Protein AF-0000000085153014 (afdb_homodimer)

Foldseek 3Di:
DPPPDDDPDLLPDDLQVVQLVLVVPAQADDDDLVNLLVCQVVVVVLLVPFCVLVVQVVPDPFAAAWEEEEEQCFLNSNPQVSLVHYPAYEYEEQHPSRVVNNVVVCVVVVRDRYHYDNDHLPDDVVVVVQAATQEYEAEPNQPDNGNLVSVVVRLRRHQWKYKYKWFDPPPPAQVVLCVQLVHDGRRGDTCVSVQSSCVSQVFHKDKDKDWDWSKDKDQDLVRVLVVNCSVVVDDDPSSSVSSSVVQVVQFDDDDPGMTIGTGPDITMMIIIMGTSVRGPD/DPPPDDDPDLLPDDLQVVQLVLVVPAPADDDDLVNLLVCQVVVVVLLVPFCVLVVQVVPDPFAAAWEEEEEQCFLNSNPQVSLVGYPAYEYEEQHPSRVVNNVVVCVVVVRDRYHYDNDHLPDDVVVVVQAATQEYEAEPNQPDNGNLVSVVVRLRRHQWKYKYKWFDPPPPAQVVLCVQLVHDGRRGDTCVSVQSSCVSQVFHKDKDKDWDWSKDKDQDLVRVLVVNCSVNPDDDPSSSVSSSVVQVVQFPDDDPGMTIGTGPDITMMIIIMGTSVRGPD

Radius of gyration: 26.45 Å; Cα contacts (8 Å, |Δi|>4): 1012; chains: 2; bounding box: 52×78×60 Å

pLDDT: mean 89.66, std 10.6, range [36.41, 98.88]

Structure (mmCIF, N/CA/C/O backbone):
data_AF-0000000085153014-model_v1
#
loop_
_entity.id
_entity.type
_entity.pdbx_description
1 polymer 'Methyltransferase domain-containing protein'
#
loop_
_atom_site.group_PDB
_atom_site.id
_atom_site.type_symbol
_atom_site.label_atom_id
_atom_site.label_alt_id
_atom_site.label_comp_id
_atom_site.label_asym_id
_atom_site.label_entity_id
_atom_site.label_seq_id
_atom_site.pdbx_PDB_ins_code
_atom_site.Cartn_x
_atom_site.Cartn_y
_atom_site.Cartn_z
_atom_site.occupancy
_atom_site.B_iso_or_equiv
_atom_site.auth_seq_id
_atom_site.auth_comp_id
_atom_site.auth_asym_id
_atom_site.auth_atom_id
_atom_site.pdbx_PDB_model_num
ATOM 1 N N . MET A 1 1 ? 15.078 14.562 -19.5 1 36.88 1 MET A N 1
ATOM 2 C CA . MET A 1 1 ? 14.328 14.695 -20.75 1 36.88 1 MET A CA 1
ATOM 3 C C . MET A 1 1 ? 12.875 14.289 -20.547 1 36.88 1 MET A C 1
ATOM 5 O O . MET A 1 1 ? 12.586 13.227 -20 1 36.88 1 MET A O 1
ATOM 9 N N . THR A 1 2 ? 12.078 15.281 -20.547 1 49.41 2 THR A N 1
ATOM 10 C CA . THR A 1 2 ? 10.648 15 -20.469 1 49.41 2 THR A CA 1
ATOM 11 C C . THR A 1 2 ? 10.266 13.883 -21.438 1 49.41 2 THR A C 1
ATOM 13 O O . THR A 1 2 ? 10.617 13.93 -22.609 1 49.41 2 THR A O 1
ATOM 16 N N . LYS A 1 3 ? 9.992 12.859 -20.906 1 58.41 3 LYS A N 1
ATOM 17 C CA . LYS A 1 3 ? 9.625 11.773 -21.812 1 58.41 3 LYS A CA 1
ATOM 18 C C . LYS A 1 3 ? 8.508 12.211 -22.75 1 58.41 3 LYS A C 1
ATOM 20 O O . LYS A 1 3 ? 7.516 12.797 -22.328 1 58.41 3 LYS A O 1
ATOM 25 N N . LYS A 1 4 ? 8.711 12.43 -24.125 1 59.62 4 LYS A N 1
ATOM 26 C CA . LYS A 1 4 ? 7.906 12.984 -25.203 1 59.62 4 LYS A CA 1
ATOM 27 C C . LYS A 1 4 ? 6.43 12.648 -25.016 1 59.62 4 LYS A C 1
ATOM 29 O O . LYS A 1 4 ? 5.559 13.453 -25.344 1 59.62 4 LYS A O 1
ATOM 34 N N . ASN A 1 5 ? 6.008 11.516 -24.281 1 71.88 5 ASN A N 1
ATOM 35 C CA . ASN A 1 5 ? 4.598 11.133 -24.266 1 71.88 5 ASN A CA 1
ATOM 36 C C . ASN A 1 5 ? 4.094 10.93 -22.844 1 71.88 5 ASN A C 1
ATOM 38 O O . ASN A 1 5 ? 3.223 10.094 -22.594 1 71.88 5 ASN A O 1
ATOM 42 N N . SER A 1 6 ? 4.652 11.875 -22.031 1 78.81 6 SER A N 1
ATOM 43 C CA . SER A 1 6 ? 4.172 11.75 -20.656 1 78.81 6 SER A CA 1
ATOM 44 C C . SER A 1 6 ? 2.902 12.57 -20.453 1 78.81 6 SER A C 1
ATOM 46 O O . SER A 1 6 ? 2.775 13.68 -20.969 1 78.81 6 SER A O 1
ATOM 48 N N . PRO A 1 7 ? 1.955 11.945 -19.75 1 87.81 7 PRO A N 1
ATOM 49 C CA . PRO A 1 7 ? 0.75 12.711 -19.422 1 87.81 7 PRO A CA 1
ATOM 50 C C . PRO A 1 7 ? 1.043 13.93 -18.547 1 87.81 7 PRO A C 1
ATOM 52 O O . PRO A 1 7 ? 2.074 13.969 -17.859 1 87.81 7 PRO A O 1
ATOM 55 N N . SER A 1 8 ? 0.134 14.922 -18.578 1 85.38 8 SER A N 1
ATOM 56 C CA . SER A 1 8 ? 0.323 16.141 -17.797 1 85.38 8 SER A CA 1
ATOM 57 C C . SER A 1 8 ? -0.264 15.992 -16.406 1 85.38 8 SER A C 1
ATOM 59 O O . SER A 1 8 ? 0.169 16.672 -15.469 1 85.38 8 SER A O 1
ATOM 61 N N . CYS A 1 9 ? -1.306 15.18 -16.391 1 89.25 9 CYS A N 1
ATOM 62 C CA . CYS A 1 9 ? -1.916 14.953 -15.086 1 89.25 9 CYS A CA 1
ATOM 63 C C . CYS A 1 9 ? -2.264 13.484 -14.891 1 89.25 9 CYS A C 1
ATOM 65 O O . CYS A 1 9 ? -2.367 12.734 -15.867 1 89.25 9 CYS A O 1
ATOM 67 N N . TYR A 1 10 ? -2.461 13.086 -13.625 1 92.31 10 TYR A N 1
ATOM 68 C CA . TYR A 1 10 ? -2.721 11.703 -13.266 1 92.31 10 TYR A CA 1
ATOM 69 C C . TYR A 1 10 ? -3.988 11.188 -13.945 1 92.31 10 TYR A C 1
ATOM 71 O O . TYR A 1 10 ? -4.043 10.039 -14.391 1 92.31 10 TYR A O 1
ATOM 79 N N . GLN A 1 11 ? -4.938 12.07 -14.109 1 89.81 11 GLN A N 1
ATOM 80 C CA . GLN A 1 11 ? -6.246 11.68 -14.625 1 89.81 11 GLN A CA 1
ATOM 81 C C . GLN A 1 11 ? -6.168 11.312 -16.109 1 89.81 11 GLN A C 1
ATOM 83 O O . GLN A 1 11 ? -7.086 10.695 -16.641 1 89.81 11 GLN A O 1
ATOM 88 N N . ASP A 1 12 ? -5.074 11.711 -16.703 1 90.44 12 ASP A N 1
ATOM 89 C CA . ASP A 1 12 ? -4.91 11.461 -18.141 1 90.44 12 ASP A CA 1
ATOM 90 C C . ASP A 1 12 ? -4.348 10.062 -18.391 1 90.44 12 ASP A C 1
ATOM 92 O O . ASP A 1 12 ? -4.262 9.625 -19.531 1 90.44 12 ASP A O 1
ATOM 96 N N . ILE A 1 13 ? -4.07 9.391 -17.359 1 93.81 13 ILE A N 1
ATOM 97 C CA . ILE A 1 13 ? -3.488 8.062 -17.516 1 93.81 13 ILE A CA 1
ATOM 98 C C . ILE A 1 13 ? -4.598 7.023 -17.641 1 93.81 13 ILE A C 1
ATOM 100 O O . ILE A 1 13 ? -5.465 6.922 -16.766 1 93.81 13 ILE A O 1
ATOM 104 N N . ASP A 1 14 ? -4.594 6.301 -18.719 1 93.81 14 ASP A N 1
ATOM 105 C CA . ASP A 1 14 ? -5.508 5.18 -18.922 1 93.81 14 ASP A CA 1
ATOM 106 C C . ASP A 1 14 ? -4.895 3.873 -18.422 1 93.81 14 ASP A C 1
ATOM 108 O O . ASP A 1 14 ? -4.223 3.166 -19.172 1 93.81 14 ASP A O 1
ATOM 112 N N . TRP A 1 15 ? -5.172 3.518 -17.219 1 94.94 15 TRP A N 1
ATOM 113 C CA . TRP A 1 15 ? -4.543 2.371 -16.562 1 94.94 15 TRP A CA 1
ATOM 114 C C . TRP A 1 15 ? -5.008 1.064 -17.203 1 94.94 15 TRP A C 1
ATOM 116 O O . TRP A 1 15 ? -4.266 0.077 -17.219 1 94.94 15 TRP A O 1
ATOM 126 N N . LYS A 1 16 ? -6.27 1.043 -17.672 1 93.44 16 LYS A N 1
ATOM 127 C CA . LYS A 1 16 ? -6.738 -0.135 -18.406 1 93.44 16 LYS A CA 1
ATOM 128 C C . LYS A 1 16 ? -5.887 -0.394 -19.641 1 93.44 16 LYS A C 1
ATOM 130 O O . LYS A 1 16 ? -5.434 -1.518 -19.859 1 93.44 16 LYS A O 1
ATOM 135 N N . LEU A 1 17 ? -5.676 0.643 -20.359 1 92.44 17 LEU A N 1
ATOM 136 C CA . LEU A 1 17 ? -4.859 0.539 -21.562 1 92.44 17 LEU A CA 1
ATOM 137 C C . LEU A 1 17 ? -3.42 0.17 -21.219 1 92.44 17 LEU A C 1
ATOM 139 O O . LEU A 1 17 ? -2.812 -0.673 -21.875 1 92.44 17 LEU A O 1
ATOM 143 N N . LEU A 1 18 ? -2.836 0.827 -20.234 1 93.5 18 LEU A N 1
ATOM 144 C CA . LEU A 1 18 ? -1.464 0.555 -19.828 1 93.5 18 LEU A CA 1
ATOM 145 C C . LEU A 1 18 ? -1.299 -0.905 -19.406 1 93.5 18 LEU A C 1
ATOM 147 O O . LEU A 1 18 ? -0.303 -1.543 -19.766 1 93.5 18 LEU A O 1
ATOM 151 N N . HIS A 1 19 ? -2.25 -1.387 -18.656 1 94.31 19 HIS A N 1
ATOM 152 C CA . HIS A 1 19 ? -2.209 -2.777 -18.219 1 94.31 19 HIS A CA 1
ATOM 153 C C . HIS A 1 19 ? -2.287 -3.73 -19.406 1 94.31 19 HIS A C 1
ATOM 155 O O . HIS A 1 19 ? -1.529 -4.699 -19.484 1 94.31 19 HIS A O 1
ATOM 161 N N . ALA A 1 20 ? -3.223 -3.523 -20.328 1 92.44 20 ALA A N 1
ATOM 162 C CA . ALA A 1 20 ? -3.377 -4.352 -21.516 1 92.44 20 ALA A CA 1
ATOM 163 C C . ALA A 1 20 ? -2.092 -4.371 -22.344 1 92.44 20 ALA A C 1
ATOM 165 O O . ALA A 1 20 ? -1.679 -5.426 -22.828 1 92.44 20 ALA A O 1
ATOM 166 N N . ASN A 1 21 ? -1.445 -3.197 -22.484 1 91.81 21 ASN A N 1
ATOM 167 C CA . ASN A 1 21 ? -0.183 -3.107 -23.203 1 91.81 21 ASN A CA 1
ATOM 168 C C . ASN A 1 21 ? 0.915 -3.92 -22.531 1 91.81 21 ASN A C 1
ATOM 170 O O . ASN A 1 21 ? 1.703 -4.59 -23.203 1 91.81 21 ASN A O 1
ATOM 174 N N . ALA A 1 22 ? 0.956 -3.84 -21.219 1 91.12 22 ALA A N 1
ATOM 175 C CA . ALA A 1 22 ? 1.949 -4.594 -20.469 1 91.12 22 ALA A CA 1
ATOM 176 C C . ALA A 1 22 ? 1.733 -6.098 -20.625 1 91.12 22 ALA A C 1
ATOM 178 O O . ALA A 1 22 ? 2.695 -6.863 -20.688 1 91.12 22 ALA A O 1
ATOM 179 N N . CYS A 1 23 ? 0.481 -6.492 -20.672 1 89.25 23 CYS A N 1
ATOM 180 C CA . CYS A 1 23 ? 0.15 -7.902 -20.844 1 89.25 23 CYS A CA 1
ATOM 181 C C . CYS A 1 23 ? 0.621 -8.406 -22.203 1 89.25 23 CYS A C 1
ATOM 183 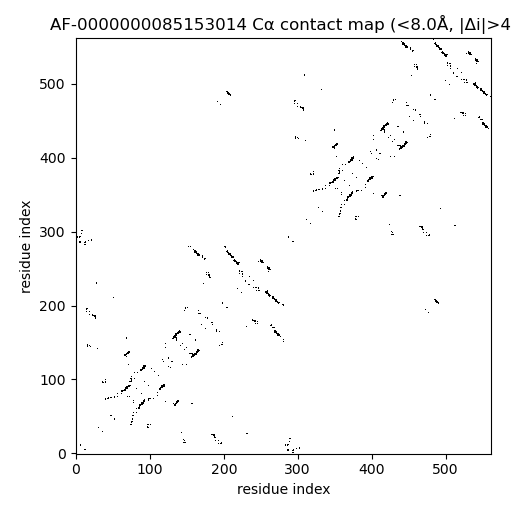O O . CYS A 1 23 ? 1.057 -9.555 -22.328 1 89.25 23 CYS A O 1
ATOM 185 N N . LYS A 1 24 ? 0.526 -7.625 -23.156 1 86.19 24 LYS A N 1
ATOM 186 C CA . LYS A 1 24 ? 0.935 -8.016 -24.5 1 86.19 24 LYS A CA 1
ATOM 187 C C . LYS A 1 24 ? 2.447 -8.203 -24.578 1 86.19 24 LYS A C 1
ATOM 189 O O . LYS A 1 24 ? 2.939 -8.977 -25.406 1 86.19 24 LYS A O 1
ATOM 194 N N . GLU A 1 25 ? 3.16 -7.516 -23.734 1 79.94 25 GLU A N 1
ATOM 195 C CA . GLU A 1 25 ? 4.617 -7.512 -23.812 1 79.94 25 GLU A CA 1
ATOM 196 C C . GLU A 1 25 ? 5.219 -8.625 -22.969 1 79.94 25 GLU A C 1
ATOM 198 O O . GLU A 1 25 ? 6.426 -8.875 -23.016 1 79.94 25 GLU A O 1
ATOM 203 N N . LYS A 1 26 ? 4.379 -9.242 -22.297 1 74.81 26 LYS A N 1
ATOM 204 C CA . LYS A 1 26 ? 4.949 -10.219 -21.375 1 74.81 26 LYS A CA 1
ATOM 205 C C . LYS A 1 26 ? 5.57 -11.391 -22.141 1 74.81 26 LYS A C 1
ATOM 207 O O . LYS A 1 26 ? 5.062 -11.797 -23.188 1 74.81 26 LYS A O 1
ATOM 212 N N . ALA A 1 27 ? 6.625 -11.828 -21.641 1 65.25 27 ALA A N 1
ATOM 213 C CA . ALA A 1 27 ? 7.445 -12.844 -22.297 1 65.25 27 ALA A CA 1
ATOM 214 C C . ALA A 1 27 ? 6.902 -14.242 -22.047 1 65.25 27 ALA A C 1
ATOM 216 O O . ALA A 1 27 ? 7.457 -15.234 -22.531 1 65.25 27 ALA A O 1
ATOM 217 N N . TRP A 1 28 ? 5.867 -14.383 -21.281 1 63.75 28 TRP A N 1
ATOM 218 C CA . TRP A 1 28 ? 5.332 -15.688 -20.891 1 63.75 28 TRP A CA 1
ATOM 219 C C . TRP A 1 28 ? 3.855 -15.797 -21.25 1 63.75 28 TRP A C 1
ATOM 221 O O . TRP A 1 28 ? 3.213 -14.797 -21.578 1 63.75 28 TRP A O 1
ATOM 231 N N . LYS A 1 29 ? 3.377 -17.016 -21.375 1 65.56 29 LYS A N 1
ATOM 232 C CA . LYS A 1 29 ? 1.979 -17.266 -21.703 1 65.56 29 LYS A CA 1
ATOM 233 C C . LYS A 1 29 ? 1.22 -17.797 -20.484 1 65.56 29 LYS A C 1
ATOM 235 O O . LYS A 1 29 ? 1.754 -18.578 -19.703 1 65.56 29 LYS A O 1
ATOM 240 N N . SER A 1 30 ? 0.004 -17.297 -20.328 1 65.38 30 SER A N 1
ATOM 241 C CA . SER A 1 30 ? -0.855 -17.75 -19.25 1 65.38 30 SER A CA 1
ATOM 242 C C . SER A 1 30 ? -1.228 -19.219 -19.406 1 65.38 30 SER A C 1
ATOM 244 O O . SER A 1 30 ? -1.437 -19.688 -20.531 1 65.38 30 SER A O 1
ATOM 246 N N . LYS A 1 31 ? -1.239 -19.969 -18.281 1 66.56 31 LYS A N 1
ATOM 247 C CA . LYS A 1 31 ? -1.631 -21.375 -18.297 1 66.56 31 LYS A CA 1
ATOM 248 C C . LYS A 1 31 ? -3.133 -21.531 -18.516 1 66.56 31 LYS A C 1
ATOM 250 O O . LYS A 1 31 ? -3.92 -20.688 -18.078 1 66.56 31 LYS A O 1
ATOM 255 N N . LYS A 1 32 ? -3.51 -22.672 -19.219 1 73.56 32 LYS A N 1
ATOM 256 C CA . LYS A 1 32 ? -4.906 -23.031 -19.438 1 73.56 32 LYS A CA 1
ATOM 257 C C . LYS A 1 32 ? -5.387 -24.016 -18.359 1 73.56 32 LYS A C 1
ATOM 259 O O . LYS A 1 32 ? -4.582 -24.547 -17.594 1 73.56 32 LYS A O 1
ATOM 264 N N . ALA A 1 33 ? -6.66 -24.156 -18.312 1 74.81 33 ALA A N 1
ATOM 265 C CA . ALA A 1 33 ? -7.262 -25.047 -17.312 1 74.81 33 ALA A CA 1
ATOM 266 C C . ALA A 1 33 ? -6.602 -26.422 -17.344 1 74.81 33 ALA A C 1
ATOM 268 O O . ALA A 1 33 ? -6.301 -27 -16.297 1 74.81 33 ALA A O 1
ATOM 269 N N . ARG A 1 34 ? -6.305 -26.906 -18.438 1 72.62 34 ARG A N 1
ATOM 270 C CA . ARG A 1 34 ? -5.73 -28.25 -18.609 1 72.62 34 ARG A CA 1
ATOM 271 C C . ARG A 1 34 ? -4.324 -28.312 -18.016 1 72.62 34 ARG A C 1
ATOM 273 O O . ARG A 1 34 ? -3.91 -29.359 -17.5 1 72.62 34 ARG A O 1
ATOM 280 N N . ASP A 1 35 ? -3.598 -27.156 -18.172 1 75.69 35 ASP A N 1
ATOM 281 C CA . ASP A 1 35 ? -2.258 -27.094 -17.609 1 75.69 35 ASP A CA 1
ATOM 282 C C . ASP A 1 35 ? -2.309 -27.172 -16.078 1 75.69 35 ASP A C 1
ATOM 284 O O . ASP A 1 35 ? -1.484 -27.844 -15.461 1 75.69 35 ASP A O 1
ATOM 288 N N . TRP A 1 36 ? -3.275 -26.656 -15.633 1 75.25 36 TRP A N 1
ATOM 289 C CA . TRP A 1 36 ? -3.449 -26.672 -14.188 1 75.25 36 TRP A CA 1
ATOM 290 C C . TRP A 1 36 ? -3.93 -28.031 -13.719 1 75.25 36 TRP A C 1
ATOM 292 O O . TRP A 1 36 ? -3.553 -28.5 -12.633 1 75.25 36 TRP A O 1
ATOM 302 N N . ASP A 1 37 ? -4.75 -28.641 -14.484 1 76.56 37 ASP A N 1
ATOM 303 C CA . ASP A 1 37 ? -5.188 -29.984 -14.156 1 76.56 37 ASP A CA 1
ATOM 304 C C . ASP A 1 37 ? -3.992 -30.922 -13.984 1 76.56 37 ASP A C 1
ATOM 306 O O . ASP A 1 37 ? -3.955 -31.734 -13.047 1 76.56 37 ASP A O 1
ATOM 310 N N . LYS A 1 38 ? -3.07 -30.672 -14.828 1 70.69 38 LYS A N 1
ATOM 311 C CA . LYS A 1 38 ? -1.889 -31.531 -14.805 1 70.69 38 LYS A CA 1
ATOM 312 C C . LYS A 1 38 ? -1.017 -31.25 -13.594 1 70.69 38 LYS A C 1
ATOM 314 O O . LYS A 1 38 ? -0.37 -32.156 -13.055 1 70.69 38 LYS A O 1
ATOM 319 N N . LYS A 1 39 ? -1.092 -30.062 -13.109 1 71.44 39 LYS A N 1
ATOM 320 C CA . LYS A 1 39 ? -0.219 -29.625 -12.031 1 71.44 39 LYS A CA 1
ATOM 321 C C . LYS A 1 39 ? -0.863 -29.875 -10.672 1 71.44 39 LYS A C 1
ATOM 323 O O . LYS A 1 39 ? -0.186 -29.828 -9.641 1 71.44 39 LYS A O 1
ATOM 328 N N . ALA A 1 40 ? -2.039 -30.281 -10.633 1 72.06 40 ALA A N 1
ATOM 329 C CA . ALA A 1 40 ? -2.844 -30.328 -9.414 1 72.06 40 ALA A CA 1
ATOM 330 C C . ALA A 1 40 ? -2.201 -31.234 -8.367 1 72.06 40 ALA A C 1
ATOM 332 O O . ALA A 1 40 ? -2.043 -30.844 -7.207 1 72.06 40 ALA A O 1
ATOM 333 N N . PRO A 1 41 ? -1.688 -32.375 -8.781 1 65.38 41 PRO A N 1
ATOM 334 C CA . PRO A 1 41 ? -1.111 -33.25 -7.762 1 65.38 41 PRO A CA 1
ATOM 335 C C . PRO A 1 41 ? 0.155 -32.656 -7.133 1 65.38 41 PRO A C 1
ATOM 337 O O . PRO A 1 41 ? 0.347 -32.781 -5.918 1 65.38 41 PRO A O 1
ATOM 340 N N . SER A 1 42 ? 0.942 -32 -7.93 1 66.94 42 SER A N 1
ATOM 341 C CA . SER A 1 42 ? 2.205 -31.484 -7.434 1 66.94 42 SER A CA 1
ATOM 342 C C . SER A 1 42 ? 1.995 -30.156 -6.707 1 66.94 42 SER A C 1
ATOM 344 O O . SER A 1 42 ? 2.758 -29.812 -5.805 1 66.94 42 SER A O 1
ATOM 346 N N . PHE A 1 43 ? 0.991 -29.531 -7.051 1 66.69 43 PHE A N 1
ATOM 347 C CA . PHE A 1 43 ? 0.733 -28.203 -6.496 1 66.69 43 PHE A CA 1
ATOM 348 C C . PHE A 1 43 ? 0.354 -28.297 -5.023 1 66.69 43 PHE A C 1
ATOM 350 O O . PHE A 1 43 ? 0.809 -27.5 -4.207 1 66.69 43 PHE A O 1
ATOM 357 N N . SER A 1 44 ? -0.374 -29.328 -4.707 1 64.38 44 SER A N 1
ATOM 358 C CA . SER A 1 44 ? -0.839 -29.5 -3.336 1 64.38 44 SER A CA 1
ATOM 359 C C . SER A 1 44 ? 0.327 -29.734 -2.383 1 64.38 44 SER A C 1
ATOM 361 O O . SER A 1 44 ? 0.363 -29.188 -1.282 1 64.38 44 SER A O 1
ATOM 363 N N . LYS A 1 45 ? 1.243 -30.469 -2.854 1 62.72 45 LYS A N 1
ATOM 364 C CA . LYS A 1 45 ? 2.395 -30.797 -2.016 1 62.72 45 LYS A CA 1
ATOM 365 C C . LYS A 1 45 ? 3.25 -29.562 -1.757 1 62.72 45 LYS A C 1
ATOM 367 O O . LYS A 1 45 ? 3.631 -29.281 -0.616 1 62.72 45 LYS A O 1
ATOM 372 N N . SER A 1 46 ? 3.443 -28.781 -2.744 1 60.44 46 SER A N 1
ATOM 373 C CA . SER A 1 46 ? 4.309 -27.609 -2.652 1 60.44 46 SER A CA 1
ATOM 374 C C . SER A 1 46 ? 3.656 -26.5 -1.832 1 60.44 46 SER A C 1
ATOM 376 O O . SER A 1 46 ? 4.328 -25.812 -1.065 1 60.44 46 SER A O 1
ATOM 378 N N . ALA A 1 47 ? 2.41 -26.453 -1.962 1 60.72 47 ALA A N 1
ATOM 379 C CA . ALA A 1 47 ? 1.674 -25.406 -1.271 1 60.72 47 ALA A CA 1
ATOM 380 C C . ALA A 1 47 ? 1.682 -25.625 0.238 1 60.72 47 ALA A C 1
ATOM 382 O O . ALA A 1 47 ? 1.743 -24.672 1.013 1 60.72 47 ALA A O 1
ATOM 383 N N . LYS A 1 48 ? 1.755 -26.812 0.583 1 59.28 48 LYS A N 1
ATOM 384 C CA . LYS A 1 48 ? 1.755 -27.172 1.999 1 59.28 48 LYS A CA 1
ATOM 385 C C . LYS A 1 48 ? 3.09 -26.828 2.652 1 59.28 48 LYS A C 1
ATOM 387 O O . LYS A 1 48 ? 3.15 -26.578 3.857 1 59.28 48 LYS A O 1
ATOM 392 N N . GLU A 1 49 ? 4.02 -26.672 1.816 1 59.12 49 GLU A N 1
ATOM 393 C CA . GLU A 1 49 ? 5.355 -26.469 2.365 1 59.12 49 GLU A CA 1
ATOM 394 C C . GLU A 1 49 ? 5.703 -24.984 2.449 1 59.12 49 GLU A C 1
ATOM 396 O O . GLU A 1 49 ? 6.691 -24.609 3.084 1 59.12 49 GLU A O 1
ATOM 401 N N . SER A 1 50 ? 4.855 -24.25 1.881 1 65.75 50 SER A N 1
ATOM 402 C CA . SER A 1 50 ? 5.223 -22.844 1.841 1 65.75 50 SER A CA 1
ATOM 403 C C . SER A 1 50 ? 4.645 -22.094 3.031 1 65.75 50 SER A C 1
ATOM 405 O O . SER A 1 50 ? 3.623 -22.484 3.594 1 65.75 50 SER A O 1
ATOM 407 N N . ASN A 1 51 ? 5.457 -21.141 3.492 1 83.56 51 ASN A N 1
ATOM 408 C CA . ASN A 1 51 ? 5.012 -20.219 4.539 1 83.56 51 ASN A CA 1
ATOM 409 C C . ASN A 1 51 ? 4.039 -19.172 4 1 83.56 51 ASN A C 1
ATOM 411 O O . ASN A 1 51 ? 3.547 -18.328 4.75 1 83.56 51 ASN A O 1
ATOM 415 N N . TYR A 1 52 ? 3.66 -19.359 2.738 1 88.12 52 TYR A N 1
ATOM 416 C CA . TYR A 1 52 ? 2.805 -18.375 2.086 1 88.12 52 TYR A CA 1
ATOM 417 C C . TYR A 1 52 ? 1.424 -18.344 2.727 1 88.12 52 TYR A C 1
ATOM 419 O O . TYR A 1 52 ? 0.914 -17.266 3.059 1 88.12 52 TYR A O 1
ATOM 427 N N . SER A 1 53 ? 0.858 -19.531 2.895 1 91 53 SER A N 1
ATOM 428 C CA . SER A 1 53 ? -0.492 -19.641 3.438 1 91 53 SER A CA 1
ATOM 429 C C . SER A 1 53 ? -0.576 -19.016 4.828 1 91 53 SER A C 1
ATOM 431 O O . SER A 1 53 ? -1.5 -18.25 5.113 1 91 53 SER A O 1
ATOM 433 N N . SER A 1 54 ? 0.451 -19.344 5.617 1 92.06 54 SER A N 1
ATOM 434 C CA . SER A 1 54 ? 0.461 -18.797 6.973 1 92.06 54 SER A CA 1
ATOM 435 C C . SER A 1 54 ? 0.594 -17.281 6.961 1 92.06 54 SER A C 1
ATOM 437 O O . SER A 1 54 ? -0.075 -16.578 7.73 1 92.06 54 SER A O 1
ATOM 439 N N . LEU A 1 55 ? 1.451 -16.781 6.086 1 91.94 55 LEU A N 1
ATOM 440 C CA . LEU A 1 55 ? 1.657 -15.344 5.973 1 91.94 55 LEU A CA 1
ATOM 441 C C . LEU A 1 55 ? 0.382 -14.648 5.512 1 91.94 55 LEU A C 1
ATOM 443 O O . LEU A 1 55 ? -0.008 -13.617 6.07 1 91.94 55 LEU A O 1
ATOM 447 N N . PHE A 1 56 ? -0.273 -15.211 4.539 1 94.94 56 PHE A N 1
ATOM 448 C CA . PHE A 1 56 ? -1.51 -14.641 4.012 1 94.94 56 PHE A CA 1
ATOM 449 C C . PHE A 1 56 ? -2.6 -14.641 5.078 1 94.94 56 PHE A C 1
ATOM 451 O O . PHE A 1 56 ? -3.248 -13.617 5.305 1 94.94 56 PHE A O 1
ATOM 458 N N . LEU A 1 57 ? -2.77 -15.742 5.793 1 95.44 57 LEU A N 1
ATOM 459 C CA . LEU A 1 57 ? -3.844 -15.922 6.762 1 95.44 57 LEU A CA 1
ATOM 460 C C . LEU A 1 57 ? -3.678 -14.977 7.945 1 95.44 57 LEU A C 1
ATOM 462 O O . LEU A 1 57 ? -4.668 -14.531 8.531 1 95.44 57 LEU A O 1
ATOM 466 N N . SER A 1 58 ? -2.457 -14.695 8.258 1 94.88 58 SER A N 1
ATOM 467 C CA . SER A 1 58 ? -2.197 -13.852 9.414 1 94.88 58 SER A CA 1
ATOM 468 C C . SER A 1 58 ? -2.758 -12.445 9.211 1 94.88 58 SER A C 1
ATOM 470 O O . SER A 1 58 ? -2.922 -11.688 10.172 1 94.88 58 SER A O 1
ATOM 472 N N . HIS A 1 59 ? -3.117 -12.094 8.023 1 95.56 59 HIS A N 1
ATOM 473 C CA . HIS A 1 59 ? -3.611 -10.758 7.723 1 95.56 59 HIS A CA 1
ATOM 474 C C . HIS A 1 59 ? -5.129 -10.742 7.602 1 95.56 59 HIS A C 1
ATOM 476 O O . HIS A 1 59 ? -5.742 -9.68 7.5 1 95.56 59 HIS A O 1
ATOM 482 N N . LEU A 1 60 ? -5.75 -11.883 7.551 1 96.94 60 LEU A N 1
ATOM 483 C CA . LEU A 1 60 ? -7.191 -11.969 7.352 1 96.94 60 LEU A CA 1
ATOM 484 C C . LEU A 1 60 ? -7.934 -11.828 8.68 1 96.94 60 LEU A C 1
ATOM 486 O O . LEU A 1 60 ? -7.605 -12.508 9.648 1 96.94 60 LEU A O 1
ATOM 490 N N . PRO A 1 61 ? -8.891 -10.953 8.742 1 97.06 61 PRO A N 1
ATOM 491 C CA . PRO A 1 61 ? -9.719 -10.844 9.945 1 97.06 61 PRO A CA 1
ATOM 492 C C . PRO A 1 61 ? -10.82 -11.906 10 1 97.06 61 PRO A C 1
ATOM 494 O O . PRO A 1 61 ? -12 -11.57 10.062 1 97.06 61 PRO A O 1
ATOM 497 N N . LEU A 1 62 ? -10.469 -13.164 10.102 1 97.69 62 LEU A N 1
ATOM 498 C CA . LEU A 1 62 ? -11.414 -14.273 10.039 1 97.69 62 LEU A CA 1
ATOM 499 C C . LEU A 1 62 ? -12.141 -14.445 11.375 1 97.69 62 LEU A C 1
ATOM 501 O O . LEU A 1 62 ? -11.531 -14.305 12.438 1 97.69 62 LEU A O 1
ATOM 505 N N . GLU A 1 63 ? -13.398 -14.688 11.266 1 97.56 63 GLU A N 1
ATOM 506 C CA . GLU A 1 63 ? -14.242 -15.031 12.406 1 97.56 63 GLU A CA 1
ATOM 507 C C . GLU A 1 63 ? -15.133 -16.234 12.102 1 97.56 63 GLU A C 1
ATOM 509 O O . GLU A 1 63 ? -15.523 -16.438 10.953 1 97.56 63 GLU A O 1
ATOM 514 N N . THR A 1 64 ? -15.555 -16.984 13.117 1 97.19 64 THR A N 1
ATOM 515 C CA . THR A 1 64 ? -16.266 -18.25 12.984 1 97.19 64 THR A CA 1
ATOM 516 C C . THR A 1 64 ? -17.594 -18.062 12.25 1 97.19 64 THR A C 1
ATOM 518 O O . THR A 1 64 ? -18.047 -18.953 11.539 1 97.19 64 THR A O 1
ATOM 521 N N . GLY A 1 65 ? -18.172 -16.953 12.312 1 98 65 GLY A N 1
ATOM 522 C CA . GLY A 1 65 ? -19.469 -16.719 11.711 1 98 65 GLY A CA 1
ATOM 523 C C . GLY A 1 65 ? -19.375 -16.156 10.305 1 98 65 GLY A C 1
ATOM 524 O O . GLY A 1 65 ? -20.406 -15.938 9.648 1 98 65 GLY A O 1
ATOM 525 N N . MET A 1 66 ? -18.172 -16.094 9.766 1 98.56 66 MET A N 1
ATOM 526 C CA . MET A 1 66 ? -17.984 -15.398 8.492 1 98.56 66 MET A CA 1
ATOM 527 C C . MET A 1 66 ? -18 -16.391 7.328 1 98.56 66 MET A C 1
ATOM 529 O O . MET A 1 66 ? -17.766 -17.578 7.516 1 98.56 66 MET A O 1
ATOM 533 N N . THR A 1 67 ? -18.344 -15.875 6.156 1 98.81 67 THR A N 1
ATOM 534 C CA . THR A 1 67 ? -18.219 -16.609 4.898 1 98.81 67 THR A CA 1
ATOM 535 C C . THR A 1 67 ? -17.094 -16.016 4.039 1 98.81 67 THR A C 1
ATOM 537 O O . THR A 1 67 ? -16.844 -14.812 4.074 1 98.81 67 THR A O 1
ATOM 540 N N . VAL A 1 68 ? -16.391 -16.938 3.289 1 98.88 68 VAL A N 1
ATOM 541 C CA . VAL A 1 68 ? -15.266 -16.5 2.469 1 98.88 68 VAL A CA 1
ATOM 542 C C . VAL A 1 68 ? -15.406 -17.047 1.054 1 98.88 68 VAL A C 1
ATOM 544 O O . VAL A 1 68 ? -15.711 -18.234 0.874 1 98.88 68 VAL A O 1
ATOM 547 N N . LEU A 1 69 ? -15.289 -16.203 0.088 1 98.81 69 LEU A N 1
ATOM 548 C CA . LEU A 1 69 ? -15.188 -16.594 -1.315 1 98.81 69 LEU A CA 1
ATOM 549 C C . LEU A 1 69 ? -13.734 -16.625 -1.768 1 98.81 69 LEU A C 1
ATOM 551 O O . LEU A 1 69 ? -13.047 -15.602 -1.731 1 98.81 69 LEU A O 1
ATOM 555 N N . ASP A 1 70 ? -13.25 -17.781 -2.17 1 98.56 70 ASP A N 1
ATOM 556 C CA . ASP A 1 70 ? -11.875 -17.953 -2.635 1 98.56 70 ASP A CA 1
ATOM 557 C C . ASP A 1 70 ? -11.828 -18.141 -4.152 1 98.56 70 ASP A C 1
ATOM 559 O O . ASP A 1 70 ? -12.172 -19.203 -4.668 1 98.56 70 ASP A O 1
ATOM 563 N N . ILE A 1 71 ? -11.367 -17.109 -4.875 1 97.94 71 ILE A N 1
ATOM 564 C CA . ILE A 1 71 ? -11.312 -17.125 -6.332 1 97.94 71 ILE A CA 1
ATOM 565 C C . ILE A 1 71 ? -9.953 -17.656 -6.793 1 97.94 71 ILE A C 1
ATOM 567 O O . ILE A 1 71 ? -8.914 -17.109 -6.441 1 97.94 71 ILE A O 1
ATOM 571 N N . GLY A 1 72 ? -9.992 -18.594 -7.641 1 96.31 72 GLY A N 1
ATOM 572 C CA . GLY A 1 72 ? -8.758 -19.297 -7.98 1 96.31 72 GLY A CA 1
ATOM 573 C C . GLY A 1 72 ? -8.195 -20.109 -6.828 1 96.31 72 GLY A C 1
ATOM 574 O O . GLY A 1 72 ? -7.02 -19.969 -6.488 1 96.31 72 GLY A O 1
ATOM 575 N N . ALA A 1 73 ? -8.977 -21.031 -6.293 1 96.19 73 ALA A N 1
ATOM 576 C CA . ALA A 1 73 ? -8.672 -21.688 -5.027 1 96.19 73 ALA A CA 1
ATOM 577 C C . ALA A 1 73 ? -7.625 -22.781 -5.215 1 96.19 73 ALA A C 1
ATOM 579 O O . ALA A 1 73 ? -7 -23.219 -4.246 1 96.19 73 ALA A O 1
ATOM 580 N N . GLY A 1 74 ? -7.473 -23.203 -6.414 1 93.88 74 GLY A N 1
ATOM 581 C CA . GLY A 1 74 ? -6.555 -24.312 -6.645 1 93.88 74 GLY A CA 1
ATOM 582 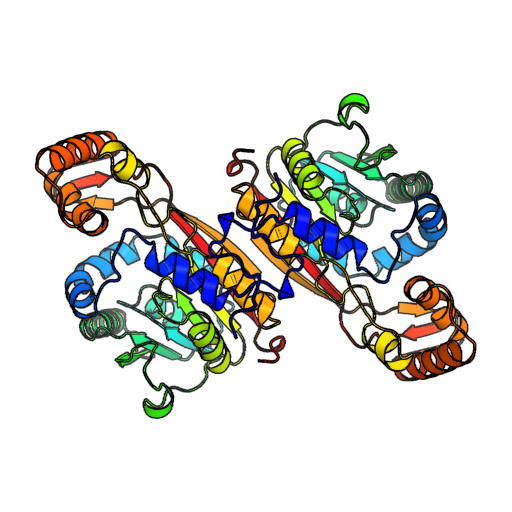C C . GLY A 1 74 ? -6.875 -25.531 -5.816 1 93.88 74 GLY A C 1
ATOM 583 O O . GLY A 1 74 ? -8.039 -25.938 -5.715 1 93.88 74 GLY A O 1
ATOM 584 N N . SER A 1 75 ? -5.844 -26.109 -5.309 1 93 75 SER A N 1
ATOM 585 C CA . SER A 1 75 ? -6.031 -27.328 -4.527 1 93 75 SER A CA 1
ATOM 586 C C . SER A 1 75 ? -6.387 -27.016 -3.08 1 93 75 SER A C 1
ATOM 588 O O . SER A 1 75 ? -6.402 -27.906 -2.227 1 93 75 SER A O 1
ATOM 590 N N . GLY A 1 76 ? -6.609 -25.75 -2.803 1 94.62 76 GLY A N 1
ATOM 591 C CA . GLY A 1 76 ? -7.129 -25.375 -1.492 1 94.62 76 GLY A CA 1
ATOM 592 C C . GLY A 1 76 ? -6.055 -24.891 -0.542 1 94.62 76 GLY A C 1
ATOM 593 O O . GLY A 1 76 ? -6.203 -24.984 0.677 1 94.62 76 GLY A O 1
ATOM 594 N N . THR A 1 77 ? -4.965 -24.328 -1.099 1 92 77 THR A N 1
ATOM 595 C CA . THR A 1 77 ? -3.867 -23.812 -0.293 1 92 77 THR A CA 1
ATOM 596 C C . THR A 1 77 ? -4.391 -22.859 0.782 1 92 77 THR A C 1
ATOM 598 O O . THR A 1 77 ? -3.93 -22.891 1.926 1 92 77 THR A O 1
ATOM 601 N N . LEU A 1 78 ? -5.328 -22.016 0.421 1 96.5 78 LEU A N 1
ATOM 602 C CA . LEU A 1 78 ? -5.879 -21.062 1.373 1 96.5 78 LEU A CA 1
ATOM 603 C C . LEU A 1 78 ? -7.254 -21.516 1.859 1 96.5 78 LEU A C 1
ATOM 605 O O . LEU A 1 78 ? -7.59 -21.344 3.033 1 96.5 78 LEU A O 1
ATOM 609 N N . ALA A 1 79 ? -8.008 -22.125 1.015 1 97.56 79 ALA A N 1
ATOM 610 C CA . ALA A 1 79 ? -9.375 -22.516 1.346 1 97.56 79 ALA A CA 1
ATOM 611 C C . ALA A 1 79 ? -9.406 -23.469 2.537 1 97.56 79 ALA A C 1
ATOM 613 O O . ALA A 1 79 ? -10.234 -23.328 3.436 1 97.56 79 ALA A O 1
ATOM 614 N N . LEU A 1 80 ? -8.508 -24.406 2.59 1 96.75 80 LEU A N 1
ATOM 615 C CA . LEU A 1 80 ? -8.508 -25.453 3.609 1 96.75 80 LEU A CA 1
ATOM 616 C C . LEU A 1 80 ? -8.25 -24.859 4.992 1 96.75 80 LEU A C 1
ATOM 618 O O . LEU A 1 80 ? -9.055 -25.031 5.906 1 96.75 80 LEU A O 1
ATOM 622 N N . PRO A 1 81 ? -7.16 -24.172 5.152 1 96.38 81 PRO A N 1
ATOM 623 C CA . PRO A 1 81 ? -6.945 -23.609 6.484 1 96.38 81 PRO A CA 1
ATOM 624 C C . PRO A 1 81 ? -7.98 -22.547 6.844 1 96.38 81 PRO A C 1
ATOM 626 O O . PRO A 1 81 ? -8.32 -22.375 8.016 1 96.38 81 PRO A O 1
ATOM 629 N N . ILE A 1 82 ? -8.516 -21.766 5.922 1 98.06 82 ILE A N 1
ATOM 630 C CA . ILE A 1 82 ? -9.531 -20.75 6.191 1 98.06 82 ILE A CA 1
ATOM 631 C C . ILE A 1 82 ? -10.812 -21.406 6.676 1 98.06 82 ILE A C 1
ATOM 633 O O . ILE A 1 82 ? -11.469 -20.922 7.594 1 98.06 82 ILE A O 1
ATOM 637 N N . ALA A 1 83 ? -11.156 -22.516 6.102 1 98.31 83 ALA A N 1
ATOM 638 C CA . ALA A 1 83 ? -12.391 -23.219 6.422 1 98.31 83 ALA A CA 1
ATOM 639 C C . ALA A 1 83 ? -12.438 -23.594 7.898 1 98.31 83 ALA A C 1
ATOM 641 O O . ALA A 1 83 ? -13.516 -23.672 8.492 1 98.31 83 ALA A O 1
ATOM 642 N N . LYS A 1 84 ? -11.305 -23.797 8.5 1 97.5 84 LYS A N 1
ATOM 643 C CA . LYS A 1 84 ? -11.227 -24.188 9.906 1 97.5 84 LYS A CA 1
ATOM 644 C C . LYS A 1 84 ? -11.57 -23.016 10.82 1 97.5 84 LYS A C 1
ATOM 646 O O . LYS A 1 84 ? -11.789 -23.203 12.016 1 97.5 84 LYS A O 1
ATOM 651 N N . LYS A 1 85 ? -11.656 -21.859 10.266 1 97.88 85 LYS A N 1
ATOM 652 C CA . LYS A 1 85 ? -11.789 -20.656 11.102 1 97.88 85 LYS A CA 1
ATOM 653 C C . LYS A 1 85 ? -13.078 -19.922 10.797 1 97.88 85 LYS A C 1
ATOM 655 O O . LYS A 1 85 ? -13.398 -18.922 11.453 1 97.88 85 LYS A O 1
ATOM 660 N N . VAL A 1 86 ? -13.852 -20.359 9.805 1 98.69 86 VAL A N 1
ATOM 661 C CA . VAL A 1 86 ? -15.016 -19.578 9.367 1 98.69 86 VAL A CA 1
ATOM 662 C C . VAL A 1 86 ? -16.219 -20.5 9.25 1 98.69 86 VAL A C 1
ATOM 664 O O . VAL A 1 86 ? -16.109 -21.719 9.453 1 98.69 86 VAL A O 1
ATOM 667 N N . GLN A 1 87 ? -17.375 -19.906 8.93 1 98.62 87 GLN A N 1
ATOM 668 C CA . GLN A 1 87 ? -18.609 -20.656 8.789 1 98.62 87 GLN A CA 1
ATOM 669 C C . GLN A 1 87 ? -18.609 -21.484 7.516 1 98.62 87 GLN A C 1
ATOM 671 O O . GLN A 1 87 ? -18.984 -22.672 7.531 1 98.62 87 GLN A O 1
ATOM 676 N N . ARG A 1 88 ? -18.172 -20.875 6.449 1 98.62 88 ARG A N 1
ATOM 677 C CA . ARG A 1 88 ? -18.219 -21.547 5.156 1 98.62 88 ARG A CA 1
ATOM 678 C C . ARG A 1 88 ? -17.266 -20.891 4.164 1 98.62 88 ARG A C 1
ATOM 680 O O . ARG A 1 88 ? -17.094 -19.672 4.18 1 98.62 88 ARG A O 1
ATOM 687 N N . VAL A 1 89 ? -16.703 -21.703 3.285 1 98.81 89 VAL A N 1
ATOM 688 C CA . VAL A 1 89 ? -15.875 -21.234 2.184 1 98.81 89 VAL A CA 1
ATOM 689 C C . VAL A 1 89 ? -16.469 -21.688 0.853 1 98.81 89 VAL A C 1
ATOM 691 O O . VAL A 1 89 ? -16.859 -22.844 0.698 1 98.81 89 VAL A O 1
ATOM 694 N N . THR A 1 90 ? -16.672 -20.797 -0.027 1 98.81 90 THR A N 1
ATOM 695 C CA . THR A 1 90 ? -16.922 -21.094 -1.43 1 98.81 90 THR A CA 1
ATOM 696 C C . THR A 1 90 ? -15.641 -20.953 -2.25 1 98.81 90 THR A C 1
ATOM 698 O O . THR A 1 90 ? -15.07 -19.875 -2.336 1 98.81 90 THR A O 1
ATOM 701 N N . ALA A 1 91 ? -15.219 -22.094 -2.814 1 98.5 91 ALA A N 1
ATOM 702 C CA . ALA A 1 91 ? -13.977 -22.125 -3.588 1 98.5 91 ALA A CA 1
ATOM 703 C C . ALA A 1 91 ? -14.266 -22.266 -5.078 1 98.5 91 ALA A C 1
ATOM 705 O O . ALA A 1 91 ? -14.898 -23.234 -5.512 1 98.5 91 ALA A O 1
ATOM 706 N N . ILE A 1 92 ? -13.742 -21.312 -5.793 1 97.5 92 ILE A N 1
ATOM 707 C CA . ILE A 1 92 ? -13.992 -21.375 -7.23 1 97.5 92 ILE A CA 1
ATOM 708 C C . ILE A 1 92 ? -12.664 -21.5 -7.98 1 97.5 92 ILE A C 1
ATOM 710 O O . ILE A 1 92 ? -11.664 -20.891 -7.586 1 97.5 92 ILE A O 1
ATOM 714 N N . ASP A 1 93 ? -12.664 -22.266 -8.969 1 96.12 93 ASP A N 1
ATOM 715 C CA . ASP A 1 93 ? -11.547 -22.469 -9.883 1 96.12 93 ASP A CA 1
ATOM 716 C C . ASP A 1 93 ? -12.023 -22.953 -11.242 1 96.12 93 ASP A C 1
ATOM 718 O O . ASP A 1 93 ? -13.047 -23.641 -11.336 1 96.12 93 ASP A O 1
ATOM 722 N N . TYR A 1 94 ? -11.289 -22.594 -12.273 1 93.88 94 TYR A N 1
ATOM 723 C CA . TYR A 1 94 ? -11.711 -23.016 -13.602 1 93.88 94 TYR A CA 1
ATOM 724 C C . TYR A 1 94 ? -11.203 -24.406 -13.922 1 93.88 94 TYR A C 1
ATOM 726 O O . TYR A 1 94 ? -11.617 -25.016 -14.906 1 93.88 94 TYR A O 1
ATOM 734 N N . SER A 1 95 ? -10.336 -24.953 -13.094 1 92.31 95 SER A N 1
ATOM 735 C CA . SER A 1 95 ? -9.82 -26.312 -13.258 1 92.31 95 SER A CA 1
ATOM 736 C C . SER A 1 95 ? -10.578 -27.297 -12.391 1 92.31 95 SER A C 1
ATOM 738 O O . SER A 1 95 ? -10.461 -27.281 -11.164 1 92.31 95 SER A O 1
ATOM 740 N N . GLN A 1 96 ? -11.281 -28.25 -13.031 1 93.75 96 GLN A N 1
ATOM 741 C CA . GLN A 1 96 ? -11.984 -29.281 -12.273 1 93.75 96 GLN A CA 1
ATOM 742 C C . GLN A 1 96 ? -11.008 -30.188 -11.539 1 93.75 96 GLN A C 1
ATOM 744 O O . GLN A 1 96 ? -11.297 -30.656 -10.438 1 93.75 96 GLN A O 1
ATOM 749 N N . GLY A 1 97 ? -9.883 -30.375 -12.156 1 92.44 97 GLY A N 1
ATOM 750 C CA . GLY A 1 97 ? -8.852 -31.156 -11.5 1 92.44 97 GLY A CA 1
ATOM 751 C C . GLY A 1 97 ? -8.391 -30.578 -10.188 1 92.44 97 GLY A C 1
ATOM 752 O O . GLY A 1 97 ? -8.219 -31.297 -9.203 1 92.44 97 GLY A O 1
ATOM 753 N N . MET A 1 98 ? -8.195 -29.312 -10.156 1 93.44 98 MET A N 1
ATOM 754 C CA . MET A 1 98 ? -7.805 -28.609 -8.938 1 93.44 98 MET A CA 1
ATOM 755 C C . MET A 1 98 ? -8.898 -28.719 -7.875 1 93.44 98 MET A C 1
ATOM 757 O O . MET A 1 98 ? -8.609 -29 -6.707 1 93.44 98 MET A O 1
ATOM 761 N N . LEU A 1 99 ? -10.133 -28.578 -8.312 1 96.5 99 LEU A N 1
ATOM 762 C CA . LEU A 1 99 ? -11.258 -28.641 -7.379 1 96.5 99 LEU A CA 1
ATOM 763 C C . LEU A 1 99 ? -11.43 -30.047 -6.82 1 96.5 99 LEU A C 1
ATOM 765 O O . LEU A 1 99 ? -11.758 -30.219 -5.641 1 96.5 99 LEU A O 1
ATOM 769 N N . ASP A 1 100 ? -11.211 -31.047 -7.668 1 96.06 100 ASP A N 1
ATOM 770 C CA . ASP A 1 100 ? -11.273 -32.438 -7.207 1 96.06 100 ASP A CA 1
ATOM 771 C C . ASP A 1 100 ? -10.219 -32.688 -6.133 1 96.06 100 ASP A C 1
ATOM 773 O O . ASP A 1 100 ? -10.508 -33.344 -5.125 1 96.06 100 ASP A O 1
ATOM 777 N N . GLN A 1 101 ? -9.086 -32.188 -6.422 1 94.31 101 GLN A N 1
ATOM 778 C CA . GLN A 1 101 ? -8.016 -32.344 -5.438 1 94.31 101 GLN A CA 1
ATOM 779 C C . GLN A 1 101 ? -8.367 -31.625 -4.137 1 94.31 101 GLN A C 1
ATOM 781 O O . GLN A 1 101 ? -8.117 -32.156 -3.049 1 94.31 101 GLN A O 1
ATOM 786 N N . LEU A 1 102 ? -8.922 -30.469 -4.242 1 96 102 LEU A N 1
ATOM 787 C CA . LEU A 1 102 ? -9.352 -29.719 -3.072 1 96 102 LEU A CA 1
ATOM 788 C C . LEU A 1 102 ? -10.383 -30.5 -2.266 1 96 102 LEU A C 1
ATOM 790 O O . LEU A 1 102 ? -10.273 -30.594 -1.041 1 96 102 LEU A O 1
ATOM 794 N N . GLN A 1 103 ? -11.289 -31.078 -2.92 1 96.94 103 GLN A N 1
ATOM 795 C CA . GLN A 1 103 ? -12.328 -31.859 -2.258 1 96.94 103 GLN A CA 1
ATOM 796 C C . GLN A 1 103 ? -11.742 -33.094 -1.559 1 96.94 103 GLN A C 1
ATOM 798 O O . GLN A 1 103 ? -12.148 -33.406 -0.444 1 96.94 103 GLN A O 1
ATOM 803 N N . SER A 1 104 ? -10.852 -33.719 -2.23 1 95.94 104 SER A N 1
ATOM 804 C CA . SER A 1 104 ? -10.188 -34.875 -1.647 1 95.94 104 SER A CA 1
ATOM 805 C C . SER A 1 104 ? -9.43 -34.5 -0.379 1 95.94 104 SER A C 1
ATOM 807 O O . SER A 1 104 ? -9.516 -35.188 0.633 1 95.94 104 SER A O 1
ATOM 809 N N . GLU A 1 105 ? -8.719 -33.406 -0.475 1 94.56 105 GLU A N 1
ATOM 810 C CA . GLU A 1 105 ? -7.961 -32.938 0.682 1 94.56 105 GLU A CA 1
ATOM 811 C C . GLU A 1 105 ? -8.891 -32.531 1.827 1 94.56 105 GLU A C 1
ATOM 813 O O . GLU A 1 105 ? -8.602 -32.812 2.992 1 94.56 105 GLU A O 1
ATOM 818 N N . ALA A 1 106 ? -9.961 -31.891 1.497 1 96.69 106 ALA A N 1
ATOM 819 C CA . ALA A 1 106 ? -10.945 -31.5 2.502 1 96.69 106 ALA A CA 1
ATOM 820 C C . ALA A 1 106 ? -11.523 -32.719 3.217 1 96.69 106 ALA A C 1
ATOM 822 O O . ALA A 1 106 ? -11.609 -32.75 4.445 1 96.69 106 ALA A O 1
ATOM 823 N N . ALA A 1 107 ? -11.852 -33.719 2.449 1 96.88 107 ALA A N 1
ATOM 824 C CA . ALA A 1 107 ? -12.398 -34.938 3.01 1 96.88 107 ALA A CA 1
ATOM 825 C C . ALA A 1 107 ? -11.391 -35.625 3.943 1 96.88 107 ALA A C 1
ATOM 827 O O . ALA A 1 107 ? -11.75 -36.031 5.047 1 96.88 107 ALA A O 1
ATOM 828 N N . ALA A 1 108 ? -10.195 -35.656 3.514 1 95.56 108 ALA A N 1
ATOM 829 C CA . ALA A 1 108 ? -9.133 -36.281 4.301 1 95.56 108 ALA A CA 1
ATOM 830 C C . ALA A 1 108 ? -8.914 -35.531 5.609 1 95.56 108 ALA A C 1
ATOM 832 O O . ALA A 1 108 ? -8.555 -36.156 6.625 1 95.56 108 ALA A O 1
ATOM 833 N N . ALA A 1 109 ? -9.195 -34.281 5.598 1 94.69 109 ALA A N 1
ATOM 834 C CA . ALA A 1 109 ? -8.953 -33.438 6.773 1 94.69 109 ALA A CA 1
ATOM 835 C C . ALA A 1 109 ? -10.219 -33.312 7.617 1 94.69 109 ALA A C 1
ATOM 837 O O . ALA A 1 109 ? -10.211 -32.625 8.648 1 94.69 109 ALA A O 1
ATOM 838 N N . GLY A 1 110 ? -11.312 -33.812 7.172 1 97.19 110 GLY A N 1
ATOM 839 C CA . GLY A 1 110 ? -12.57 -33.75 7.898 1 97.19 110 GLY A CA 1
ATOM 840 C C . GLY A 1 110 ? -13.234 -32.375 7.793 1 97.19 110 GLY A C 1
ATOM 841 O O . GLY A 1 110 ? -13.922 -31.953 8.719 1 97.19 110 GLY A O 1
ATOM 842 N N . ILE A 1 111 ? -12.953 -31.672 6.762 1 97.69 111 ILE A N 1
ATOM 843 C CA . ILE A 1 111 ? -13.531 -30.359 6.523 1 97.69 111 ILE A CA 1
ATOM 844 C C . ILE A 1 111 ? -14.766 -30.5 5.637 1 97.69 111 ILE A C 1
ATOM 846 O O . ILE A 1 111 ? -14.68 -30.984 4.508 1 97.69 111 ILE A O 1
ATOM 850 N N . ASP A 1 112 ? -15.898 -30.016 6.105 1 98.06 112 ASP A N 1
ATOM 851 C CA . ASP A 1 112 ? -17.141 -30.25 5.371 1 98.06 112 ASP A CA 1
ATOM 852 C C . ASP A 1 112 ? -17.844 -28.953 5.023 1 98.06 112 ASP A C 1
ATOM 854 O O . ASP A 1 112 ? -18.953 -28.953 4.504 1 98.06 112 ASP A O 1
ATOM 858 N N . ASN A 1 113 ? -17.156 -27.859 5.301 1 98.56 113 ASN A N 1
ATOM 859 C CA . ASN A 1 113 ? -17.812 -26.578 5.078 1 98.56 113 ASN A CA 1
ATOM 860 C C . ASN A 1 113 ? -17.203 -25.828 3.898 1 98.56 113 ASN A C 1
ATOM 862 O O . ASN A 1 113 ? -17.156 -24.609 3.896 1 98.56 113 ASN A O 1
ATOM 866 N N . ILE A 1 114 ? -16.688 -26.531 2.906 1 98.75 114 ILE A N 1
ATOM 867 C CA . ILE A 1 114 ? -16.188 -25.953 1.666 1 98.75 114 ILE A CA 1
ATOM 868 C C . ILE A 1 114 ? -17.094 -26.359 0.505 1 98.75 114 ILE A C 1
ATOM 870 O O . ILE A 1 114 ? -17.344 -27.547 0.292 1 98.75 114 ILE A O 1
ATOM 874 N N . GLU A 1 115 ? -17.562 -25.438 -0.154 1 98.44 115 GLU A N 1
ATOM 875 C CA . GLU A 1 115 ? -18.266 -25.656 -1.409 1 98.44 115 GLU A CA 1
ATOM 876 C C . GLU A 1 115 ? -17.391 -25.312 -2.609 1 98.44 115 GLU A C 1
ATOM 878 O O . GLU A 1 115 ? -16.844 -24.219 -2.678 1 98.44 115 GLU A O 1
ATOM 883 N N . THR A 1 116 ? -17.266 -26.25 -3.557 1 98.25 116 THR A N 1
ATOM 884 C CA . THR A 1 116 ? -16.469 -26 -4.75 1 98.25 116 THR A CA 1
ATOM 885 C C . THR A 1 116 ? -17.359 -25.734 -5.957 1 98.25 116 THR A C 1
ATOM 887 O O . THR A 1 116 ? -18.391 -26.391 -6.125 1 98.25 116 THR A O 1
ATOM 890 N N . ILE A 1 117 ? -16.984 -24.766 -6.742 1 97.94 117 ILE A N 1
ATOM 891 C CA . ILE A 1 117 ? -17.719 -24.422 -7.961 1 97.94 117 ILE A CA 1
ATOM 892 C C . ILE A 1 117 ? -16.734 -24.234 -9.117 1 97.94 117 ILE A C 1
ATOM 894 O O . ILE A 1 117 ? -15.805 -23.422 -9.023 1 97.94 117 ILE A O 1
ATOM 898 N N . CYS A 1 118 ? -16.938 -24.969 -10.203 1 96.44 118 CYS A N 1
ATOM 899 C CA . CYS A 1 118 ? -16.094 -24.828 -11.383 1 96.44 118 CYS A CA 1
ATOM 900 C C . CYS A 1 118 ? -16.516 -23.625 -12.219 1 96.44 118 CYS A C 1
ATOM 902 O O . CYS A 1 118 ? -17.578 -23.641 -12.836 1 96.44 118 CYS A O 1
ATOM 904 N N . CYS A 1 119 ? -15.727 -22.625 -12.117 1 93.88 119 CYS A N 1
ATOM 905 C CA . CYS A 1 119 ? -16.062 -21.391 -12.82 1 93.88 119 CYS A CA 1
ATOM 906 C C . CYS A 1 119 ? -14.82 -20.516 -12.992 1 93.88 119 CYS A C 1
ATOM 908 O O . CYS A 1 119 ? -13.922 -20.531 -12.148 1 93.88 119 CYS A O 1
ATOM 910 N N . ALA A 1 120 ? -14.812 -19.797 -14.117 1 93.06 120 ALA A N 1
ATOM 911 C CA . ALA A 1 120 ? -13.719 -18.875 -14.43 1 93.06 120 ALA A CA 1
ATOM 912 C C . ALA A 1 120 ? -14.078 -17.453 -14.047 1 93.06 120 ALA A C 1
ATOM 914 O O . ALA A 1 120 ? -15.234 -17.156 -13.742 1 93.06 120 ALA A O 1
ATOM 915 N N . TRP A 1 121 ? -13.047 -16.578 -14.039 1 91.69 121 TRP A N 1
ATOM 916 C CA . TRP A 1 121 ? -13.227 -15.148 -13.773 1 91.69 121 TRP A CA 1
ATOM 917 C C . TRP A 1 121 ? -14.266 -14.547 -14.711 1 91.69 121 TRP A C 1
ATOM 919 O O . TRP A 1 121 ? -15.062 -13.695 -14.305 1 91.69 121 TRP A O 1
ATOM 929 N N . GLN A 1 122 ? -14.25 -14.93 -15.953 1 91.31 122 GLN A N 1
ATOM 930 C CA . GLN A 1 122 ? -15.055 -14.297 -16.984 1 91.31 122 GLN A CA 1
ATOM 931 C C . GLN A 1 122 ? -16.484 -14.82 -16.969 1 91.31 122 GLN A C 1
ATOM 933 O O . GLN A 1 122 ? -17.375 -14.258 -17.625 1 91.31 122 GLN A O 1
ATOM 938 N N . ASP A 1 123 ? -16.672 -15.922 -16.25 1 94.19 123 ASP A N 1
ATOM 939 C CA . ASP A 1 123 ? -18.016 -16.5 -16.203 1 94.19 123 ASP A CA 1
ATOM 940 C C . ASP A 1 123 ? -18.953 -15.609 -15.406 1 94.19 123 ASP A C 1
ATOM 942 O O . ASP A 1 123 ? -18.516 -14.719 -14.672 1 94.19 123 ASP A O 1
ATOM 946 N N . ASP A 1 124 ? -20.234 -15.852 -15.594 1 94.75 124 ASP A N 1
ATOM 947 C CA . ASP A 1 124 ? -21.281 -15.188 -14.797 1 94.75 124 ASP A CA 1
ATOM 948 C C . ASP A 1 124 ? -21.484 -15.898 -13.461 1 94.75 124 ASP A C 1
ATOM 950 O O . ASP A 1 124 ? -22.188 -16.906 -13.391 1 94.75 124 ASP A O 1
ATOM 954 N N . TRP A 1 125 ? -20.984 -15.25 -12.422 1 95.62 125 TRP A N 1
ATOM 955 C CA . TRP A 1 125 ? -21.016 -15.859 -11.094 1 95.62 125 TRP A CA 1
ATOM 956 C C . TRP A 1 125 ? -22.438 -15.914 -10.555 1 95.62 125 TRP A C 1
ATOM 958 O O . TRP A 1 125 ? -22.781 -16.828 -9.797 1 95.62 125 TRP A O 1
ATOM 968 N N . GLN A 1 126 ? -23.234 -15 -10.953 1 94.31 126 GLN A N 1
ATOM 969 C CA . GLN A 1 126 ? -24.625 -14.992 -10.523 1 94.31 126 GLN A CA 1
ATOM 970 C C . GLN A 1 126 ? -25.375 -16.219 -11.039 1 94.31 126 GLN A C 1
ATOM 972 O O . GLN A 1 126 ? -26.156 -16.844 -10.312 1 94.31 126 GLN A O 1
ATOM 977 N N . SER A 1 127 ? -25.109 -16.516 -12.234 1 95.25 127 SER A N 1
ATOM 978 C CA . SER A 1 127 ? -25.766 -17.672 -12.844 1 95.25 127 SER A CA 1
ATOM 979 C C . SER A 1 127 ? -25.328 -18.969 -12.18 1 95.25 127 SER A C 1
ATOM 981 O O . SER A 1 127 ? -26.016 -19.984 -12.266 1 95.25 127 SER A O 1
ATOM 983 N N . LYS A 1 128 ? -24.219 -18.906 -11.547 1 95.56 128 LYS A N 1
ATOM 984 C CA . LYS A 1 128 ? -23.703 -20.078 -10.844 1 95.56 128 LYS A CA 1
ATOM 985 C C . LYS A 1 128 ? -24.109 -20.062 -9.375 1 95.56 128 LYS A C 1
ATOM 987 O O . LYS A 1 128 ? -23.609 -20.844 -8.57 1 95.56 128 LYS A O 1
ATOM 992 N N . ASN A 1 129 ? -24.906 -19.125 -8.992 1 95 129 ASN A N 1
ATOM 993 C CA . ASN A 1 129 ? -25.484 -19 -7.66 1 95 129 ASN A CA 1
ATOM 994 C C . ASN A 1 129 ? -24.422 -18.625 -6.625 1 95 129 ASN A C 1
ATOM 996 O O . ASN A 1 129 ? -24.5 -19.062 -5.473 1 95 129 ASN A O 1
ATOM 1000 N N . ILE A 1 130 ? -23.453 -18.016 -7.086 1 97.06 130 ILE A N 1
ATOM 1001 C CA . ILE A 1 130 ? -22.469 -17.469 -6.152 1 97.06 130 ILE A CA 1
ATOM 1002 C C . ILE A 1 130 ? -22.969 -16.141 -5.602 1 97.06 130 ILE A C 1
ATOM 1004 O O . ILE A 1 130 ? -23.375 -15.258 -6.363 1 97.06 130 ILE A O 1
ATOM 1008 N N . VAL A 1 131 ? -22.953 -16.031 -4.293 1 96.94 131 VAL A N 1
ATOM 1009 C CA . VAL A 1 131 ? -23.438 -14.812 -3.645 1 96.94 131 VAL A CA 1
ATOM 1010 C C . VAL A 1 131 ? -22.266 -14.094 -2.963 1 96.94 131 VAL A C 1
ATOM 1012 O O . VAL A 1 131 ? -21.172 -14.633 -2.877 1 96.94 131 VAL A O 1
ATOM 1015 N N . ALA A 1 132 ? -22.578 -12.891 -2.566 1 97.25 132 ALA A N 1
ATOM 1016 C CA . ALA A 1 132 ? -21.562 -12.125 -1.838 1 97.25 132 ALA A CA 1
ATOM 1017 C C . ALA A 1 132 ? -21.234 -12.789 -0.504 1 97.25 132 ALA A C 1
ATOM 1019 O O . ALA A 1 132 ? -22.125 -13.312 0.174 1 97.25 132 ALA A O 1
ATOM 1020 N N . HIS A 1 133 ? -19.969 -12.789 -0.141 1 98.69 133 HIS A N 1
ATOM 1021 C CA . HIS A 1 133 ? -19.453 -13.305 1.124 1 98.69 133 HIS A CA 1
ATOM 1022 C C . HIS A 1 133 ? -18.906 -12.18 1.988 1 98.69 133 HIS A C 1
ATOM 1024 O O . HIS A 1 133 ? -18.75 -11.047 1.521 1 98.69 133 HIS A O 1
ATOM 1030 N N . ASP A 1 134 ? -18.672 -12.484 3.273 1 98.62 134 ASP A N 1
ATOM 1031 C CA . ASP A 1 134 ? -18.047 -11.477 4.133 1 98.62 134 ASP A CA 1
ATOM 1032 C C . ASP A 1 134 ? -16.703 -11.047 3.578 1 98.62 134 ASP A C 1
ATOM 1034 O O . ASP A 1 134 ? -16.391 -9.852 3.52 1 98.62 134 ASP A O 1
ATOM 1038 N N . ILE A 1 135 ? -15.922 -12.031 3.133 1 98.75 135 ILE A N 1
ATOM 1039 C CA . ILE A 1 135 ? -14.594 -11.766 2.594 1 98.75 135 ILE A CA 1
ATOM 1040 C C . ILE A 1 135 ? -14.438 -12.453 1.239 1 98.75 135 ILE A C 1
ATOM 1042 O O . ILE A 1 135 ? -14.852 -13.602 1.066 1 98.75 135 ILE A O 1
ATOM 1046 N N . ALA A 1 136 ? -13.938 -11.742 0.246 1 98.69 136 ALA A N 1
ATOM 1047 C CA . ALA A 1 136 ? -13.508 -12.32 -1.025 1 98.69 136 ALA A CA 1
ATOM 1048 C C . ALA A 1 136 ? -11.992 -12.273 -1.171 1 98.69 136 ALA A C 1
ATOM 1050 O O . ALA A 1 136 ? -11.367 -11.242 -0.908 1 98.69 136 ALA A O 1
ATOM 1051 N N . ILE A 1 137 ? -11.406 -13.422 -1.555 1 98.5 137 ILE A N 1
ATOM 1052 C CA . ILE A 1 137 ? -9.953 -13.445 -1.719 1 98.5 137 ILE A CA 1
ATOM 1053 C C . ILE A 1 137 ? -9.602 -13.914 -3.129 1 98.5 137 ILE A C 1
ATOM 1055 O O . ILE A 1 137 ? -10.289 -14.766 -3.697 1 98.5 137 ILE A O 1
ATOM 1059 N N . ALA A 1 138 ? -8.656 -13.32 -3.717 1 98.12 138 ALA A N 1
ATOM 1060 C CA . ALA A 1 138 ? -8.023 -13.727 -4.973 1 98.12 138 ALA A CA 1
ATOM 1061 C C . ALA A 1 138 ? -6.508 -13.742 -4.84 1 98.12 138 ALA A C 1
ATOM 1063 O O . ALA A 1 138 ? -5.84 -12.742 -5.137 1 98.12 138 ALA A O 1
ATOM 1064 N N . SER A 1 139 ? -6.016 -14.828 -4.469 1 96.38 139 SER A N 1
ATOM 1065 C CA . SER A 1 139 ? -4.586 -14.969 -4.223 1 96.38 139 SER A CA 1
ATOM 1066 C C . SER A 1 139 ? -3.883 -15.641 -5.398 1 96.38 139 SER A C 1
ATOM 1068 O O . SER A 1 139 ? -4.156 -16.797 -5.707 1 96.38 139 SER A O 1
ATOM 1070 N N . ARG A 1 140 ? -2.986 -14.883 -6.023 1 92.94 140 ARG A N 1
ATOM 1071 C CA . ARG A 1 140 ? -2.188 -15.391 -7.133 1 92.94 140 ARG A CA 1
ATOM 1072 C C . ARG A 1 140 ? -3.078 -15.898 -8.266 1 92.94 140 ARG A C 1
ATOM 1074 O O . ARG A 1 140 ? -2.781 -16.922 -8.883 1 92.94 140 ARG A O 1
ATOM 1081 N N . SER A 1 141 ? -4.195 -15.273 -8.43 1 93.19 141 SER A N 1
ATOM 1082 C CA . SER A 1 141 ? -5.184 -15.727 -9.398 1 93.19 141 SER A CA 1
ATOM 1083 C C . SER A 1 141 ? -5.703 -14.57 -10.242 1 93.19 141 SER A C 1
ATOM 1085 O O . SER A 1 141 ? -6.848 -14.594 -10.703 1 93.19 141 SER A O 1
ATOM 1087 N N . LEU A 1 142 ? -4.855 -13.555 -10.43 1 89.88 142 LEU A N 1
ATOM 1088 C CA . LEU A 1 142 ? -5.297 -12.367 -11.156 1 89.88 142 LEU A CA 1
ATOM 1089 C C . LEU A 1 142 ? -4.859 -12.43 -12.617 1 89.88 142 LEU A C 1
ATOM 1091 O O . LEU A 1 142 ? -4.629 -11.398 -13.242 1 89.88 142 LEU A O 1
ATOM 1095 N N . GLY A 1 143 ? -4.66 -13.617 -13.125 1 85.56 143 GLY A N 1
ATOM 1096 C CA . GLY A 1 143 ? -4.387 -13.781 -14.547 1 85.56 143 GLY A CA 1
ATOM 1097 C C . GLY A 1 143 ? -5.602 -13.523 -15.422 1 85.56 143 GLY A C 1
ATOM 1098 O O . GLY A 1 143 ? -6.09 -14.43 -16.094 1 85.56 143 GLY A O 1
ATOM 1099 N N . VAL A 1 144 ? -6.062 -12.305 -15.461 1 88.06 144 VAL A N 1
ATOM 1100 C CA . VAL A 1 144 ? -7.273 -11.914 -16.172 1 88.06 144 VAL A CA 1
ATOM 1101 C C . VAL A 1 144 ? -6.926 -10.922 -17.281 1 88.06 144 VAL A C 1
ATOM 1103 O O . VAL A 1 144 ? -5.926 -10.203 -17.188 1 88.06 144 VAL A O 1
ATOM 1106 N N . ASP A 1 145 ? -7.758 -10.914 -18.281 1 84.06 145 ASP A N 1
ATOM 1107 C CA . ASP A 1 145 ? -7.551 -9.992 -19.391 1 84.06 145 ASP A CA 1
ATOM 1108 C C . ASP A 1 145 ? -7.945 -8.57 -19 1 84.06 145 ASP A C 1
ATOM 1110 O O . ASP A 1 145 ? -7.238 -7.609 -19.328 1 84.06 145 ASP A O 1
ATOM 1114 N N . ASP A 1 146 ? -9.055 -8.453 -18.375 1 92.62 146 ASP A N 1
ATOM 1115 C CA . ASP A 1 146 ? -9.578 -7.164 -17.922 1 92.62 146 ASP A CA 1
ATOM 1116 C C . ASP A 1 146 ? -9.492 -7.039 -16.406 1 92.62 146 ASP A C 1
ATOM 1118 O O . ASP A 1 146 ? -10.445 -7.363 -15.695 1 92.62 146 ASP A O 1
ATOM 1122 N N . LEU A 1 147 ? -8.391 -6.457 -15.961 1 95.69 147 LEU A N 1
ATOM 1123 C CA . LEU A 1 147 ? -8.133 -6.363 -14.523 1 95.69 147 LEU A CA 1
ATOM 1124 C C . LEU A 1 147 ? -9.164 -5.477 -13.844 1 95.69 147 LEU A C 1
ATOM 1126 O O . LEU A 1 147 ? -9.633 -5.793 -12.75 1 95.69 147 LEU A O 1
ATOM 1130 N N . GLN A 1 148 ? -9.516 -4.379 -14.43 1 95.5 148 GLN A N 1
ATOM 1131 C CA . GLN A 1 148 ? -10.484 -3.463 -13.836 1 95.5 148 GLN A CA 1
ATOM 1132 C C . GLN A 1 148 ? -11.82 -4.164 -13.586 1 95.5 148 GLN A C 1
ATOM 1134 O O . GLN A 1 148 ? -12.398 -4.043 -12.508 1 95.5 148 GLN A O 1
ATOM 1139 N N . LYS A 1 149 ? -12.289 -4.863 -14.57 1 95.19 149 LYS A N 1
ATOM 1140 C CA . LYS A 1 149 ? -13.539 -5.605 -14.43 1 95.19 149 LYS A CA 1
ATOM 1141 C C . LYS A 1 149 ? -13.438 -6.648 -13.32 1 95.19 149 LYS A C 1
ATOM 1143 O O . LYS A 1 149 ? -14.391 -6.844 -12.555 1 95.19 149 LYS A O 1
ATOM 1148 N N . ALA A 1 150 ? -12.352 -7.305 -13.289 1 96.31 150 ALA A N 1
ATOM 1149 C CA . ALA A 1 150 ? -12.133 -8.312 -12.25 1 96.31 150 ALA A CA 1
ATOM 1150 C C . ALA A 1 150 ? -12.195 -7.695 -10.859 1 96.31 150 ALA A C 1
ATOM 1152 O O . ALA A 1 150 ? -12.805 -8.258 -9.945 1 96.31 150 ALA A O 1
ATOM 1153 N N . LEU A 1 151 ? -11.57 -6.535 -10.703 1 97.19 151 LEU A N 1
ATOM 1154 C CA . LEU A 1 151 ? -11.531 -5.855 -9.414 1 97.19 151 LEU A CA 1
ATOM 1155 C C . LEU A 1 151 ? -12.93 -5.402 -9 1 97.19 151 LEU A C 1
ATOM 1157 O O . LEU A 1 151 ? -13.312 -5.527 -7.832 1 97.19 151 LEU A O 1
ATOM 1161 N N . ILE A 1 152 ? -13.656 -4.887 -9.945 1 96.31 152 ILE A N 1
ATOM 1162 C CA . ILE A 1 152 ? -15.031 -4.473 -9.68 1 96.31 152 ILE A CA 1
ATOM 1163 C C . ILE A 1 152 ? -15.859 -5.68 -9.25 1 96.31 152 ILE A C 1
ATOM 1165 O O . ILE A 1 152 ? -16.625 -5.602 -8.281 1 96.31 152 ILE A O 1
ATOM 1169 N N . LYS A 1 153 ? -15.695 -6.77 -9.977 1 96.25 153 LYS A N 1
ATOM 1170 C CA . LYS A 1 153 ? -16.406 -8 -9.664 1 96.25 153 LYS A CA 1
ATOM 1171 C C . LYS A 1 153 ? -16.062 -8.508 -8.266 1 96.25 153 LYS A C 1
ATOM 1173 O O . LYS A 1 153 ? -16.953 -8.844 -7.48 1 96.25 153 LYS A O 1
ATOM 1178 N N . LEU A 1 154 ? -14.828 -8.547 -7.953 1 96.56 154 LEU A N 1
ATOM 1179 C CA . LEU A 1 154 ? -14.367 -8.969 -6.637 1 96.56 154 LEU A CA 1
ATOM 1180 C C . LEU A 1 154 ? -15.008 -8.125 -5.539 1 96.56 154 LEU A C 1
ATOM 1182 O O . LEU A 1 154 ? -15.5 -8.664 -4.543 1 96.56 154 LEU A O 1
ATOM 1186 N N . ASN A 1 155 ? -14.93 -6.836 -5.746 1 97 155 ASN A N 1
ATOM 1187 C CA . ASN A 1 155 ? -15.523 -5.91 -4.785 1 97 155 ASN A CA 1
ATOM 1188 C C . ASN A 1 155 ? -17.016 -6.184 -4.582 1 97 155 ASN A C 1
ATOM 1190 O O . ASN A 1 155 ? -17.5 -6.121 -3.457 1 97 155 ASN A O 1
ATOM 1194 N N . SER A 1 156 ? -17.766 -6.504 -5.605 1 96.31 156 SER A N 1
ATOM 1195 C CA . SER A 1 156 ? -19.203 -6.688 -5.547 1 96.31 156 SER A CA 1
ATOM 1196 C C . SER A 1 156 ? -19.562 -8 -4.855 1 96.31 156 SER A C 1
ATOM 1198 O O . SER A 1 156 ? -20.703 -8.18 -4.414 1 96.31 156 SER A O 1
ATOM 1200 N N . TYR A 1 157 ? -18.625 -8.883 -4.75 1 97.5 157 TYR A N 1
ATOM 1201 C CA . TYR A 1 157 ? -18.922 -10.18 -4.148 1 97.5 157 TYR A CA 1
ATOM 1202 C C . TYR A 1 157 ? -18.344 -10.273 -2.742 1 97.5 157 TYR A C 1
ATOM 1204 O O . TYR A 1 157 ? -18.266 -11.359 -2.168 1 97.5 157 TYR A O 1
ATOM 1212 N N . ALA A 1 158 ? -17.938 -9.172 -2.188 1 97.94 158 ALA A N 1
ATOM 1213 C CA . ALA A 1 158 ? -17.516 -9.055 -0.797 1 97.94 158 ALA A CA 1
ATOM 1214 C C . ALA A 1 158 ? -18.359 -8.039 -0.04 1 97.94 158 ALA A C 1
ATOM 1216 O O . ALA A 1 158 ? -18.547 -6.914 -0.511 1 97.94 158 ALA A O 1
ATOM 1217 N N . SER A 1 159 ? -18.781 -8.406 1.14 1 97.25 159 SER A N 1
ATOM 1218 C CA . SER A 1 159 ? -19.625 -7.484 1.905 1 97.25 159 SER A CA 1
ATOM 1219 C C . SER A 1 159 ? -18.781 -6.695 2.91 1 97.25 159 SER A C 1
ATOM 1221 O O . SER A 1 159 ? -19.156 -5.59 3.305 1 97.25 159 SER A O 1
ATOM 1223 N N . LYS A 1 160 ? -17.641 -7.246 3.281 1 97.44 160 LYS A N 1
ATOM 1224 C CA . LYS A 1 160 ? -16.859 -6.562 4.305 1 97.44 160 LYS A CA 1
ATOM 1225 C C . LYS A 1 160 ? -15.461 -6.215 3.785 1 97.44 160 LYS A C 1
ATOM 1227 O O . LYS A 1 160 ? -15.055 -5.055 3.828 1 97.44 160 LYS A O 1
ATOM 1232 N N . TYR A 1 161 ? -14.727 -7.316 3.24 1 98.06 161 TYR A N 1
ATOM 1233 C CA . TYR A 1 161 ? -13.344 -7.086 2.85 1 98.06 161 TYR A CA 1
ATOM 1234 C C . TYR A 1 161 ? -13.008 -7.824 1.561 1 98.06 161 TYR A C 1
ATOM 1236 O O . TYR A 1 161 ? -13.57 -8.883 1.278 1 98.06 161 TYR A O 1
ATOM 1244 N N . VAL A 1 162 ? -12.094 -7.277 0.81 1 98.38 162 VAL A N 1
ATOM 1245 C CA . VAL A 1 162 ? -11.43 -7.945 -0.308 1 98.38 162 VAL A CA 1
ATOM 1246 C C . VAL A 1 162 ? -9.938 -8.102 -0.009 1 98.38 162 VAL A C 1
ATOM 1248 O O . VAL A 1 162 ? -9.305 -7.172 0.499 1 98.38 162 VAL A O 1
ATOM 1251 N N . PHE A 1 163 ? -9.398 -9.281 -0.243 1 98.62 163 PHE A N 1
ATOM 1252 C CA . PHE A 1 163 ? -7.965 -9.539 -0.18 1 98.62 163 PHE A CA 1
ATOM 1253 C C . PHE A 1 163 ? -7.461 -10.133 -1.487 1 98.62 163 PHE A C 1
ATOM 1255 O O . PHE A 1 163 ? -8.062 -11.07 -2.016 1 98.62 163 PHE A O 1
ATOM 1262 N N . LEU A 1 164 ? -6.422 -9.594 -2.002 1 98.31 164 LEU A N 1
ATOM 1263 C CA . LEU A 1 164 ? -5.809 -10.203 -3.18 1 98.31 164 LEU A CA 1
ATOM 1264 C C . LEU A 1 164 ? -4.285 -10.094 -3.113 1 98.31 164 LEU A C 1
ATOM 1266 O O . LEU A 1 164 ? -3.748 -9.305 -2.332 1 98.31 164 LEU A O 1
ATOM 1270 N N . THR A 1 165 ? -3.625 -10.977 -3.791 1 97.69 165 THR A N 1
ATOM 1271 C CA . THR A 1 165 ? -2.184 -10.852 -3.973 1 97.69 165 THR A CA 1
ATOM 1272 C C . THR A 1 165 ? -1.836 -10.688 -5.449 1 97.69 165 THR A C 1
ATOM 1274 O O . THR A 1 165 ? -2.457 -11.312 -6.312 1 97.69 165 THR A O 1
ATOM 1277 N N . ASP A 1 166 ? -0.945 -9.836 -5.707 1 97 166 ASP A N 1
ATOM 1278 C CA . ASP A 1 166 ? -0.387 -9.609 -7.035 1 97 166 ASP A CA 1
ATOM 1279 C C . ASP A 1 166 ? 1.138 -9.688 -7.012 1 97 166 ASP A C 1
ATOM 1281 O O . ASP A 1 166 ? 1.754 -9.57 -5.949 1 97 166 ASP A O 1
ATOM 1285 N N . ARG A 1 167 ? 1.687 -9.914 -8.086 1 93.62 167 ARG A N 1
ATOM 1286 C CA . ARG A 1 167 ? 3.123 -10.141 -8.203 1 93.62 167 ARG A CA 1
ATOM 1287 C C . ARG A 1 167 ? 3.902 -8.852 -7.98 1 93.62 167 ARG A C 1
ATOM 1289 O O . ARG A 1 167 ? 3.404 -7.762 -8.273 1 93.62 167 ARG A O 1
ATOM 1296 N N . ILE A 1 168 ? 5.035 -8.992 -7.457 1 94.69 168 ILE A N 1
ATOM 1297 C CA . ILE A 1 168 ? 6.09 -7.984 -7.512 1 94.69 168 ILE A CA 1
ATOM 1298 C C . ILE A 1 168 ? 7.215 -8.469 -8.422 1 94.69 168 ILE A C 1
ATOM 1300 O O . ILE A 1 168 ? 7.84 -9.5 -8.164 1 94.69 168 ILE A O 1
ATOM 1304 N N . ASN A 1 169 ? 7.383 -7.766 -9.539 1 89.19 169 ASN A N 1
ATOM 1305 C CA . ASN A 1 169 ? 8.398 -8.211 -10.484 1 89.19 169 ASN A CA 1
ATOM 1306 C C . ASN A 1 169 ? 9.758 -8.391 -9.805 1 89.19 169 ASN A C 1
ATOM 1308 O O . ASN A 1 169 ? 10.148 -7.57 -8.969 1 89.19 169 ASN A O 1
ATOM 1312 N N . PRO A 1 170 ? 10.469 -9.484 -10.062 1 87.81 170 PRO A N 1
ATOM 1313 C CA . PRO A 1 170 ? 10.234 -10.43 -11.156 1 87.81 170 PRO A CA 1
ATOM 1314 C C . PRO A 1 170 ? 9.484 -11.68 -10.711 1 87.81 170 PRO A C 1
ATOM 1316 O O . PRO A 1 170 ? 9.359 -12.633 -11.484 1 87.81 170 PRO A O 1
ATOM 1319 N N . THR A 1 171 ? 9.047 -11.695 -9.508 1 87 171 THR A N 1
ATOM 1320 C CA . THR A 1 171 ? 8.297 -12.844 -9.016 1 87 171 THR A CA 1
ATOM 1321 C C . THR A 1 171 ? 7.16 -13.195 -9.969 1 87 171 THR A C 1
ATOM 1323 O O . THR A 1 171 ? 6.469 -12.305 -10.477 1 87 171 THR A O 1
ATOM 1326 N N . PRO A 1 172 ? 6.902 -14.438 -10.352 1 82.06 172 PRO A N 1
ATOM 1327 C CA . PRO A 1 172 ? 7.574 -15.625 -9.82 1 82.06 172 PRO A CA 1
ATOM 1328 C C . PRO A 1 172 ? 8.734 -16.094 -10.695 1 82.06 172 PRO A C 1
ATOM 1330 O O . PRO A 1 172 ? 9.281 -17.172 -10.484 1 82.06 172 PRO A O 1
ATOM 1333 N N . PHE A 1 173 ? 9.125 -15.266 -11.562 1 84.81 173 PHE A N 1
ATOM 1334 C CA . PHE A 1 173 ? 10.141 -15.664 -12.531 1 84.81 173 PHE A CA 1
ATOM 1335 C C . PHE A 1 173 ? 11.539 -15.531 -11.938 1 84.81 173 PHE A C 1
ATOM 1337 O O . PHE A 1 173 ? 11.773 -14.688 -11.07 1 84.81 173 PHE A O 1
ATOM 1344 N N . ASP A 1 174 ? 12.383 -16.406 -12.422 1 86.88 174 ASP A N 1
ATOM 1345 C CA . ASP A 1 174 ? 13.805 -16.312 -12.094 1 86.88 174 ASP A CA 1
ATOM 1346 C C . ASP A 1 174 ? 14.547 -15.438 -13.102 1 86.88 174 ASP A C 1
ATOM 1348 O O . ASP A 1 174 ? 15.039 -15.93 -14.117 1 86.88 174 ASP A O 1
ATOM 1352 N N . SER A 1 175 ? 14.695 -14.18 -12.758 1 86.88 175 SER A N 1
ATOM 1353 C CA . SER A 1 175 ? 15.281 -13.227 -13.695 1 86.88 175 SER A CA 1
ATOM 1354 C C . SER A 1 175 ? 16.75 -13.539 -13.953 1 86.88 175 SER A C 1
ATOM 1356 O O . SER A 1 175 ? 17.266 -13.242 -15.039 1 86.88 175 SER A O 1
ATOM 1358 N N . HIS A 1 176 ? 17.406 -14.172 -13.078 1 90.12 176 HIS A N 1
ATOM 1359 C CA . HIS A 1 176 ? 18.797 -14.555 -13.273 1 90.12 176 HIS A CA 1
ATOM 1360 C C . HIS A 1 176 ? 18.922 -15.664 -14.305 1 90.12 176 HIS A C 1
ATOM 1362 O O . HIS A 1 176 ? 19.859 -15.672 -15.109 1 90.12 176 HIS A O 1
ATOM 1368 N N . ALA A 1 177 ? 18.031 -16.594 -14.219 1 89.75 177 ALA A N 1
ATOM 1369 C CA . ALA A 1 177 ? 18.016 -17.656 -15.219 1 89.75 177 ALA A CA 1
ATOM 1370 C C . ALA A 1 177 ? 17.875 -17.094 -16.625 1 89.75 177 ALA A C 1
ATOM 1372 O O . ALA A 1 177 ? 18.547 -17.531 -17.562 1 89.75 177 ALA A O 1
ATOM 1373 N N . PHE A 1 178 ? 17 -16.094 -16.781 1 88.56 178 PHE A N 1
ATOM 1374 C CA . PHE A 1 178 ? 16.797 -15.453 -18.078 1 88.56 178 PHE A CA 1
ATOM 1375 C C . PHE A 1 178 ? 18.078 -14.789 -18.562 1 88.56 178 PHE A C 1
ATOM 1377 O O . PHE A 1 178 ? 18.453 -14.914 -19.719 1 88.56 178 PHE A O 1
ATOM 1384 N N . LYS A 1 179 ? 18.719 -14.094 -17.656 1 90.25 179 LYS A N 1
ATOM 1385 C CA . LYS A 1 179 ? 19.969 -13.414 -18 1 90.25 179 LYS A CA 1
ATOM 1386 C C . LYS A 1 179 ? 21.031 -14.414 -18.453 1 90.25 179 LYS A C 1
ATOM 1388 O O . LYS A 1 179 ? 21.734 -14.188 -19.438 1 90.25 179 LYS A O 1
ATOM 1393 N N . ILE A 1 180 ? 21.125 -15.453 -17.781 1 91.31 180 ILE A N 1
ATOM 1394 C CA . ILE A 1 180 ? 22.172 -16.453 -18.031 1 91.31 180 ILE A CA 1
ATOM 1395 C C . ILE A 1 180 ? 21.938 -17.109 -19.391 1 91.31 180 ILE A C 1
ATOM 1397 O O . ILE A 1 180 ? 22.891 -17.344 -20.141 1 91.31 180 ILE A O 1
ATOM 1401 N N . ILE A 1 181 ? 20.719 -17.375 -19.688 1 90.5 181 ILE A N 1
ATOM 1402 C CA . ILE A 1 181 ? 20.422 -18.062 -20.938 1 90.5 181 ILE A CA 1
ATOM 1403 C C . ILE A 1 181 ? 20.391 -17.047 -22.078 1 90.5 181 ILE A C 1
ATOM 1405 O O . ILE A 1 181 ? 20.359 -17.422 -23.25 1 90.5 181 ILE A O 1
ATOM 1409 N N . GLY A 1 182 ? 20.375 -15.742 -21.734 1 88.19 182 GLY A N 1
ATOM 1410 C CA . GLY A 1 182 ? 20.469 -14.688 -22.719 1 88.19 182 GLY A CA 1
ATOM 1411 C C . GLY A 1 182 ? 19.141 -14.336 -23.359 1 88.19 182 GLY A C 1
ATOM 1412 O O . GLY A 1 182 ? 19.062 -14.008 -24.547 1 88.19 182 GLY A O 1
ATOM 1413 N N . ARG A 1 183 ? 18.062 -14.516 -22.703 1 85.88 183 ARG A N 1
ATOM 1414 C CA . ARG A 1 183 ? 16.734 -14.164 -23.188 1 85.88 183 ARG A CA 1
ATOM 1415 C C . ARG A 1 183 ? 16.219 -12.898 -22.5 1 85.88 183 ARG A C 1
ATOM 1417 O O . ARG A 1 183 ? 16.453 -12.688 -21.312 1 85.88 183 ARG A O 1
ATOM 1424 N N . PRO A 1 184 ? 15.609 -12.07 -23.359 1 83.19 184 PRO A N 1
ATOM 1425 C CA . PRO A 1 184 ? 15 -10.898 -22.734 1 83.19 184 PRO A CA 1
ATOM 1426 C C . PRO A 1 184 ? 13.875 -11.266 -21.766 1 83.19 184 PRO A C 1
ATOM 1428 O O . PRO A 1 184 ? 13.109 -12.195 -22.031 1 83.19 184 PRO A O 1
ATOM 1431 N N . PHE A 1 185 ? 13.914 -10.641 -20.641 1 81.88 185 PHE A N 1
ATOM 1432 C CA . PHE A 1 185 ? 12.875 -10.875 -19.641 1 81.88 185 PHE A CA 1
ATOM 1433 C C . PHE A 1 185 ? 11.938 -9.688 -19.547 1 81.88 185 PHE A C 1
ATOM 1435 O O . PHE A 1 185 ? 12.367 -8.562 -19.266 1 81.88 185 PHE A O 1
ATOM 1442 N N . HIS A 1 186 ? 10.656 -9.945 -19.906 1 82 186 HIS A N 1
ATOM 1443 C CA . HIS A 1 186 ? 9.578 -8.992 -19.672 1 82 186 HIS A CA 1
ATOM 1444 C C . HIS A 1 186 ? 8.523 -9.578 -18.75 1 82 186 HIS A C 1
ATOM 1446 O O . HIS A 1 186 ? 7.773 -10.477 -19.141 1 82 186 HIS A O 1
ATOM 1452 N N . SER A 1 187 ? 8.445 -9.141 -17.625 1 81.19 187 SER A N 1
ATOM 1453 C CA . SER A 1 187 ? 7.645 -9.75 -16.562 1 81.19 187 SER A CA 1
ATOM 1454 C C . SER A 1 187 ? 6.16 -9.445 -16.75 1 81.19 187 SER A C 1
ATOM 1456 O O . SER A 1 187 ? 5.305 -10.18 -16.25 1 81.19 187 SER A O 1
ATOM 1458 N N . GLY A 1 188 ? 5.84 -8.43 -17.562 1 87.44 188 GLY A N 1
ATOM 1459 C CA . GLY A 1 188 ? 4.453 -7.988 -17.609 1 87.44 188 GLY A CA 1
ATOM 1460 C C . GLY A 1 188 ? 4.074 -7.086 -16.453 1 87.44 188 GLY A C 1
ATOM 1461 O O . GLY A 1 188 ? 4.945 -6.586 -15.742 1 87.44 188 GLY A O 1
ATOM 1462 N N . PRO A 1 189 ? 2.766 -6.863 -16.344 1 92.38 189 PRO A N 1
ATOM 1463 C CA . PRO A 1 189 ? 2.322 -5.949 -15.289 1 92.38 189 PRO A CA 1
ATOM 1464 C C . PRO A 1 189 ? 2.408 -6.57 -13.898 1 92.38 189 PRO A C 1
ATOM 1466 O O . PRO A 1 189 ? 2.289 -7.789 -13.75 1 92.38 189 PRO A O 1
ATOM 1469 N N . ASP A 1 190 ? 2.725 -5.801 -12.938 1 94.69 190 ASP A N 1
ATOM 1470 C CA . ASP A 1 190 ? 2.719 -6.258 -11.555 1 94.69 190 ASP A CA 1
ATOM 1471 C C . ASP A 1 190 ? 1.789 -5.402 -10.695 1 94.69 190 ASP A C 1
ATOM 1473 O O . ASP A 1 190 ? 0.853 -4.785 -11.211 1 94.69 190 ASP A O 1
ATOM 1477 N N . TYR A 1 191 ? 1.943 -5.395 -9.414 1 97.75 191 TYR A N 1
ATOM 1478 C CA . TYR A 1 191 ? 0.955 -4.906 -8.453 1 97.75 191 TYR A CA 1
ATOM 1479 C C . TYR A 1 191 ? 0.743 -3.404 -8.609 1 97.75 191 TYR A C 1
ATOM 1481 O O . TYR A 1 191 ? -0.262 -2.861 -8.141 1 97.75 191 TYR A O 1
ATOM 1489 N N . ILE A 1 192 ? 1.661 -2.66 -9.203 1 98.06 192 ILE A N 1
ATOM 1490 C CA . ILE A 1 192 ? 1.54 -1.211 -9.312 1 98.06 192 ILE A CA 1
ATOM 1491 C C . ILE A 1 192 ? 0.349 -0.856 -10.195 1 98.06 192 ILE A C 1
ATOM 1493 O O . ILE A 1 192 ? -0.315 0.16 -9.977 1 98.06 192 ILE A O 1
ATOM 1497 N N . TYR A 1 193 ? 0.047 -1.667 -11.195 1 97.31 193 TYR A N 1
ATOM 1498 C CA . TYR A 1 193 ? -1.136 -1.479 -12.031 1 97.31 193 TYR A CA 1
ATOM 1499 C C . TYR A 1 193 ? -2.41 -1.677 -11.219 1 97.31 193 TYR A C 1
ATOM 1501 O O . TYR A 1 193 ? -3.373 -0.922 -11.375 1 97.31 193 TYR A O 1
ATOM 1509 N N . THR A 1 194 ? -2.379 -2.695 -10.375 1 98.19 194 THR A N 1
ATOM 1510 C CA . THR A 1 194 ? -3.523 -2.979 -9.516 1 98.19 194 THR A CA 1
ATOM 1511 C C . THR A 1 194 ? -3.805 -1.803 -8.586 1 98.19 194 THR A C 1
ATOM 1513 O O . THR A 1 194 ? -4.949 -1.357 -8.469 1 98.19 194 THR A O 1
ATOM 1516 N N . LEU A 1 195 ? -2.773 -1.259 -7.98 1 98.44 195 LEU A N 1
ATOM 1517 C CA . LEU A 1 195 ? -2.93 -0.151 -7.043 1 98.44 195 LEU A CA 1
ATOM 1518 C C . LEU A 1 195 ? -3.488 1.081 -7.746 1 98.44 195 LEU A C 1
ATOM 1520 O O . LEU A 1 195 ? -4.414 1.724 -7.242 1 98.44 195 LEU A O 1
ATOM 1524 N N . ASN A 1 196 ? -2.938 1.386 -8.875 1 98 196 ASN A N 1
ATOM 1525 C CA . ASN A 1 196 ? -3.375 2.578 -9.594 1 98 196 ASN A CA 1
ATOM 1526 C C . ASN A 1 196 ? -4.797 2.42 -10.133 1 98 196 ASN A C 1
ATOM 1528 O O . ASN A 1 196 ? -5.559 3.387 -10.172 1 98 196 ASN A O 1
ATOM 1532 N N . MET A 1 197 ? -5.156 1.26 -10.547 1 97.06 197 MET A N 1
ATOM 1533 C CA . MET A 1 197 ? -6.523 1.02 -11 1 97.06 197 MET A CA 1
ATOM 1534 C C . MET A 1 197 ? -7.512 1.162 -9.852 1 97.06 197 MET A C 1
ATOM 1536 O O . MET A 1 197 ? -8.57 1.783 -10.008 1 97.06 197 MET A O 1
ATOM 1540 N N . LEU A 1 198 ? -7.195 0.557 -8.727 1 97.5 198 LEU A N 1
ATOM 1541 C CA . LEU A 1 198 ? -8.039 0.713 -7.551 1 97.5 198 LEU A CA 1
ATOM 1542 C C . LEU A 1 198 ? -8.188 2.186 -7.184 1 97.5 198 LEU A C 1
ATOM 1544 O O . LEU A 1 198 ? -9.305 2.666 -6.969 1 97.5 198 LEU A O 1
ATOM 1548 N N . TYR A 1 199 ? -7.051 2.896 -7.172 1 97 199 TYR A N 1
ATOM 1549 C CA . TYR A 1 199 ? -7.059 4.32 -6.855 1 97 199 TYR A CA 1
ATOM 1550 C C . TYR A 1 199 ? -7.969 5.086 -7.805 1 97 199 TYR A C 1
ATOM 1552 O O . TYR A 1 199 ? -8.742 5.945 -7.375 1 97 199 TYR A O 1
ATOM 1560 N N . SER A 1 200 ? -7.852 4.777 -9.086 1 94.81 200 SER A N 1
ATOM 1561 C CA . SER A 1 200 ? -8.648 5.465 -10.094 1 94.81 200 SER A CA 1
ATOM 1562 C C . SER A 1 200 ? -10.141 5.207 -9.891 1 94.81 200 SER A C 1
ATOM 1564 O O . SER A 1 200 ? -10.977 5.984 -10.359 1 94.81 200 SER A O 1
ATOM 1566 N N . MET A 1 201 ? -10.469 4.152 -9.203 1 94.12 201 MET A N 1
ATOM 1567 C CA . MET A 1 201 ? -11.859 3.812 -8.922 1 94.12 201 MET A CA 1
ATOM 1568 C C . MET A 1 201 ? -12.281 4.336 -7.555 1 94.12 201 MET A C 1
ATOM 1570 O O . MET A 1 201 ? -13.375 4.027 -7.082 1 94.12 201 MET A O 1
ATOM 1574 N N . GLY A 1 202 ? -11.406 5.023 -6.848 1 93.25 202 GLY A N 1
ATOM 1575 C CA . GLY A 1 202 ? -11.727 5.625 -5.562 1 93.25 202 GLY A CA 1
ATOM 1576 C C . GLY A 1 202 ? -11.484 4.691 -4.395 1 93.25 202 GLY A C 1
ATOM 1577 O O . GLY A 1 202 ? -11.953 4.949 -3.281 1 93.25 202 GLY A O 1
ATOM 1578 N N . ILE A 1 203 ? -10.828 3.582 -4.641 1 96.06 203 ILE A N 1
ATOM 1579 C CA . ILE A 1 203 ? -10.523 2.627 -3.582 1 96.06 203 ILE A CA 1
ATOM 1580 C C . ILE A 1 203 ? -9.086 2.834 -3.102 1 96.06 203 ILE A C 1
ATOM 1582 O O . ILE A 1 203 ? -8.164 2.92 -3.914 1 96.06 203 ILE A O 1
ATOM 1586 N N . HIS A 1 204 ? -8.875 2.93 -1.851 1 96.62 204 HIS A N 1
ATOM 1587 C CA . HIS A 1 204 ? -7.562 3.104 -1.236 1 96.62 204 HIS A CA 1
ATOM 1588 C C . HIS A 1 204 ? -7.168 1.878 -0.419 1 96.62 204 HIS A C 1
ATOM 1590 O O . HIS A 1 204 ? -7.477 1.797 0.773 1 96.62 204 HIS A O 1
ATOM 1596 N N . PRO A 1 205 ? -6.441 0.985 -1.039 1 97.81 205 PRO A N 1
ATOM 1597 C CA . PRO A 1 205 ? -6.172 -0.286 -0.362 1 97.81 205 PRO A CA 1
ATOM 1598 C C . PRO A 1 205 ? -4.965 -0.214 0.567 1 97.81 205 PRO A C 1
ATOM 1600 O O . PRO A 1 205 ? -4.121 0.676 0.424 1 97.81 205 PRO A O 1
ATOM 1603 N N . CYS A 1 206 ? -4.922 -1.093 1.54 1 98 206 CYS A N 1
ATOM 1604 C CA . CYS A 1 206 ? -3.703 -1.415 2.277 1 98 206 CYS A CA 1
ATOM 1605 C C . CYS A 1 206 ? -2.816 -2.361 1.478 1 98 206 CYS A C 1
ATOM 1607 O O . CYS A 1 206 ? -3.303 -3.094 0.613 1 98 206 CYS A O 1
ATOM 1609 N N . VAL A 1 207 ? -1.548 -2.301 1.725 1 98.62 207 VAL A N 1
ATOM 1610 C CA . VAL A 1 207 ? -0.583 -3.143 1.024 1 98.62 207 VAL A CA 1
ATOM 1611 C C . VAL A 1 207 ? 0.454 -3.672 2.014 1 98.62 207 VAL A C 1
ATOM 1613 O O . VAL A 1 207 ? 0.999 -2.912 2.816 1 98.62 207 VAL A O 1
ATOM 1616 N N . ASN A 1 208 ? 0.696 -4.902 2.014 1 97.88 208 ASN A N 1
ATOM 1617 C CA . ASN A 1 208 ? 1.825 -5.539 2.688 1 97.88 208 ASN A CA 1
ATOM 1618 C C . ASN A 1 208 ? 2.643 -6.395 1.726 1 97.88 208 ASN A C 1
ATOM 1620 O O . ASN A 1 208 ? 2.09 -7.004 0.807 1 97.88 208 ASN A O 1
ATOM 1624 N N . ILE A 1 209 ? 3.924 -6.434 1.925 1 96 209 ILE A N 1
ATOM 1625 C CA . ILE A 1 209 ? 4.805 -7.23 1.078 1 96 209 ILE A CA 1
ATOM 1626 C C . ILE A 1 209 ? 5.086 -8.578 1.746 1 96 209 ILE A C 1
ATOM 1628 O O . ILE A 1 209 ? 5.656 -8.625 2.84 1 96 209 ILE A O 1
ATOM 1632 N N . LEU A 1 210 ? 4.633 -9.617 1.1 1 94.31 210 LEU A N 1
ATOM 1633 C CA . LEU A 1 210 ? 4.922 -10.969 1.556 1 94.31 210 LEU A CA 1
ATOM 1634 C C . LEU A 1 210 ? 6.203 -11.5 0.917 1 94.31 210 LEU A C 1
ATOM 1636 O O . LEU A 1 210 ? 6.266 -11.68 -0.301 1 94.31 210 LEU A O 1
ATOM 1640 N N . GLU A 1 211 ? 7.195 -11.648 1.682 1 90.12 211 GLU A N 1
ATOM 1641 C CA . GLU A 1 211 ? 8.469 -12.172 1.198 1 90.12 211 GLU A CA 1
ATOM 1642 C C . GLU A 1 211 ? 8.789 -13.523 1.831 1 90.12 211 GLU A C 1
ATOM 1644 O O . GLU A 1 211 ? 8.609 -13.711 3.037 1 90.12 211 GLU A O 1
ATOM 1649 N N . PHE A 1 212 ? 9.094 -14.469 1.011 1 85.19 212 PHE A N 1
ATOM 1650 C CA . PHE A 1 212 ? 9.469 -15.789 1.518 1 85.19 212 PHE A CA 1
ATOM 1651 C C . PHE A 1 212 ? 10.391 -16.5 0.541 1 85.19 212 PHE A C 1
ATOM 1653 O O . PHE A 1 212 ? 10.383 -16.203 -0.657 1 85.19 212 PHE A O 1
ATOM 1660 N N . ASP A 1 213 ? 11.211 -17.375 1.138 1 80.5 213 ASP A N 1
ATOM 1661 C CA . ASP A 1 213 ? 12.07 -18.203 0.29 1 80.5 213 ASP A CA 1
ATOM 1662 C C . ASP A 1 213 ? 11.266 -19.281 -0.425 1 80.5 213 ASP A C 1
ATOM 1664 O O . ASP A 1 213 ? 10.352 -19.875 0.157 1 80.5 213 ASP A O 1
ATOM 1668 N N . SER A 1 214 ? 11.531 -19.312 -1.701 1 78 214 SER A N 1
ATOM 1669 C CA . SER A 1 214 ? 10.867 -20.359 -2.482 1 78 214 SER A CA 1
ATOM 1670 C C . SER A 1 214 ? 11.812 -21.5 -2.785 1 78 214 SER A C 1
ATOM 1672 O O . SER A 1 214 ? 12.281 -21.656 -3.918 1 78 214 SER A O 1
ATOM 1674 N N . LEU A 1 215 ? 12.078 -22.312 -1.765 1 83.56 215 LEU A N 1
ATOM 1675 C CA . LEU A 1 215 ? 12.891 -23.5 -2.01 1 83.56 215 LEU A CA 1
ATOM 1676 C C . LEU A 1 215 ? 12.117 -24.531 -2.82 1 83.56 215 LEU A C 1
ATOM 1678 O O . LEU A 1 215 ? 10.938 -24.797 -2.539 1 83.56 215 LEU A O 1
ATOM 1682 N N . LYS A 1 216 ? 12.734 -25.016 -3.854 1 84.44 216 LYS A N 1
ATOM 1683 C CA . LYS A 1 216 ? 12.094 -26.016 -4.703 1 84.44 216 LYS A CA 1
ATOM 1684 C C . LYS A 1 216 ? 12.836 -27.344 -4.656 1 84.44 216 LYS A C 1
ATOM 1686 O O . LYS A 1 216 ? 14.07 -27.359 -4.742 1 84.44 216 LYS A O 1
ATOM 1691 N N . LYS A 1 217 ? 12.094 -28.344 -4.531 1 87 217 LYS A N 1
ATOM 1692 C CA . LYS A 1 217 ? 12.672 -29.688 -4.504 1 87 217 LYS A CA 1
ATOM 1693 C C . LYS A 1 217 ? 12.398 -30.422 -5.812 1 87 217 LYS A C 1
ATOM 1695 O O . LYS A 1 217 ? 11.297 -30.328 -6.363 1 87 217 LYS A O 1
ATOM 1700 N N . TYR A 1 218 ? 13.43 -31.047 -6.258 1 89.94 218 TYR A N 1
ATOM 1701 C CA . TYR A 1 218 ? 13.32 -31.828 -7.477 1 89.94 218 TYR A CA 1
ATOM 1702 C C . TYR A 1 218 ? 13.977 -33.188 -7.297 1 89.94 218 TYR A C 1
ATOM 1704 O O . TYR A 1 218 ? 14.875 -33.375 -6.469 1 89.94 218 TYR A O 1
ATOM 1712 N N . ASP A 1 219 ? 13.523 -34.125 -8.133 1 91.44 219 ASP A N 1
ATOM 1713 C CA . ASP A 1 219 ? 14.078 -35.469 -8.078 1 91.44 219 ASP A CA 1
ATOM 1714 C C . ASP A 1 219 ? 15.508 -35.5 -8.617 1 91.44 219 ASP A C 1
ATOM 1716 O O . ASP A 1 219 ? 16.312 -36.344 -8.242 1 91.44 219 ASP A O 1
ATOM 1720 N N . SER A 1 220 ? 15.859 -34.656 -9.539 1 91.94 220 SER A N 1
ATOM 1721 C CA . SER A 1 220 ? 17.172 -34.594 -10.172 1 91.94 220 SER A CA 1
ATOM 1722 C C . SER A 1 220 ? 17.422 -33.219 -10.789 1 91.94 220 SER A C 1
ATOM 1724 O O . SER A 1 220 ? 16.516 -32.375 -10.836 1 91.94 220 SER A O 1
ATOM 1726 N N . LEU A 1 221 ? 18.609 -33.062 -11.164 1 93.12 221 LEU A N 1
ATOM 1727 C CA . LEU A 1 221 ? 18.953 -31.812 -11.867 1 93.12 221 LEU A CA 1
ATOM 1728 C C . LEU A 1 221 ? 18.172 -31.703 -13.172 1 93.12 221 LEU A C 1
ATOM 1730 O O . LEU A 1 221 ? 17.734 -30.609 -13.539 1 93.12 221 LEU A O 1
ATOM 1734 N N . GLU A 1 222 ? 18 -32.781 -13.797 1 92.06 222 GLU A N 1
ATOM 1735 C CA . GLU A 1 222 ? 17.266 -32.781 -15.055 1 92.06 222 GLU A CA 1
ATOM 1736 C C . GLU A 1 222 ? 15.789 -32.469 -14.828 1 92.06 222 GLU A C 1
ATOM 1738 O O . GLU A 1 222 ? 15.172 -31.781 -15.656 1 92.06 222 GLU A O 1
ATOM 1743 N N . ALA A 1 223 ? 15.312 -32.938 -13.719 1 91.31 223 ALA A N 1
ATOM 1744 C CA . ALA A 1 223 ? 13.938 -32.594 -13.367 1 91.31 223 ALA A CA 1
ATOM 1745 C C . ALA A 1 223 ? 13.789 -31.094 -13.125 1 91.31 223 ALA A C 1
ATOM 1747 O O . ALA A 1 223 ? 12.773 -30.484 -13.484 1 91.31 223 ALA A O 1
ATOM 1748 N N . ALA A 1 224 ? 14.773 -30.547 -12.547 1 91.44 224 ALA A N 1
ATOM 1749 C CA . ALA A 1 224 ? 14.766 -29.094 -12.312 1 91.44 224 ALA A CA 1
ATOM 1750 C C . ALA A 1 224 ? 14.797 -28.328 -13.633 1 91.44 224 ALA A C 1
ATOM 1752 O O . ALA A 1 224 ? 14.023 -27.391 -13.828 1 91.44 224 ALA A O 1
ATOM 1753 N N . VAL A 1 225 ? 15.617 -28.766 -14.469 1 90.81 225 VAL A N 1
ATOM 1754 C CA . VAL A 1 225 ? 15.727 -28.141 -15.781 1 90.81 225 VAL A CA 1
ATOM 1755 C C . VAL A 1 225 ? 14.383 -28.203 -16.5 1 90.81 225 VAL A C 1
ATOM 1757 O O . VAL A 1 225 ? 13.938 -27.203 -17.078 1 90.81 225 VAL A O 1
ATOM 1760 N N . GLN A 1 226 ? 13.719 -29.281 -16.422 1 86.5 226 GLN A N 1
ATOM 1761 C CA . GLN A 1 226 ? 12.422 -29.469 -17.078 1 86.5 226 GLN A CA 1
ATOM 1762 C C . GLN A 1 226 ? 11.367 -28.547 -16.469 1 86.5 226 GLN A C 1
ATOM 1764 O O . GLN A 1 226 ? 10.523 -28.016 -17.188 1 86.5 226 GLN A O 1
ATOM 1769 N N . SER A 1 227 ? 11.484 -28.391 -15.203 1 83.62 227 SER A N 1
ATOM 1770 C CA . SER A 1 227 ? 10.508 -27.562 -14.523 1 83.62 227 SER A CA 1
ATOM 1771 C C . SER A 1 227 ? 10.641 -26.094 -14.945 1 83.62 227 SER A C 1
ATOM 1773 O O . SER A 1 227 ? 9.656 -25.359 -14.953 1 83.62 227 SER A O 1
ATOM 1775 N N . TYR A 1 228 ? 11.797 -25.672 -15.281 1 83.88 228 TYR A N 1
ATOM 1776 C CA . TYR A 1 228 ? 12.039 -24.281 -15.664 1 83.88 228 TYR A CA 1
ATOM 1777 C C . TYR A 1 228 ? 11.594 -24.031 -17.094 1 83.88 228 TYR A C 1
ATOM 1779 O O . TYR A 1 228 ? 11.469 -22.875 -17.516 1 83.88 228 TYR A O 1
ATOM 1787 N N . GLN A 1 229 ? 11.305 -25.094 -17.828 1 76.56 229 GLN A N 1
ATOM 1788 C CA . GLN A 1 229 ? 10.945 -24.969 -19.234 1 76.56 229 GLN A CA 1
ATOM 1789 C C . GLN A 1 229 ? 9.633 -24.203 -19.391 1 76.56 229 GLN A C 1
ATOM 1791 O O . GLN A 1 229 ? 9.414 -23.547 -20.422 1 76.56 229 GLN A O 1
ATOM 1796 N N . TRP A 1 230 ? 8.812 -24.328 -18.391 1 72.94 230 TRP A N 1
ATOM 1797 C CA . TRP A 1 230 ? 7.547 -23.609 -18.469 1 72.94 230 TRP A CA 1
ATOM 1798 C C . TRP A 1 230 ? 7.785 -22.109 -18.672 1 72.94 230 TRP A C 1
ATOM 1800 O O . TRP A 1 230 ? 7 -21.422 -19.328 1 72.94 230 TRP A O 1
ATOM 1810 N N . MET A 1 231 ? 8.852 -21.578 -18.109 1 75.62 231 MET A N 1
ATOM 1811 C CA . MET A 1 231 ? 9.172 -20.141 -18.156 1 75.62 231 MET A CA 1
ATOM 1812 C C . MET A 1 231 ? 9.719 -19.766 -19.531 1 75.62 231 MET A C 1
ATOM 1814 O O . MET A 1 231 ? 9.469 -18.656 -20.016 1 75.62 231 MET A O 1
ATOM 1818 N N . PHE A 1 232 ? 10.383 -20.656 -20.219 1 77.62 232 PHE A N 1
ATOM 1819 C CA . PHE A 1 232 ? 11.141 -20.312 -21.438 1 77.62 232 PHE A CA 1
ATOM 1820 C C . PHE A 1 232 ? 10.445 -20.875 -22.672 1 77.62 232 PHE A C 1
ATOM 1822 O O . PHE A 1 232 ? 10.781 -20.484 -23.797 1 77.62 232 PHE A O 1
ATOM 1829 N N . HIS A 1 233 ? 9.547 -21.609 -22.531 1 73.94 233 HIS A N 1
ATOM 1830 C CA . HIS A 1 233 ? 8.93 -22.344 -23.625 1 73.94 233 HIS A CA 1
ATOM 1831 C C . HIS A 1 233 ? 9.945 -23.219 -24.359 1 73.94 233 HIS A C 1
ATOM 1833 O O . HIS A 1 233 ? 10.57 -24.078 -23.75 1 73.94 233 HIS A O 1
ATOM 1839 N N . GLU A 1 234 ? 10.297 -22.828 -25.641 1 79 234 GLU A N 1
ATOM 1840 C CA . GLU A 1 234 ? 11.227 -23.672 -26.391 1 79 234 GLU A CA 1
ATOM 1841 C C . GLU A 1 234 ? 12.672 -23.203 -26.188 1 79 234 GLU A C 1
ATOM 1843 O O . GLU A 1 234 ? 12.969 -22.016 -26.297 1 79 234 GLU A O 1
ATOM 1848 N N . MET A 1 235 ? 13.453 -24.172 -25.641 1 86.38 235 MET A N 1
ATOM 1849 C CA . MET A 1 235 ? 14.867 -23.875 -25.438 1 86.38 235 MET A CA 1
ATOM 1850 C C . MET A 1 235 ? 15.727 -24.703 -26.391 1 86.38 235 MET A C 1
ATOM 1852 O O . MET A 1 235 ? 15.383 -25.844 -26.703 1 86.38 235 MET A O 1
ATOM 1856 N N . ASN A 1 236 ? 16.781 -24.094 -26.875 1 89.12 236 ASN A N 1
ATOM 1857 C CA . ASN A 1 236 ? 17.75 -24.875 -27.625 1 89.12 236 ASN A CA 1
ATOM 1858 C C . ASN A 1 236 ? 18.766 -25.547 -26.703 1 89.12 236 ASN A C 1
ATOM 1860 O O . ASN A 1 236 ? 18.75 -25.328 -25.484 1 89.12 236 ASN A O 1
ATOM 1864 N N . THR A 1 237 ? 19.547 -26.406 -27.344 1 91.81 237 THR A N 1
ATOM 1865 C CA . THR A 1 237 ? 20.469 -27.219 -26.562 1 91.81 237 THR A CA 1
ATOM 1866 C C . THR A 1 237 ? 21.438 -26.344 -25.781 1 91.81 237 THR A C 1
ATOM 1868 O O . THR A 1 237 ? 21.766 -26.641 -24.625 1 91.81 237 THR A O 1
ATOM 1871 N N . ARG A 1 238 ? 21.891 -25.312 -26.344 1 93.94 238 ARG A N 1
ATOM 1872 C CA . ARG A 1 238 ? 22.812 -24.406 -25.672 1 93.94 238 ARG A CA 1
ATOM 1873 C C . ARG A 1 238 ? 22.172 -23.766 -24.453 1 93.94 238 ARG A C 1
ATOM 1875 O O . ARG A 1 238 ? 22.766 -23.703 -23.375 1 93.94 238 ARG A O 1
ATOM 1882 N N . GLU A 1 239 ? 21.016 -23.266 -24.625 1 93.31 239 GLU A N 1
ATOM 1883 C CA . GLU A 1 239 ? 20.266 -22.641 -23.531 1 93.31 239 GLU A CA 1
ATOM 1884 C C . GLU A 1 239 ? 20.031 -23.625 -22.391 1 93.31 239 GLU A C 1
ATOM 1886 O O . GLU A 1 239 ? 20.141 -23.266 -21.219 1 93.31 239 GLU A O 1
ATOM 1891 N N . GLU A 1 240 ? 19.734 -24.828 -22.734 1 93.38 240 GLU A N 1
ATOM 1892 C CA . GLU A 1 240 ? 19.516 -25.859 -21.719 1 93.38 240 GLU A CA 1
ATOM 1893 C C . GLU A 1 240 ? 20.781 -26.125 -20.922 1 93.38 240 GLU A C 1
ATOM 1895 O O . GLU A 1 240 ? 20.719 -26.312 -19.703 1 93.38 240 GLU A O 1
ATOM 1900 N N . ASP A 1 241 ? 21.844 -26.141 -21.625 1 94.94 241 ASP A N 1
ATOM 1901 C CA . ASP A 1 241 ? 23.109 -26.359 -20.953 1 94.94 241 ASP A CA 1
ATOM 1902 C C . ASP A 1 241 ? 23.438 -25.219 -19.984 1 94.94 241 ASP A C 1
ATOM 1904 O O . ASP A 1 241 ? 23.891 -25.438 -18.875 1 94.94 241 ASP A O 1
ATOM 1908 N N . LEU A 1 242 ? 23.219 -24.047 -20.438 1 95.19 242 LEU A N 1
ATOM 1909 C CA . LEU A 1 242 ? 23.453 -22.891 -19.594 1 95.19 242 LEU A CA 1
ATOM 1910 C C . LEU A 1 242 ? 22.547 -22.922 -18.359 1 95.19 242 LEU A C 1
ATOM 1912 O O . LEU A 1 242 ? 23 -22.609 -17.25 1 95.19 242 LEU A O 1
ATOM 1916 N N . LEU A 1 243 ? 21.297 -23.281 -18.594 1 94.25 243 LEU A N 1
ATOM 1917 C CA . LEU A 1 243 ? 20.344 -23.375 -17.484 1 94.25 243 LEU A CA 1
ATOM 1918 C C . LEU A 1 243 ? 20.797 -24.438 -16.5 1 94.25 243 LEU A C 1
ATOM 1920 O O . LEU A 1 243 ? 20.719 -24.234 -15.281 1 94.25 243 LEU A O 1
ATOM 1924 N N . ARG A 1 244 ? 21.219 -25.578 -17.031 1 95.12 244 ARG A N 1
ATOM 1925 C CA . ARG A 1 244 ? 21.703 -26.656 -16.188 1 95.12 244 ARG A CA 1
ATOM 1926 C C . ARG A 1 244 ? 22.859 -26.188 -15.297 1 95.12 244 ARG A C 1
ATOM 1928 O O . ARG A 1 244 ? 22.875 -26.469 -14.102 1 95.12 244 ARG A O 1
ATOM 1935 N N . ASP A 1 245 ? 23.719 -25.438 -15.844 1 95.75 245 ASP A N 1
ATOM 1936 C CA . ASP A 1 245 ? 24.859 -24.922 -15.102 1 95.75 245 ASP A CA 1
ATOM 1937 C C . ASP A 1 245 ? 24.422 -23.922 -14.031 1 95.75 245 ASP A C 1
ATOM 1939 O O . ASP A 1 245 ? 24.922 -23.953 -12.906 1 95.75 245 ASP A O 1
ATOM 1943 N N . TYR A 1 246 ? 23.594 -23.125 -14.406 1 95.25 246 TYR A N 1
ATOM 1944 C CA . TYR A 1 246 ? 23.062 -22.156 -13.453 1 95.25 246 TYR A CA 1
ATOM 1945 C C . TYR A 1 246 ? 22.375 -22.859 -12.281 1 95.25 246 TYR A C 1
ATOM 1947 O O . TYR A 1 246 ? 22.656 -22.547 -11.117 1 95.25 246 TYR A O 1
ATOM 1955 N N . LEU A 1 247 ? 21.484 -23.828 -12.609 1 94.75 247 LEU A N 1
ATOM 1956 C CA . LEU A 1 247 ? 20.719 -24.516 -11.578 1 94.75 247 LEU A CA 1
ATOM 1957 C C . LEU A 1 247 ? 21.656 -25.297 -10.648 1 94.75 247 LEU A C 1
ATOM 1959 O O . LEU A 1 247 ? 21.391 -25.422 -9.453 1 94.75 247 LEU A O 1
ATOM 1963 N N . ARG A 1 248 ? 22.781 -25.75 -11.18 1 94.94 248 ARG A N 1
ATOM 1964 C CA . ARG A 1 248 ? 23.766 -26.438 -10.367 1 94.94 248 ARG A CA 1
ATOM 1965 C C . ARG A 1 248 ? 24.312 -25.516 -9.273 1 94.94 248 ARG A C 1
ATOM 1967 O O . ARG A 1 248 ? 24.578 -25.969 -8.156 1 94.94 248 ARG A O 1
ATOM 1974 N N . THR A 1 249 ? 24.5 -24.266 -9.617 1 95.12 249 THR A N 1
ATOM 1975 C CA . THR A 1 249 ? 25.047 -23.312 -8.664 1 95.12 249 THR A CA 1
ATOM 1976 C C . THR A 1 249 ? 24 -22.953 -7.605 1 95.12 249 THR A C 1
ATOM 1978 O O . THR A 1 249 ? 24.344 -22.375 -6.566 1 95.12 249 THR A O 1
ATOM 1981 N N . ARG A 1 250 ? 22.781 -23.297 -7.836 1 94.38 250 ARG A N 1
ATOM 1982 C CA . ARG A 1 250 ? 21.688 -22.875 -6.957 1 94.38 250 ARG A CA 1
ATOM 1983 C C . ARG A 1 250 ? 21.266 -24.031 -6.039 1 94.38 250 ARG A C 1
ATOM 1985 O O . ARG A 1 250 ? 20.328 -23.875 -5.25 1 94.38 250 ARG A O 1
ATOM 1992 N N . ILE A 1 251 ? 21.891 -25.188 -6.176 1 94.5 251 ILE A N 1
ATOM 1993 C CA . ILE A 1 251 ? 21.594 -26.328 -5.316 1 94.5 251 ILE A CA 1
ATOM 1994 C C . ILE A 1 251 ? 22.156 -26.078 -3.92 1 94.5 251 ILE A C 1
ATOM 1996 O O . ILE A 1 251 ? 23.344 -25.828 -3.76 1 94.5 251 ILE A O 1
ATOM 2000 N N . ILE A 1 252 ? 21.312 -26.172 -2.932 1 93.88 252 ILE A N 1
ATOM 2001 C CA . ILE A 1 252 ? 21.781 -25.891 -1.574 1 93.88 252 ILE A CA 1
ATOM 2002 C C . ILE A 1 252 ? 21.766 -27.172 -0.749 1 93.88 252 ILE A C 1
ATOM 2004 O O . ILE A 1 252 ? 22.328 -27.234 0.339 1 93.88 252 ILE A O 1
ATOM 2008 N N . ALA A 1 253 ? 21.016 -28.125 -1.163 1 92.69 253 ALA A N 1
ATOM 2009 C CA . ALA A 1 253 ? 20.984 -29.438 -0.511 1 92.69 253 ALA A CA 1
ATOM 2010 C C . ALA A 1 253 ? 20.75 -30.547 -1.527 1 92.69 253 ALA A C 1
ATOM 2012 O O . ALA A 1 253 ? 20.031 -30.375 -2.506 1 92.69 253 ALA A O 1
ATOM 2013 N N . GLN A 1 254 ? 21.406 -31.672 -1.343 1 91.06 254 GLN A N 1
ATOM 2014 C CA . GLN A 1 254 ? 21.281 -32.812 -2.221 1 91.06 254 GLN A CA 1
ATOM 2015 C C . GLN A 1 254 ? 21.359 -34.125 -1.429 1 91.06 254 GLN A C 1
ATOM 2017 O O . GLN A 1 254 ? 22.234 -34.281 -0.564 1 91.06 254 GLN A O 1
ATOM 2022 N N . ASP A 1 255 ? 20.359 -34.875 -1.575 1 88.75 255 ASP A N 1
ATOM 2023 C CA . ASP A 1 255 ? 20.406 -36.219 -1.073 1 88.75 255 ASP A CA 1
ATOM 2024 C C . ASP A 1 255 ? 20.25 -37.25 -2.209 1 88.75 255 ASP A C 1
ATOM 2026 O O . ASP A 1 255 ? 20.328 -36.875 -3.385 1 88.75 255 ASP A O 1
ATOM 2030 N N . LYS A 1 256 ? 20.234 -38.531 -1.872 1 85.88 256 LYS A N 1
ATOM 2031 C CA . LYS A 1 256 ? 20.281 -39.594 -2.871 1 85.88 256 LYS A CA 1
ATOM 2032 C C . LYS A 1 256 ? 19.156 -39.438 -3.898 1 85.88 256 LYS A C 1
ATOM 2034 O O . LYS A 1 256 ? 19.359 -39.75 -5.082 1 85.88 256 LYS A O 1
ATOM 2039 N N . ASN A 1 257 ? 18.062 -38.844 -3.625 1 89.94 257 ASN A N 1
ATOM 2040 C CA . ASN A 1 257 ? 16.938 -38.875 -4.547 1 89.94 257 ASN A CA 1
ATOM 2041 C C . ASN A 1 257 ? 16.328 -37.469 -4.734 1 89.94 257 ASN A C 1
ATOM 2043 O O . ASN A 1 257 ? 15.25 -37.344 -5.328 1 89.94 257 ASN A O 1
ATOM 2047 N N . GLU A 1 258 ? 16.984 -36.5 -4.18 1 92.38 258 GLU A N 1
ATOM 2048 C CA . GLU A 1 258 ? 16.328 -35.188 -4.242 1 92.38 258 GLU A CA 1
ATOM 2049 C C . GLU A 1 258 ? 17.344 -34.062 -4.148 1 92.38 258 GLU A C 1
ATOM 2051 O O . GLU A 1 258 ? 18.359 -34.188 -3.449 1 92.38 258 GLU A O 1
ATOM 2056 N N . ILE A 1 259 ? 17.125 -33.062 -4.945 1 93.12 259 ILE A N 1
ATOM 2057 C CA . ILE A 1 259 ? 17.922 -31.859 -4.82 1 93.12 259 ILE A CA 1
ATOM 2058 C C . ILE A 1 259 ? 17.031 -30.703 -4.402 1 93.12 259 ILE A C 1
ATOM 2060 O O . ILE A 1 259 ? 15.844 -30.656 -4.75 1 93.12 259 ILE A O 1
ATOM 2064 N N . THR A 1 260 ? 17.609 -29.812 -3.621 1 92.81 260 THR A N 1
ATOM 2065 C CA . THR A 1 260 ? 16.922 -28.594 -3.238 1 92.81 260 THR A CA 1
ATOM 2066 C C . THR A 1 260 ? 17.578 -27.375 -3.898 1 92.81 260 THR A C 1
ATOM 2068 O O . THR A 1 260 ? 18.781 -27.141 -3.729 1 92.81 260 THR A O 1
ATOM 2071 N N . VAL A 1 261 ? 16.75 -26.703 -4.641 1 91.38 261 VAL A N 1
ATOM 2072 C CA . VAL A 1 261 ? 17.25 -25.547 -5.391 1 91.38 261 VAL A CA 1
ATOM 2073 C C . VAL A 1 261 ? 16.703 -24.266 -4.777 1 91.38 261 VAL A C 1
ATOM 2075 O O . VAL A 1 261 ? 15.508 -24.156 -4.492 1 91.38 261 VAL A O 1
ATOM 2078 N N . LYS A 1 262 ? 17.609 -23.297 -4.535 1 90.12 262 LYS A N 1
ATOM 2079 C CA . LYS A 1 262 ? 17.234 -21.969 -4.066 1 90.12 262 LYS A CA 1
ATOM 2080 C C . LYS A 1 262 ? 17.422 -20.922 -5.16 1 90.12 262 LYS A C 1
ATOM 2082 O O . LYS A 1 262 ? 18.562 -20.578 -5.508 1 90.12 262 LYS A O 1
ATOM 2087 N N . PRO A 1 263 ? 16.266 -20.406 -5.633 1 86.75 263 PRO A N 1
ATOM 2088 C CA . PRO A 1 263 ? 16.422 -19.359 -6.645 1 86.75 263 PRO A CA 1
ATOM 2089 C C . PRO A 1 263 ? 17.172 -18.141 -6.125 1 86.75 263 PRO A C 1
ATOM 2091 O O . PRO A 1 263 ? 17.234 -17.906 -4.914 1 86.75 263 PRO A O 1
ATOM 2094 N N . ALA A 1 264 ? 17.75 -17.359 -7.066 1 83.69 264 ALA A N 1
ATOM 2095 C CA . ALA A 1 264 ? 18.578 -16.203 -6.715 1 83.69 264 ALA A CA 1
ATOM 2096 C C . ALA A 1 264 ? 17.75 -15.102 -6.074 1 83.69 264 ALA A C 1
ATOM 2098 O O . ALA A 1 264 ? 18.234 -14.352 -5.23 1 83.69 264 ALA A O 1
ATOM 2099 N N . THR A 1 265 ? 16.531 -14.969 -6.539 1 81.44 265 THR A N 1
ATOM 2100 C CA . THR A 1 265 ? 15.664 -13.93 -6.004 1 81.44 265 THR A CA 1
ATOM 2101 C C . THR A 1 265 ? 14.539 -14.531 -5.172 1 81.44 265 THR A C 1
ATOM 2103 O O . THR A 1 265 ? 13.883 -15.477 -5.609 1 81.44 265 THR A O 1
ATOM 2106 N N . PRO A 1 266 ? 14.352 -13.945 -4.004 1 85.06 266 PRO A N 1
ATOM 2107 C CA . PRO A 1 266 ? 13.203 -14.414 -3.227 1 85.06 266 PRO A CA 1
ATOM 2108 C C . PRO A 1 266 ? 11.867 -14.031 -3.855 1 85.06 266 PRO A C 1
ATOM 2110 O O . PRO A 1 266 ? 11.805 -13.078 -4.645 1 85.06 266 PRO A O 1
ATOM 2113 N N . HIS A 1 267 ? 10.844 -14.828 -3.482 1 88.69 267 HIS A N 1
ATOM 2114 C CA . HIS A 1 267 ? 9.508 -14.477 -3.949 1 88.69 267 HIS A CA 1
ATOM 2115 C C . HIS A 1 267 ? 8.914 -13.352 -3.111 1 88.69 267 HIS A C 1
ATOM 2117 O O . HIS A 1 267 ? 9.008 -13.367 -1.882 1 88.69 267 HIS A O 1
ATOM 2123 N N . ARG A 1 268 ? 8.43 -12.398 -3.812 1 91.81 268 ARG A N 1
ATOM 2124 C CA . ARG A 1 268 ? 7.73 -11.289 -3.178 1 91.81 268 ARG A CA 1
ATOM 2125 C C . ARG A 1 268 ? 6.355 -11.078 -3.805 1 91.81 268 ARG A C 1
ATOM 2127 O O . ARG A 1 268 ? 6.234 -10.969 -5.027 1 91.81 268 ARG A O 1
ATOM 2134 N N . TRP A 1 269 ? 5.359 -11.07 -2.979 1 95.19 269 TRP A N 1
ATOM 2135 C CA . TRP A 1 269 ? 3.992 -10.789 -3.406 1 95.19 269 TRP A CA 1
ATOM 2136 C C . TRP A 1 269 ? 3.416 -9.594 -2.65 1 95.19 269 TRP A C 1
ATOM 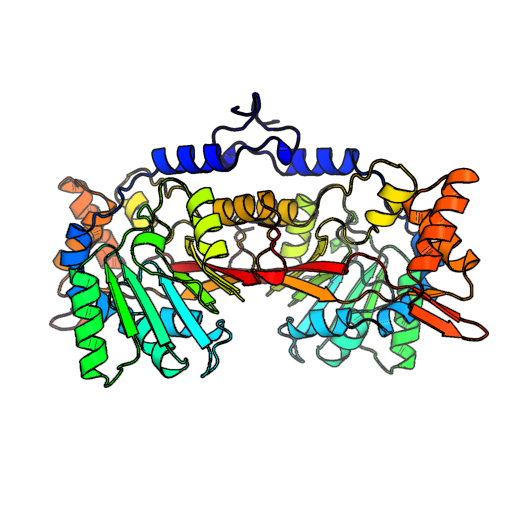2138 O O . TRP A 1 269 ? 3.654 -9.438 -1.451 1 95.19 269 TRP A O 1
ATOM 2148 N N . ALA A 1 270 ? 2.744 -8.758 -3.359 1 98 270 ALA A N 1
ATOM 2149 C CA . ALA A 1 270 ? 1.999 -7.688 -2.703 1 98 270 ALA A CA 1
ATOM 2150 C C . ALA A 1 270 ? 0.628 -8.18 -2.242 1 98 270 ALA A C 1
ATOM 2152 O O . ALA A 1 270 ? -0.208 -8.562 -3.061 1 98 270 ALA A O 1
ATOM 2153 N N . LEU A 1 271 ? 0.456 -8.273 -0.963 1 98.5 271 LEU A N 1
ATOM 2154 C CA . LEU A 1 271 ? -0.881 -8.461 -0.409 1 98.5 271 LEU A CA 1
ATOM 2155 C C . LEU A 1 271 ? -1.639 -7.141 -0.358 1 98.5 271 LEU A C 1
ATOM 2157 O O . LEU A 1 271 ? -1.201 -6.191 0.302 1 98.5 271 LEU A O 1
ATOM 2161 N N . ILE A 1 272 ? -2.709 -7.055 -1.061 1 98.69 272 ILE A N 1
ATOM 2162 C CA . ILE A 1 272 ? -3.512 -5.844 -1.197 1 98.69 272 ILE A CA 1
ATOM 2163 C C . ILE A 1 272 ? -4.914 -6.09 -0.647 1 98.69 272 ILE A C 1
ATOM 2165 O O . ILE A 1 272 ? -5.562 -7.078 -0.999 1 98.69 272 ILE A O 1
ATOM 2169 N N . TRP A 1 273 ? -5.441 -5.211 0.26 1 98.38 273 TRP A N 1
ATOM 2170 C CA . TRP A 1 273 ? -6.793 -5.43 0.767 1 98.38 273 TRP A CA 1
ATOM 2171 C C . TRP A 1 273 ? -7.477 -4.102 1.085 1 98.38 273 TRP A C 1
ATOM 2173 O O . TRP A 1 273 ? -6.809 -3.078 1.252 1 98.38 273 TRP A O 1
ATOM 2183 N N . TRP A 1 274 ? -8.773 -4.09 1.052 1 97.38 274 TRP A N 1
ATOM 2184 C CA . TRP A 1 274 ? -9.57 -2.92 1.409 1 97.38 274 TRP A CA 1
ATOM 2185 C C . TRP A 1 274 ? -10.922 -3.334 1.989 1 97.38 274 TRP A C 1
ATOM 2187 O O . TRP A 1 274 ? -11.352 -4.477 1.824 1 97.38 274 TRP A O 1
ATOM 2197 N N . SER A 1 275 ? -11.516 -2.434 2.748 1 96 275 SER A N 1
ATOM 2198 C CA . SER A 1 275 ? -12.891 -2.584 3.203 1 96 275 SER A CA 1
ATOM 2199 C C . SER A 1 275 ? -13.883 -2.127 2.137 1 96 275 SER A C 1
ATOM 2201 O O . SER A 1 275 ? -13.672 -1.102 1.486 1 96 275 SER A O 1
ATOM 2203 N N . THR A 1 276 ? -14.922 -2.871 1.975 1 93.94 276 THR A N 1
ATOM 2204 C CA . THR A 1 276 ? -15.898 -2.512 0.956 1 93.94 276 THR A CA 1
ATOM 2205 C C . THR A 1 276 ? -16.797 -1.383 1.448 1 93.94 276 THR A C 1
ATOM 2207 O O . THR A 1 276 ? -17.531 -0.775 0.661 1 93.94 276 THR A O 1
ATOM 2210 N N . ALA A 1 277 ? -16.75 -1.074 2.711 1 83.69 277 ALA A N 1
ATOM 2211 C CA . ALA A 1 277 ? -17.516 0.049 3.26 1 83.69 277 ALA A CA 1
ATOM 2212 C C . ALA A 1 277 ? -17.016 1.375 2.695 1 83.69 277 ALA A C 1
ATOM 2214 O O . ALA A 1 277 ? -17.75 2.357 2.643 1 83.69 277 ALA A O 1
ATOM 2215 N N . HIS A 1 278 ? -15.82 1.405 2.289 1 70.69 278 HIS A N 1
ATOM 2216 C CA . HIS A 1 278 ? -15.188 2.643 1.835 1 70.69 278 HIS A CA 1
ATOM 2217 C C . HIS A 1 278 ? -15.172 2.727 0.313 1 70.69 278 HIS A C 1
ATOM 2219 O O . HIS A 1 278 ? -14.523 3.604 -0.258 1 70.69 278 HIS A O 1
ATOM 2225 N N . SER A 1 279 ? -15.82 1.754 -0.282 1 70.31 279 SER A N 1
ATOM 2226 C CA . SER A 1 279 ? -15.828 1.725 -1.741 1 70.31 279 SER A CA 1
ATOM 2227 C C . SER A 1 279 ? -17.188 2.129 -2.293 1 70.31 279 SER A C 1
ATOM 2229 O O . SER A 1 279 ? -18.234 1.756 -1.74 1 70.31 279 SER A O 1
ATOM 2231 N N . ASP A 1 280 ? -17.156 3.287 -3.029 1 63.03 280 ASP A N 1
ATOM 2232 C CA . ASP A 1 280 ? -18.422 3.666 -3.654 1 63.03 280 ASP A CA 1
ATOM 2233 C C . ASP A 1 280 ? -18.594 2.988 -5.012 1 63.03 280 ASP A C 1
ATOM 2235 O O . ASP A 1 280 ? -19.172 3.566 -5.934 1 63.03 280 ASP A O 1
ATOM 2239 N N . LEU A 1 281 ? -18.031 1.883 -5.113 1 63.06 281 LEU A N 1
ATOM 2240 C CA . LEU A 1 281 ? -18.188 1.205 -6.395 1 63.06 281 LEU A CA 1
ATOM 2241 C C . LEU A 1 281 ? -19.562 0.552 -6.492 1 63.06 281 LEU A C 1
ATOM 2243 O O . LEU A 1 281 ? -20.125 0.131 -5.48 1 63.06 281 LEU A O 1
ATOM 2247 N N . MET B 1 1 ? -12.711 6.113 -24.922 1 36.41 1 MET B N 1
ATOM 2248 C CA . MET B 1 1 ? -11.852 6.984 -25.719 1 36.41 1 MET B CA 1
ATOM 2249 C C . MET B 1 1 ? -10.445 7.047 -25.141 1 36.41 1 MET B C 1
ATOM 2251 O O . MET B 1 1 ? -10.273 7.266 -23.938 1 36.41 1 MET B O 1
ATOM 2255 N N . THR B 1 2 ? -9.602 6.395 -25.844 1 49.53 2 THR B N 1
ATOM 2256 C CA . THR B 1 2 ? -8.203 6.477 -25.438 1 49.53 2 THR B CA 1
ATOM 2257 C C . THR B 1 2 ? -7.805 7.922 -25.156 1 49.53 2 THR B C 1
ATOM 2259 O O . THR B 1 2 ? -8.07 8.812 -25.969 1 49.53 2 THR B O 1
ATOM 2262 N N . LYS B 1 3 ? -7.605 8.156 -24 1 57.91 3 LYS B N 1
ATOM 2263 C CA . LYS B 1 3 ? -7.227 9.539 -23.719 1 57.91 3 LYS B CA 1
ATOM 2264 C C . LYS B 1 3 ? -6.031 9.969 -24.562 1 57.91 3 LYS B C 1
ATOM 2266 O O . LYS B 1 3 ? -5.047 9.242 -24.672 1 57.91 3 LYS B O 1
ATOM 2271 N N . LYS B 1 4 ? -6.125 10.898 -25.609 1 59.25 4 LYS B N 1
ATOM 2272 C CA . LYS B 1 4 ? -5.223 11.367 -26.656 1 59.25 4 LYS B CA 1
ATOM 2273 C C . LYS B 1 4 ? -3.779 11.391 -26.156 1 59.25 4 LYS B C 1
ATOM 2275 O O . LYS B 1 4 ? -2.854 11.109 -26.922 1 59.25 4 LYS B O 1
ATOM 2280 N N . ASN B 1 5 ? -3.459 11.523 -24.797 1 71.5 5 ASN B N 1
ATOM 2281 C CA . ASN B 1 5 ? -2.074 11.695 -24.359 1 71.5 5 ASN B CA 1
ATOM 2282 C C . ASN B 1 5 ? -1.696 10.711 -23.266 1 71.5 5 ASN B C 1
ATOM 2284 O O . ASN B 1 5 ? -0.889 11.023 -22.391 1 71.5 5 ASN B O 1
ATOM 2288 N N . SER B 1 6 ? -2.264 9.5 -23.547 1 78.12 6 SER B N 1
ATOM 2289 C CA . SER B 1 6 ? -1.899 8.5 -22.547 1 78.12 6 SER B CA 1
ATOM 2290 C C . SER B 1 6 ? -0.617 7.773 -22.938 1 78.12 6 SER B C 1
ATOM 2292 O O . SER B 1 6 ? -0.404 7.465 -24.109 1 78.12 6 SER B O 1
ATOM 2294 N N . PRO B 1 7 ? 0.234 7.602 -21.922 1 87.88 7 PRO B N 1
ATOM 2295 C CA . PRO B 1 7 ? 1.438 6.816 -22.219 1 87.88 7 PRO B CA 1
ATOM 2296 C C . PRO B 1 7 ? 1.123 5.383 -22.625 1 87.88 7 PRO B C 1
ATOM 2298 O O . PRO B 1 7 ? 0.045 4.867 -22.328 1 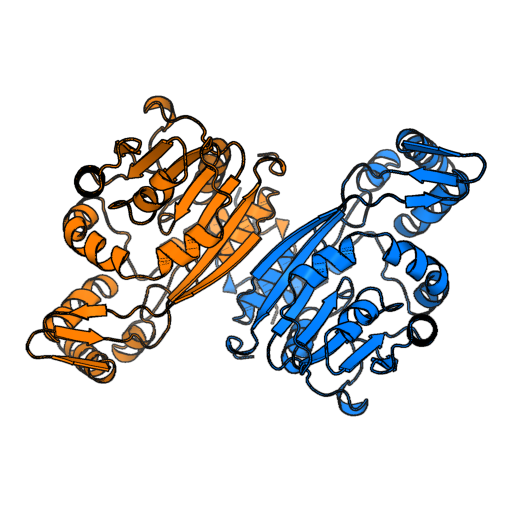87.88 7 PRO B O 1
ATOM 2301 N N . SER B 1 8 ? 2.07 4.754 -23.359 1 85.5 8 SER B N 1
ATOM 2302 C CA . SER B 1 8 ? 1.863 3.389 -23.828 1 85.5 8 SER B CA 1
ATOM 2303 C C . SER B 1 8 ? 2.336 2.369 -22.812 1 85.5 8 SER B C 1
ATOM 2305 O O . SER B 1 8 ? 1.86 1.231 -22.781 1 85.5 8 SER B O 1
ATOM 2307 N N . CYS B 1 9 ? 3.338 2.842 -22.078 1 89.5 9 CYS B N 1
ATOM 2308 C CA . CYS B 1 9 ? 3.838 1.944 -21.031 1 89.5 9 CYS B CA 1
ATOM 2309 C C . CYS B 1 9 ? 4.117 2.703 -19.75 1 89.5 9 CYS B C 1
ATOM 2311 O O . CYS B 1 9 ? 4.27 3.926 -19.766 1 89.5 9 CYS B O 1
ATOM 2313 N N . TYR B 1 10 ? 4.195 1.949 -18.641 1 92.44 10 TYR B N 1
ATOM 2314 C CA . TYR B 1 10 ? 4.375 2.535 -17.312 1 92.44 10 TYR B CA 1
ATOM 2315 C C . TYR B 1 10 ? 5.672 3.336 -17.25 1 92.44 10 TYR B C 1
ATOM 2317 O O . TYR B 1 10 ? 5.715 4.402 -16.625 1 92.44 10 TYR B O 1
ATOM 2325 N N . GLN B 1 11 ? 6.668 2.875 -17.953 1 89.88 11 GLN B N 1
ATOM 2326 C CA . GLN B 1 11 ? 7.996 3.475 -17.875 1 89.88 11 GLN B CA 1
ATOM 2327 C C . GLN B 1 11 ? 8.016 4.855 -18.531 1 89.88 11 GLN B C 1
ATOM 2329 O O . GLN B 1 11 ? 8.953 5.633 -18.312 1 89.88 11 GLN B O 1
ATOM 2334 N N . ASP B 1 12 ? 6.984 5.117 -19.297 1 90.5 12 ASP B N 1
ATOM 2335 C CA . ASP B 1 12 ? 6.918 6.387 -20 1 90.5 12 ASP B CA 1
ATOM 2336 C C . ASP B 1 12 ? 6.332 7.484 -19.125 1 90.5 12 ASP B C 1
ATOM 2338 O O . ASP B 1 12 ? 6.32 8.656 -19.5 1 90.5 12 ASP B O 1
ATOM 2342 N N . ILE B 1 13 ? 5.953 7.117 -17.969 1 93.94 13 ILE B N 1
ATOM 2343 C CA . ILE B 1 13 ? 5.34 8.094 -17.078 1 93.94 13 ILE B CA 1
ATOM 2344 C C . ILE B 1 13 ? 6.422 8.805 -16.266 1 93.94 13 ILE B C 1
ATOM 2346 O O . ILE B 1 13 ? 7.215 8.156 -15.586 1 93.94 13 ILE B O 1
ATOM 2350 N N . ASP B 1 14 ? 6.477 10.102 -16.391 1 93.81 14 ASP B N 1
ATOM 2351 C CA . ASP B 1 14 ? 7.363 10.93 -15.57 1 93.81 14 ASP B CA 1
ATOM 2352 C C . ASP B 1 14 ? 6.668 11.383 -14.289 1 93.81 14 ASP B C 1
ATOM 2354 O O . ASP B 1 14 ? 6.031 12.438 -14.266 1 93.81 14 ASP B O 1
ATOM 2358 N N . TRP B 1 15 ? 6.84 10.648 -13.25 1 94.94 15 TRP B N 1
ATOM 2359 C CA . TRP B 1 15 ? 6.121 10.891 -12 1 94.94 15 TRP B CA 1
ATOM 2360 C C . TRP B 1 15 ? 6.582 12.188 -11.352 1 94.94 15 TRP B C 1
ATOM 2362 O O . TRP B 1 15 ? 5.809 12.844 -10.648 1 94.94 15 TRP B O 1
ATOM 2372 N N . LYS B 1 16 ? 7.871 12.539 -11.523 1 93.38 16 LYS B N 1
ATOM 2373 C CA . LYS B 1 16 ? 8.352 13.828 -11.023 1 93.38 16 LYS B CA 1
ATOM 2374 C C . LYS B 1 16 ? 7.59 14.984 -11.672 1 93.38 16 LYS B C 1
ATOM 2376 O O . LYS B 1 16 ? 7.109 15.883 -10.977 1 93.38 16 LYS B O 1
ATOM 2381 N N . LEU B 1 17 ? 7.465 14.891 -12.945 1 92.38 17 LEU B N 1
ATOM 2382 C CA . LEU B 1 17 ? 6.742 15.922 -13.68 1 92.38 17 LEU B CA 1
ATOM 2383 C C . LEU B 1 17 ? 5.27 15.938 -13.297 1 92.38 17 LEU B C 1
ATOM 2385 O O . LEU B 1 17 ? 4.684 17 -13.109 1 92.38 17 LEU B O 1
ATOM 2389 N N . LEU B 1 18 ? 4.641 14.773 -13.234 1 93.5 18 LEU B N 1
ATOM 2390 C CA . LEU B 1 18 ? 3.232 14.672 -12.867 1 93.5 18 LEU B CA 1
ATOM 2391 C C . LEU B 1 18 ? 2.979 15.281 -11.492 1 93.5 18 LEU B C 1
ATOM 2393 O O . LEU B 1 18 ? 1.988 15.992 -11.297 1 93.5 18 LEU B O 1
ATOM 2397 N N . HIS B 1 19 ? 3.85 14.969 -10.578 1 94.31 19 HIS B N 1
ATOM 2398 C CA . HIS B 1 19 ? 3.723 15.516 -9.227 1 94.31 19 HIS B CA 1
ATOM 2399 C C . HIS B 1 19 ? 3.855 17.031 -9.227 1 94.31 19 HIS B C 1
ATOM 2401 O O . HIS B 1 19 ? 3.068 17.734 -8.586 1 94.31 19 HIS B O 1
ATOM 2407 N N . ALA B 1 20 ? 4.859 17.578 -9.875 1 92.31 20 ALA B N 1
ATOM 2408 C CA . ALA B 1 20 ? 5.074 19.016 -9.969 1 92.31 20 ALA B CA 1
ATOM 2409 C C . ALA B 1 20 ? 3.855 19.719 -10.57 1 92.31 20 ALA B C 1
ATOM 2411 O O . ALA B 1 20 ? 3.443 20.766 -10.094 1 92.31 20 ALA B O 1
ATOM 2412 N N . ASN B 1 21 ? 3.273 19.109 -11.633 1 91.75 21 ASN B N 1
ATOM 2413 C CA . ASN B 1 21 ? 2.076 19.656 -12.25 1 91.75 21 ASN B CA 1
ATOM 2414 C C . ASN B 1 21 ? 0.899 19.688 -11.281 1 91.75 21 ASN B C 1
ATOM 2416 O O . ASN B 1 21 ? 0.141 20.656 -11.242 1 91.75 21 ASN B O 1
ATOM 2420 N N . ALA B 1 22 ? 0.77 18.625 -10.531 1 91 22 ALA B N 1
ATOM 2421 C CA . ALA B 1 22 ? -0.307 18.547 -9.547 1 91 22 ALA B CA 1
ATOM 2422 C C . ALA B 1 22 ? -0.137 19.609 -8.461 1 91 22 ALA B C 1
ATOM 2424 O O . ALA B 1 22 ? -1.12 20.188 -7.98 1 91 22 ALA B O 1
ATOM 2425 N N . CYS B 1 23 ? 1.093 19.859 -8.078 1 89.12 23 CYS B N 1
ATOM 2426 C CA . CYS B 1 23 ? 1.382 20.859 -7.074 1 89.12 23 CYS B CA 1
ATOM 2427 C C . CYS B 1 23 ? 0.999 22.25 -7.566 1 89.12 23 CYS B C 1
ATOM 2429 O O . CYS B 1 23 ? 0.529 23.094 -6.789 1 89.12 23 CYS B O 1
ATOM 2431 N N . LYS B 1 24 ? 1.199 22.484 -8.758 1 86.06 24 LYS B N 1
ATOM 2432 C CA . LYS B 1 24 ? 0.881 23.797 -9.336 1 86.06 24 LYS B CA 1
ATOM 2433 C C . LYS B 1 24 ? -0.627 24.031 -9.359 1 86.06 24 LYS B C 1
ATOM 2435 O O . LYS B 1 24 ? -1.082 25.172 -9.312 1 86.06 24 LYS B O 1
ATOM 2440 N N . GLU B 1 25 ? -1.37 22.969 -9.422 1 79.81 25 GLU B N 1
ATOM 2441 C CA . GLU B 1 25 ? -2.816 23.078 -9.586 1 79.81 25 GLU B CA 1
ATOM 2442 C C . GLU B 1 25 ? -3.523 23.141 -8.234 1 79.81 25 GLU B C 1
ATOM 2444 O O . GLU B 1 25 ? -4.73 23.391 -8.172 1 79.81 25 GLU B O 1
ATOM 2449 N N . LYS B 1 26 ? -2.762 22.969 -7.27 1 74.62 26 LYS B N 1
ATOM 2450 C CA . LYS B 1 26 ? -3.438 22.906 -5.98 1 74.62 26 LYS B CA 1
ATOM 2451 C C . LYS B 1 26 ? -4.039 24.25 -5.594 1 74.62 26 LYS B C 1
ATOM 2453 O O . LYS B 1 26 ? -3.467 25.297 -5.891 1 74.62 26 LYS B O 1
ATOM 2458 N N . ALA B 1 27 ? -5.137 24.203 -5.031 1 65.31 27 ALA B N 1
ATOM 2459 C CA . ALA B 1 27 ? -5.938 25.375 -4.723 1 65.31 27 ALA B CA 1
ATOM 2460 C C . ALA B 1 27 ? -5.469 26.031 -3.426 1 65.31 27 ALA B C 1
ATOM 2462 O O . ALA B 1 27 ? -6.031 27.047 -2.996 1 65.31 27 ALA B O 1
ATOM 2463 N N . TRP B 1 28 ? -4.504 25.484 -2.758 1 63.47 28 TRP B N 1
ATOM 2464 C CA . TRP B 1 28 ? -4.051 25.984 -1.461 1 63.47 28 TRP B CA 1
ATOM 2465 C C . TRP B 1 28 ? -2.555 26.281 -1.485 1 63.47 28 TRP B C 1
ATOM 2467 O O . TRP B 1 28 ? -1.851 25.875 -2.412 1 63.47 28 TRP B O 1
ATOM 2477 N N . LYS B 1 29 ? -2.111 27.125 -0.605 1 65 29 LYS B N 1
ATOM 2478 C CA . LYS B 1 29 ? -0.702 27.484 -0.493 1 65 29 LYS B CA 1
ATOM 2479 C C . LYS B 1 29 ? -0.063 26.828 0.73 1 65 29 LYS B C 1
ATOM 2481 O O . LYS B 1 29 ? -0.69 26.734 1.786 1 65 29 LYS B O 1
ATOM 2486 N N . SER B 1 30 ? 1.143 26.344 0.546 1 65.38 30 SER B N 1
ATOM 2487 C CA . SER B 1 30 ? 1.896 25.75 1.648 1 65.38 30 SER B CA 1
ATOM 2488 C C . SER B 1 30 ? 2.232 26.797 2.709 1 65.38 30 SER B C 1
ATOM 2490 O O . SER B 1 30 ? 2.508 27.953 2.383 1 65.38 30 SER B O 1
ATOM 2492 N N . LYS B 1 31 ? 2.123 26.406 4.004 1 66.56 31 LYS B N 1
ATOM 2493 C CA . LYS B 1 31 ? 2.467 27.281 5.121 1 66.56 31 LYS B CA 1
ATOM 2494 C C . LYS B 1 31 ? 3.975 27.5 5.207 1 66.56 31 LYS B C 1
ATOM 2496 O O . LYS B 1 31 ? 4.754 26.594 4.891 1 66.56 31 LYS B O 1
ATOM 2501 N N . LYS B 1 32 ? 4.355 28.734 5.664 1 72.94 32 LYS B N 1
ATOM 2502 C CA . LYS B 1 32 ? 5.754 29.078 5.918 1 72.94 32 LYS B CA 1
ATOM 2503 C C . LYS B 1 32 ? 6.117 28.859 7.383 1 72.94 32 LYS B C 1
ATOM 2505 O O . LYS B 1 32 ? 5.242 28.609 8.219 1 72.94 32 LYS B O 1
ATOM 2510 N N . ALA B 1 33 ? 7.367 28.875 7.625 1 74.38 33 ALA B N 1
ATOM 2511 C CA . ALA B 1 33 ? 7.867 28.656 8.984 1 74.38 33 ALA B CA 1
ATOM 2512 C C . ALA B 1 33 ? 7.156 29.562 9.977 1 74.38 33 ALA B C 1
ATOM 2514 O O . ALA B 1 33 ? 6.758 29.109 11.062 1 74.38 33 ALA B O 1
ATOM 2515 N N . ARG B 1 34 ? 6.938 30.734 9.641 1 72.31 34 ARG B N 1
ATOM 2516 C CA . ARG B 1 34 ? 6.324 31.719 10.523 1 72.31 34 ARG B CA 1
ATOM 2517 C C . ARG B 1 34 ? 4.879 31.344 10.836 1 72.31 34 ARG B C 1
ATOM 2519 O O . ARG B 1 34 ? 4.387 31.625 11.938 1 72.31 34 ARG B O 1
ATOM 2526 N N . ASP B 1 35 ? 4.215 30.781 9.789 1 75.19 35 ASP B N 1
ATOM 2527 C CA . ASP B 1 35 ? 2.84 30.344 10 1 75.19 35 ASP B CA 1
ATOM 2528 C C . ASP B 1 35 ? 2.773 29.219 11.023 1 75.19 35 ASP B C 1
ATOM 2530 O O . ASP B 1 35 ? 1.884 29.188 11.875 1 75.19 35 ASP B O 1
ATOM 2534 N N . TRP B 1 36 ? 3.719 28.5 10.969 1 75.5 36 TRP B N 1
ATOM 2535 C CA . TRP B 1 36 ? 3.781 27.391 11.906 1 75.5 36 TRP B CA 1
ATOM 2536 C C . TRP B 1 36 ? 4.172 27.875 13.297 1 75.5 36 TRP B C 1
ATOM 2538 O O . TRP B 1 36 ? 3.697 27.328 14.305 1 75.5 36 TRP B O 1
ATOM 2548 N N . ASP B 1 37 ? 5.023 28.812 13.344 1 75.62 37 ASP B N 1
ATOM 2549 C CA . ASP B 1 37 ? 5.383 29.391 14.633 1 75.62 37 ASP B CA 1
ATOM 2550 C C . ASP B 1 37 ? 4.145 29.891 15.375 1 75.62 37 ASP B C 1
ATOM 2552 O O . ASP B 1 37 ? 4.008 29.672 16.578 1 75.62 37 ASP B O 1
ATOM 2556 N N . LYS B 1 38 ? 3.301 30.422 14.578 1 70.19 38 LYS B N 1
ATOM 2557 C CA . LYS B 1 38 ? 2.09 31 15.164 1 70.19 38 LYS B CA 1
ATOM 2558 C C . LYS B 1 38 ? 1.139 29.906 15.633 1 70.19 38 LYS B C 1
ATOM 2560 O O . LYS B 1 38 ? 0.418 30.078 16.625 1 70.19 38 LYS B O 1
ATOM 2565 N N . LYS B 1 39 ? 1.219 28.781 15.023 1 70.81 39 LYS B N 1
ATOM 2566 C CA . LYS B 1 39 ? 0.282 27.703 15.289 1 70.81 39 LYS B CA 1
ATOM 2567 C C . LYS B 1 39 ? 0.81 26.781 16.391 1 70.81 39 LYS B C 1
ATOM 2569 O O . LYS B 1 39 ? 0.058 25.969 16.938 1 70.81 39 LYS B O 1
ATOM 2574 N N . ALA B 1 40 ? 1.964 26.953 16.812 1 71.75 40 ALA B N 1
ATOM 2575 C CA . ALA B 1 40 ? 2.67 26 17.672 1 71.75 40 ALA B CA 1
ATOM 2576 C C . ALA B 1 40 ? 1.913 25.781 18.984 1 71.75 40 ALA B C 1
ATOM 2578 O O . ALA B 1 40 ? 1.683 24.641 19.375 1 71.75 40 ALA B O 1
ATOM 2579 N N . PRO B 1 41 ? 1.391 26.844 19.578 1 64.75 41 PRO B N 1
ATOM 2580 C CA . PRO B 1 41 ? 0.702 26.609 20.844 1 64.75 41 PRO B CA 1
ATOM 2581 C C . PRO B 1 41 ? -0.586 25.812 20.688 1 64.75 41 PRO B C 1
ATOM 2583 O O . PRO B 1 41 ? -0.874 24.922 21.5 1 64.75 41 PRO B O 1
ATOM 2586 N N . SER B 1 42 ? -1.272 26.047 19.625 1 66.88 42 SER B N 1
ATOM 2587 C CA . SER B 1 42 ? -2.549 25.375 19.422 1 66.88 42 SER B CA 1
ATOM 2588 C C . SER B 1 42 ? -2.346 23.969 18.859 1 66.88 42 SER B C 1
ATOM 2590 O O . SER B 1 42 ? -3.158 23.078 19.094 1 66.88 42 SER B O 1
ATOM 2592 N N . PHE B 1 43 ? -1.302 23.812 18.234 1 66.69 43 PHE B N 1
ATOM 2593 C CA . PHE B 1 43 ? -1.035 22.531 17.578 1 66.69 43 PHE B CA 1
ATOM 2594 C C . PHE B 1 43 ? -0.769 21.453 18.609 1 66.69 43 PHE B C 1
ATOM 2596 O O . PHE B 1 43 ? -1.252 20.328 18.469 1 66.69 43 PHE B O 1
ATOM 2603 N N . SER B 1 44 ? -0.094 21.828 19.641 1 63.97 44 SER B N 1
ATOM 2604 C CA . SER B 1 44 ? 0.264 20.859 20.672 1 63.97 44 SER B CA 1
ATOM 2605 C C . SER B 1 44 ? -0.975 20.312 21.375 1 63.97 44 SER B C 1
ATOM 2607 O O . SER B 1 44 ? -1.068 19.125 21.641 1 63.97 44 SER B O 1
ATOM 2609 N N . LYS B 1 45 ? -1.895 21.172 21.609 1 62.38 45 LYS B N 1
ATOM 2610 C CA . LYS B 1 45 ? -3.113 20.766 22.297 1 62.38 45 LYS B CA 1
ATOM 2611 C C . LYS B 1 45 ? -3.939 19.812 21.438 1 62.38 45 LYS B C 1
ATOM 2613 O O . LYS B 1 45 ? -4.387 18.766 21.922 1 62.38 45 LYS B O 1
ATOM 2618 N N . SER B 1 46 ? -4.02 20.094 20.188 1 60.25 46 SER B N 1
ATOM 2619 C CA . SER B 1 46 ? -4.844 19.297 19.281 1 60.25 46 SER B CA 1
ATOM 2620 C C . SER B 1 46 ? -4.215 17.938 19 1 60.25 46 SER B C 1
ATOM 2622 O O . SER B 1 46 ? -4.914 16.938 18.906 1 60.25 46 SER B O 1
ATOM 2624 N N . ALA B 1 47 ? -2.961 17.969 18.969 1 60.34 47 ALA B N 1
ATOM 2625 C CA . ALA B 1 47 ? -2.236 16.734 18.656 1 60.34 47 ALA B CA 1
ATOM 2626 C C . ALA B 1 47 ? -2.363 15.719 19.781 1 60.34 47 ALA B C 1
ATOM 2628 O O . ALA B 1 47 ? -2.445 14.516 19.531 1 60.34 47 ALA B O 1
ATOM 2629 N N . LYS B 1 48 ? -2.498 16.203 20.922 1 59.38 48 LYS B N 1
ATOM 2630 C CA . LYS B 1 48 ? -2.611 15.344 22.078 1 59.38 48 LYS B CA 1
ATOM 2631 C C . LYS B 1 48 ? -3.977 14.664 22.141 1 59.38 48 LYS B C 1
ATOM 2633 O O . LYS B 1 48 ? -4.117 13.578 22.703 1 59.38 48 LYS B O 1
ATOM 2638 N N . GLU B 1 49 ? -4.844 15.242 21.422 1 59.5 49 GLU B N 1
ATOM 2639 C CA . GLU B 1 49 ? -6.211 14.742 21.516 1 59.5 49 GLU B CA 1
ATOM 2640 C C . GLU B 1 49 ? -6.512 13.75 20.391 1 59.5 49 GLU B C 1
ATOM 2642 O O . GLU B 1 49 ? -7.535 13.062 20.422 1 59.5 49 GLU B O 1
ATOM 2647 N N . SER B 1 50 ? -5.602 13.695 19.531 1 65.81 50 SER B N 1
ATOM 2648 C CA . SER B 1 50 ? -5.922 12.852 18.375 1 65.81 50 SER B CA 1
ATOM 2649 C C . SER B 1 50 ? -5.41 11.43 18.578 1 65.81 50 SER B C 1
ATOM 2651 O O . SER B 1 50 ? -4.449 11.203 19.312 1 65.81 50 SER B O 1
ATOM 2653 N N . ASN B 1 51 ? -6.219 10.508 18.062 1 83.44 51 ASN B N 1
ATOM 2654 C CA . ASN B 1 51 ? -5.824 9.102 18.031 1 83.44 51 ASN B CA 1
ATOM 2655 C C . ASN B 1 51 ? -4.781 8.828 16.953 1 83.44 51 ASN B C 1
ATOM 2657 O O . ASN B 1 51 ? -4.32 7.695 16.797 1 83.44 51 ASN B O 1
ATOM 2661 N N . TYR B 1 52 ? -4.328 9.906 16.328 1 88.06 52 TYR B N 1
ATOM 2662 C CA . TYR B 1 52 ? -3.393 9.766 15.219 1 88.06 52 TYR B CA 1
ATOM 2663 C C . TYR B 1 52 ? -2.061 9.195 15.695 1 88.06 52 TYR B C 1
ATOM 2665 O O . TYR B 1 52 ? -1.538 8.242 15.109 1 88.06 52 TYR B O 1
ATOM 2673 N N . SER B 1 53 ? -1.553 9.797 16.766 1 90.88 53 SER B N 1
ATOM 2674 C CA . SER B 1 53 ? -0.251 9.391 17.281 1 90.88 53 SER B CA 1
ATOM 2675 C C . SER B 1 53 ? -0.248 7.918 17.672 1 90.88 53 SER B C 1
ATOM 2677 O O . SER B 1 53 ? 0.677 7.18 17.328 1 90.88 53 SER B O 1
ATOM 2679 N N . SER B 1 54 ? -1.34 7.555 18.359 1 92 54 SER B N 1
ATOM 2680 C CA . SER B 1 54 ? -1.43 6.164 18.781 1 92 54 SER B CA 1
ATOM 2681 C C . SER B 1 54 ? -1.507 5.219 17.594 1 92 54 SER B C 1
ATOM 2683 O O . SER B 1 54 ? -0.875 4.16 17.578 1 92 54 SER B O 1
ATOM 2685 N N . LEU B 1 55 ? -2.281 5.613 16.594 1 92 55 LEU B N 1
ATOM 2686 C CA . LEU B 1 55 ? -2.424 4.805 15.391 1 92 55 LEU B CA 1
ATOM 2687 C C . LEU B 1 55 ? -1.092 4.68 14.664 1 92 55 LEU B C 1
ATOM 2689 O O . LEU B 1 55 ? -0.708 3.584 14.242 1 92 55 LEU B O 1
ATOM 2693 N N . PHE B 1 56 ? -0.391 5.762 14.523 1 95 56 PHE B N 1
ATOM 2694 C CA . PHE B 1 56 ? 0.902 5.77 13.852 1 95 56 PHE B CA 1
ATOM 2695 C C . PHE B 1 56 ? 1.905 4.898 14.594 1 95 56 PHE B C 1
ATOM 2697 O O . PHE B 1 56 ? 2.57 4.055 13.992 1 95 56 PHE B O 1
ATOM 2704 N N . LEU B 1 57 ? 1.988 5.031 15.922 1 95.38 57 LEU B N 1
ATOM 2705 C CA . LEU B 1 57 ? 2.977 4.355 16.75 1 95.38 57 LEU B CA 1
ATOM 2706 C C . LEU B 1 57 ? 2.756 2.848 16.75 1 95.38 57 LEU B C 1
ATOM 2708 O O . LEU B 1 57 ? 3.711 2.074 16.844 1 95.38 57 LEU B O 1
ATOM 2712 N N . SER B 1 58 ? 1.528 2.471 16.641 1 94.75 58 SER B N 1
ATOM 2713 C CA . SER B 1 58 ? 1.211 1.048 16.688 1 94.75 58 SER B CA 1
ATOM 2714 C C . SER B 1 58 ? 1.839 0.303 15.516 1 94.75 58 SER B C 1
ATOM 2716 O O . SER B 1 58 ? 1.959 -0.924 15.539 1 94.75 58 SER B O 1
ATOM 2718 N N . HIS B 1 59 ? 2.291 0.986 14.531 1 95.56 59 HIS B N 1
ATOM 2719 C CA . HIS B 1 59 ? 2.855 0.357 13.344 1 95.56 59 HIS B CA 1
ATOM 2720 C C . HIS B 1 59 ? 4.379 0.387 13.375 1 95.56 59 HIS B C 1
ATOM 2722 O O . HIS B 1 59 ? 5.035 -0.233 12.539 1 95.56 59 HIS B O 1
ATOM 2728 N N . LEU B 1 60 ? 4.961 1.14 14.266 1 96.94 60 LEU B N 1
ATOM 2729 C CA . LEU B 1 60 ? 6.414 1.296 14.312 1 96.94 60 LEU B CA 1
ATOM 2730 C C . LEU B 1 60 ? 7.055 0.153 15.094 1 96.94 60 LEU B C 1
ATOM 2732 O O . LEU B 1 60 ? 6.633 -0.159 16.203 1 96.94 60 LEU B O 1
ATOM 2736 N N . PRO B 1 61 ? 8.039 -0.479 14.523 1 97.06 61 PRO B N 1
ATOM 2737 C CA . PRO B 1 61 ? 8.781 -1.51 15.258 1 97.06 61 PRO B CA 1
ATOM 2738 C C . PRO B 1 61 ? 9.836 -0.925 16.203 1 97.06 61 PRO B C 1
ATOM 2740 O O . PRO B 1 61 ? 11.023 -1.218 16.047 1 97.06 61 PRO B O 1
ATOM 2743 N N . LEU B 1 62 ? 9.43 -0.202 17.219 1 97.69 62 LEU B N 1
ATOM 2744 C CA . LEU B 1 62 ? 10.344 0.512 18.109 1 97.69 62 LEU B CA 1
ATOM 2745 C C . LEU B 1 62 ? 10.953 -0.437 19.125 1 97.69 62 LEU B C 1
ATOM 2747 O O . LEU B 1 62 ? 10.273 -1.329 19.641 1 97.69 62 LEU B O 1
ATOM 2751 N N . GLU B 1 63 ? 12.211 -0.244 19.359 1 97.56 63 GLU B N 1
ATOM 2752 C CA . GLU B 1 63 ? 12.945 -0.948 20.406 1 97.56 63 GLU B CA 1
ATOM 2753 C C . GLU B 1 63 ? 13.812 0.013 21.203 1 97.56 63 GLU B C 1
ATOM 2755 O O . GLU B 1 63 ? 14.281 1.025 20.688 1 97.56 63 GLU B O 1
ATOM 2760 N N . THR B 1 64 ? 14.133 -0.306 22.453 1 97.12 64 THR B N 1
ATOM 2761 C CA . THR B 1 64 ? 14.812 0.569 23.406 1 97.12 64 THR B CA 1
ATOM 2762 C C . THR B 1 64 ? 16.203 0.956 22.891 1 97.12 64 THR B C 1
ATOM 2764 O O . THR B 1 64 ? 16.688 2.053 23.172 1 97.12 64 THR B O 1
ATOM 2767 N N . GLY B 1 65 ? 16.812 0.197 22.141 1 97.94 65 GLY B N 1
ATOM 2768 C CA . GLY B 1 65 ? 18.156 0.463 21.672 1 97.94 65 GLY B CA 1
ATOM 2769 C C . GLY B 1 65 ? 18.203 1.199 20.344 1 97.94 65 GLY B C 1
ATOM 2770 O O . GLY B 1 65 ? 19.281 1.523 19.844 1 97.94 65 GLY B O 1
ATOM 2771 N N . MET B 1 66 ? 17.047 1.628 19.859 1 98.56 66 MET B N 1
ATOM 2772 C CA . MET B 1 66 ? 16.984 2.182 18.516 1 98.56 66 MET B CA 1
ATOM 2773 C C . MET B 1 66 ? 17.047 3.705 18.547 1 98.56 66 MET B C 1
ATOM 2775 O O . MET B 1 66 ? 16.75 4.32 19.578 1 98.56 66 MET B O 1
ATOM 2779 N N . THR B 1 67 ? 17.484 4.281 17.438 1 98.81 67 THR B N 1
ATOM 2780 C CA . THR B 1 67 ? 17.422 5.719 17.203 1 98.81 67 THR B CA 1
ATOM 2781 C C . THR B 1 67 ? 16.391 6.055 16.141 1 98.81 67 THR B C 1
ATOM 2783 O O . THR B 1 67 ? 16.188 5.273 15.203 1 98.81 67 THR B O 1
ATOM 2786 N N . VAL B 1 68 ? 15.711 7.238 16.312 1 98.88 68 VAL B N 1
ATOM 2787 C CA . VAL B 1 68 ? 14.672 7.637 15.367 1 98.88 68 VAL B CA 1
ATOM 2788 C C . VAL B 1 68 ? 14.898 9.078 14.93 1 98.88 68 VAL B C 1
ATOM 2790 O O . VAL B 1 68 ? 15.172 9.953 15.758 1 98.88 68 VAL B O 1
ATOM 2793 N N . LEU B 1 69 ? 14.891 9.305 13.664 1 98.81 69 LEU B N 1
ATOM 2794 C CA . LEU B 1 69 ? 14.883 10.641 13.078 1 98.81 69 LEU B CA 1
ATOM 2795 C C . LEU B 1 69 ? 13.461 11.062 12.703 1 98.81 69 LEU B C 1
ATOM 2797 O O . LEU B 1 69 ? 12.812 10.414 11.883 1 98.81 69 LEU B O 1
ATOM 2801 N N . ASP B 1 70 ? 12.961 12.117 13.312 1 98.56 70 ASP B N 1
ATOM 2802 C CA . ASP B 1 70 ? 11.625 12.641 13.047 1 98.56 70 ASP B CA 1
ATOM 2803 C C . ASP B 1 70 ? 11.688 13.922 12.234 1 98.56 70 ASP B C 1
ATOM 2805 O O . ASP B 1 70 ? 12.031 14.984 12.766 1 98.56 70 ASP B O 1
ATOM 2809 N N . ILE B 1 71 ? 11.32 13.859 10.961 1 97.88 71 ILE B N 1
ATOM 2810 C CA . ILE B 1 71 ? 11.375 15 10.055 1 97.88 71 ILE B CA 1
ATOM 2811 C C . ILE B 1 71 ? 10.047 15.742 10.078 1 97.88 71 ILE B C 1
ATOM 2813 O O . ILE B 1 71 ? 9 15.156 9.789 1 97.88 71 ILE B O 1
ATOM 2817 N N . GLY B 1 72 ? 10.109 17 10.273 1 96.25 72 GLY B N 1
ATOM 2818 C CA . GLY B 1 72 ? 8.883 17.75 10.508 1 96.25 72 GLY B CA 1
ATOM 2819 C C . GLY B 1 72 ? 8.211 17.375 11.812 1 96.25 72 GLY B C 1
ATOM 2820 O O . GLY B 1 72 ? 7.016 17.078 11.836 1 96.25 72 GLY B O 1
ATOM 2821 N N . ALA B 1 73 ? 8.914 17.516 12.914 1 96.12 73 ALA B N 1
ATOM 2822 C CA . ALA B 1 73 ? 8.484 16.953 14.195 1 96.12 73 ALA B CA 1
ATOM 2823 C C . ALA B 1 73 ? 7.418 17.828 14.844 1 96.12 73 ALA B C 1
ATOM 2825 O O . ALA B 1 73 ? 6.707 17.375 15.75 1 96.12 73 ALA B O 1
ATOM 2826 N N . GLY B 1 74 ? 7.344 19.047 14.414 1 93.81 74 GLY B N 1
ATOM 2827 C CA . GLY B 1 74 ? 6.398 19.953 15.055 1 93.81 74 GLY B CA 1
ATOM 2828 C C . GLY B 1 74 ? 6.613 20.062 16.547 1 93.81 74 GLY B C 1
ATOM 2829 O O . GLY B 1 74 ? 7.746 20.203 17.016 1 93.81 74 GLY B O 1
ATOM 2830 N N . SER B 1 75 ? 5.516 20.078 17.25 1 92.94 75 SER B N 1
ATOM 2831 C CA . SER B 1 75 ? 5.602 20.234 18.688 1 92.94 75 SER B CA 1
ATOM 2832 C C . SER B 1 75 ? 5.859 18.906 19.375 1 92.94 75 SER B C 1
ATOM 2834 O O . SER B 1 75 ? 5.781 18.797 20.609 1 92.94 75 SER B O 1
ATOM 2836 N N . GLY B 1 76 ? 6.109 17.859 18.594 1 94.56 76 GLY B N 1
ATOM 2837 C CA . GLY B 1 76 ? 6.539 16.609 19.172 1 94.56 76 GLY B CA 1
ATOM 2838 C C . GLY B 1 76 ? 5.418 15.594 19.312 1 94.56 76 GLY B C 1
ATOM 2839 O O . GLY B 1 76 ? 5.469 14.703 20.156 1 94.56 76 GLY B O 1
ATOM 2840 N N . THR B 1 77 ? 4.402 15.719 18.438 1 91.94 77 THR B N 1
ATOM 2841 C CA . THR B 1 77 ? 3.264 14.805 18.453 1 91.94 77 THR B CA 1
ATOM 2842 C C . THR B 1 77 ? 3.736 13.352 18.438 1 91.94 77 THR B C 1
ATOM 2844 O O . THR B 1 77 ? 3.189 12.5 19.141 1 91.94 77 THR B O 1
ATOM 2847 N N . LEU B 1 78 ? 4.727 13.062 17.625 1 96.5 78 LEU B N 1
ATOM 2848 C CA . LEU B 1 78 ? 5.238 11.703 17.531 1 96.5 78 LEU B CA 1
ATOM 2849 C C . LEU B 1 78 ? 6.555 11.555 18.281 1 96.5 78 LEU B C 1
ATOM 2851 O O . LEU B 1 78 ? 6.805 10.523 18.906 1 96.5 78 LEU B O 1
ATOM 2855 N N . ALA B 1 79 ? 7.348 12.586 18.281 1 97.56 79 ALA B N 1
ATOM 2856 C CA . ALA B 1 79 ? 8.672 12.523 18.891 1 97.56 79 ALA B CA 1
ATOM 2857 C C . ALA B 1 79 ? 8.578 12.203 20.391 1 97.56 79 ALA B C 1
ATOM 2859 O O . ALA B 1 79 ? 9.336 11.383 20.906 1 97.56 79 ALA B O 1
ATOM 2860 N N . LEU B 1 80 ? 7.648 12.781 21.078 1 96.69 80 LEU B N 1
ATOM 2861 C CA . LEU B 1 80 ? 7.539 12.648 22.531 1 96.69 80 LEU B CA 1
ATOM 2862 C C . LEU B 1 80 ? 7.195 11.211 22.922 1 96.69 80 LEU B C 1
ATOM 2864 O O . LEU B 1 80 ? 7.926 10.578 23.688 1 96.69 80 LEU B O 1
ATOM 2868 N N . PRO B 1 81 ? 6.117 10.695 22.406 1 96.31 81 PRO B N 1
ATOM 2869 C CA . PRO B 1 81 ? 5.824 9.312 22.781 1 96.31 81 PRO B CA 1
ATOM 2870 C C . PRO B 1 81 ? 6.867 8.328 22.266 1 96.31 81 PRO B C 1
ATOM 2872 O O . PRO B 1 81 ? 7.125 7.301 22.891 1 96.31 81 PRO B O 1
ATOM 2875 N N . ILE B 1 82 ? 7.508 8.523 21.125 1 98 82 ILE B N 1
ATOM 2876 C CA . ILE B 1 82 ? 8.531 7.641 20.578 1 98 82 ILE B CA 1
ATOM 2877 C C . ILE B 1 82 ? 9.75 7.637 21.5 1 98 82 ILE B C 1
ATOM 2879 O O . ILE B 1 82 ? 10.352 6.586 21.734 1 98 82 ILE B O 1
ATOM 2883 N N . ALA B 1 83 ? 10.094 8.773 22.016 1 98.31 83 ALA B N 1
ATOM 2884 C CA . ALA B 1 83 ? 11.281 8.922 22.844 1 98.31 83 ALA B CA 1
ATOM 2885 C C . ALA B 1 83 ? 11.203 8.008 24.078 1 98.31 83 ALA B C 1
ATOM 2887 O O . ALA B 1 83 ? 12.234 7.559 24.578 1 98.31 83 ALA B O 1
ATOM 2888 N N . LYS B 1 84 ? 10.023 7.707 24.516 1 97.44 84 LYS B N 1
ATOM 2889 C CA . LYS B 1 84 ? 9.82 6.867 25.688 1 97.44 84 LYS B CA 1
ATOM 2890 C C . LYS B 1 84 ? 10.141 5.406 25.375 1 97.44 84 LYS B C 1
ATOM 2892 O O . LYS B 1 84 ? 10.273 4.586 26.297 1 97.44 84 LYS B O 1
ATOM 2897 N N . LYS B 1 85 ? 10.305 5.102 24.141 1 97.81 85 LYS B N 1
ATOM 2898 C CA . LYS B 1 85 ? 10.414 3.701 23.75 1 97.81 85 LYS B CA 1
ATOM 2899 C C . LYS B 1 85 ? 11.758 3.418 23.078 1 97.81 85 LYS B C 1
ATOM 2901 O O . LYS B 1 85 ? 12.062 2.271 22.75 1 97.81 85 LYS B O 1
ATOM 2906 N N . VAL B 1 86 ? 12.578 4.43 22.859 1 98.62 86 VAL B N 1
ATOM 2907 C CA . VAL B 1 86 ? 13.797 4.238 22.078 1 98.62 86 VAL B CA 1
ATOM 2908 C C . VAL B 1 86 ? 14.977 4.867 22.797 1 98.62 86 VAL B C 1
ATOM 2910 O O . VAL B 1 86 ? 14.812 5.477 23.859 1 98.62 86 VAL B O 1
ATOM 2913 N N . GLN B 1 87 ? 16.172 4.699 22.219 1 98.62 87 GLN B N 1
ATOM 2914 C CA . GLN B 1 87 ? 17.391 5.238 22.812 1 98.62 87 GLN B CA 1
ATOM 2915 C C . GLN B 1 87 ? 17.453 6.754 22.656 1 98.62 87 GLN B C 1
ATOM 2917 O O . GLN B 1 87 ? 17.781 7.469 23.609 1 98.62 87 GLN B O 1
ATOM 2922 N N . ARG B 1 88 ? 17.125 7.215 21.484 1 98.62 88 ARG B N 1
ATOM 2923 C CA . ARG B 1 88 ? 17.234 8.641 21.203 1 98.62 88 ARG B CA 1
ATOM 2924 C C . ARG B 1 88 ? 16.375 9.031 19.984 1 98.62 88 ARG B C 1
ATOM 2926 O O . ARG B 1 88 ? 16.25 8.25 19.047 1 98.62 88 ARG B O 1
ATOM 2933 N N . VAL B 1 89 ? 15.859 10.242 20.047 1 98.81 89 VAL B N 1
ATOM 2934 C CA . VAL B 1 89 ? 15.133 10.828 18.922 1 98.81 89 VAL B CA 1
ATOM 2935 C C . VAL B 1 89 ? 15.812 12.117 18.484 1 98.81 89 VAL B C 1
ATOM 2937 O O . VAL B 1 89 ? 16.172 12.961 19.312 1 98.81 89 VAL B O 1
ATOM 2940 N N . THR B 1 90 ? 16.109 12.242 17.25 1 98.81 90 THR B N 1
ATOM 2941 C CA . THR B 1 90 ? 16.438 13.516 16.625 1 98.81 90 THR B CA 1
ATOM 2942 C C . THR B 1 90 ? 15.242 14.109 15.914 1 98.81 90 THR B C 1
ATOM 2944 O O . THR B 1 90 ? 14.711 13.508 14.969 1 98.81 90 THR B O 1
ATOM 2947 N N . ALA B 1 91 ? 14.82 15.258 16.391 1 98.5 91 ALA B N 1
ATOM 2948 C CA . ALA B 1 91 ? 13.641 15.922 15.844 1 98.5 91 ALA B CA 1
ATOM 2949 C C . ALA B 1 91 ? 14.039 17.156 15.031 1 98.5 91 ALA B C 1
ATOM 2951 O O . ALA B 1 91 ? 14.664 18.078 15.562 1 98.5 91 ALA B O 1
ATOM 2952 N N . ILE B 1 92 ? 13.602 17.141 13.82 1 97.5 92 ILE B N 1
ATOM 2953 C CA . ILE B 1 92 ? 13.961 18.281 12.984 1 97.5 92 ILE B CA 1
ATOM 2954 C C . ILE B 1 92 ? 12.688 18.984 12.508 1 97.5 92 ILE B C 1
ATOM 2956 O O . ILE B 1 92 ? 11.688 18.328 12.211 1 97.5 92 ILE B O 1
ATOM 2960 N N . ASP B 1 93 ? 12.734 20.234 12.484 1 96.12 93 ASP B N 1
ATOM 2961 C CA . ASP B 1 93 ? 11.68 21.109 11.977 1 96.12 93 ASP B CA 1
ATOM 2962 C C . ASP B 1 93 ? 12.25 22.469 11.539 1 96.12 93 ASP B C 1
ATOM 2964 O O . ASP B 1 93 ? 13.25 22.922 12.094 1 96.12 93 ASP B O 1
ATOM 2968 N N . TYR B 1 94 ? 11.609 23.062 10.547 1 93.81 94 TYR B N 1
ATOM 2969 C CA . TYR B 1 94 ? 12.117 24.344 10.078 1 93.81 94 TYR B CA 1
ATOM 2970 C C . TYR B 1 94 ? 11.586 25.484 10.93 1 93.81 94 TYR B C 1
ATOM 2972 O O . TYR B 1 94 ? 12.047 26.625 10.82 1 93.81 94 TYR B O 1
ATOM 2980 N N . SER B 1 95 ? 10.633 25.234 11.797 1 92.25 95 SER B N 1
ATOM 2981 C CA . SER B 1 95 ? 10.078 26.234 12.711 1 92.25 95 SER B CA 1
ATOM 2982 C C . SER B 1 95 ? 10.734 26.156 14.086 1 92.25 95 SER B C 1
ATOM 2984 O O . SER B 1 95 ? 10.516 25.188 14.828 1 92.25 95 SER B O 1
ATOM 2986 N N . GLN B 1 96 ? 11.445 27.219 14.461 1 93.69 96 GLN B N 1
ATOM 2987 C CA . GLN B 1 96 ? 12.055 27.25 15.789 1 93.69 96 GLN B CA 1
ATOM 2988 C C . GLN B 1 96 ? 10.984 27.281 16.875 1 93.69 96 GLN B C 1
ATOM 2990 O O . GLN B 1 96 ? 11.18 26.719 17.953 1 93.69 96 GLN B O 1
ATOM 2995 N N . GLY B 1 97 ? 9.914 27.922 16.547 1 92.38 97 GLY B N 1
ATOM 2996 C CA . GLY B 1 97 ? 8.812 27.953 17.5 1 92.38 97 GLY B CA 1
ATOM 2997 C C . GLY B 1 97 ? 8.273 26.578 17.828 1 92.38 97 GLY B C 1
ATOM 2998 O O . GLY B 1 97 ? 8 26.281 19 1 92.38 97 GLY B O 1
ATOM 2999 N N . MET B 1 98 ? 8.125 25.766 16.844 1 93.38 98 MET B N 1
ATOM 3000 C CA . MET B 1 98 ? 7.668 24.391 17.047 1 93.38 98 MET B CA 1
ATOM 3001 C C . MET B 1 98 ? 8.672 23.594 17.891 1 93.38 98 MET B C 1
ATOM 3003 O O . MET B 1 98 ? 8.281 22.875 18.812 1 93.38 98 MET B O 1
ATOM 3007 N N . LEU B 1 99 ? 9.938 23.797 17.594 1 96.44 99 LEU B N 1
ATOM 3008 C CA . LEU B 1 99 ? 10.977 23.062 18.297 1 96.44 99 LEU B CA 1
ATOM 3009 C C . LEU B 1 99 ? 11.055 23.516 19.766 1 96.44 99 LEU B C 1
ATOM 3011 O O . LEU B 1 99 ? 11.281 22.703 20.656 1 96.44 99 LEU B O 1
ATOM 3015 N N . ASP B 1 100 ? 10.867 24.828 20 1 96 100 ASP B N 1
ATOM 3016 C CA . ASP B 1 100 ? 10.844 25.344 21.375 1 96 100 ASP B CA 1
ATOM 3017 C C . ASP B 1 100 ? 9.703 24.719 22.172 1 96 100 ASP B C 1
ATOM 3019 O O . ASP B 1 100 ? 9.891 24.328 23.328 1 96 100 ASP B O 1
ATOM 3023 N N . GLN B 1 101 ? 8.617 24.656 21.5 1 94.25 101 GLN B N 1
ATOM 3024 C CA . GLN B 1 101 ? 7.469 24.031 22.156 1 94.25 101 GLN B CA 1
ATOM 3025 C C . GLN B 1 101 ? 7.746 22.547 22.438 1 94.25 101 GLN B C 1
ATOM 3027 O O . GLN B 1 101 ? 7.398 22.047 23.516 1 94.25 101 GLN B O 1
ATOM 3032 N N . LEU B 1 102 ? 8.352 21.875 21.516 1 95.88 102 LEU B N 1
ATOM 3033 C CA . LEU B 1 102 ? 8.727 20.484 21.703 1 95.88 102 LEU B CA 1
ATOM 3034 C C . LEU B 1 102 ? 9.656 20.312 22.891 1 95.88 102 LEU B C 1
ATOM 3036 O O . LEU B 1 102 ? 9.453 19.422 23.734 1 95.88 102 LEU B O 1
ATOM 3040 N N . GLN B 1 103 ? 10.586 21.156 23 1 96.88 103 GLN B N 1
ATOM 3041 C CA . GLN B 1 103 ? 11.547 21.094 24.094 1 96.88 103 GLN B CA 1
ATOM 3042 C C . GLN B 1 103 ? 10.859 21.344 25.438 1 96.88 103 GLN B C 1
ATOM 3044 O O . GLN B 1 103 ? 11.164 20.688 26.438 1 96.88 103 GLN B O 1
ATOM 3049 N N . SER B 1 104 ? 10.008 22.297 25.438 1 95.81 104 SER B N 1
ATOM 3050 C CA . SER B 1 104 ? 9.258 22.609 26.656 1 95.81 104 SER B CA 1
ATOM 3051 C C . SER B 1 104 ? 8.414 21.406 27.094 1 95.81 104 SER B C 1
ATOM 3053 O O . SER B 1 104 ? 8.398 21.062 28.281 1 95.81 104 SER B O 1
ATOM 3055 N N . GLU B 1 105 ? 7.762 20.812 26.141 1 94.44 105 GLU B N 1
ATOM 3056 C CA . GLU B 1 105 ? 6.938 19.656 26.438 1 94.44 105 GLU B CA 1
ATOM 3057 C C . GLU B 1 105 ? 7.793 18.484 26.938 1 94.44 105 GLU B C 1
ATOM 3059 O O . GLU B 1 105 ? 7.402 17.766 27.859 1 94.44 105 GLU B O 1
ATOM 3064 N N . ALA B 1 106 ? 8.906 18.297 26.312 1 96.56 106 ALA B N 1
ATOM 3065 C CA . ALA B 1 106 ? 9.82 17.234 26.703 1 96.56 106 ALA B CA 1
ATOM 3066 C C . ALA B 1 106 ? 10.297 17.422 28.141 1 96.56 106 ALA B C 1
ATOM 3068 O O . ALA B 1 106 ? 10.289 16.484 28.938 1 96.56 106 ALA B O 1
ATOM 3069 N N . ALA B 1 107 ? 10.648 18.641 28.438 1 96.81 107 ALA B N 1
ATOM 3070 C CA . ALA B 1 107 ? 11.102 18.953 29.797 1 96.81 107 ALA B CA 1
ATOM 3071 C C . ALA B 1 107 ? 10.008 18.688 30.828 1 96.81 107 ALA B C 1
ATOM 3073 O O . ALA B 1 107 ? 10.266 18.094 31.875 1 96.81 107 ALA B O 1
ATOM 3074 N N . ALA B 1 108 ? 8.859 19.094 30.5 1 95.5 108 ALA B N 1
ATOM 3075 C CA . ALA B 1 108 ? 7.719 18.922 31.406 1 95.5 108 ALA B CA 1
ATOM 3076 C C . ALA B 1 108 ? 7.422 17.438 31.625 1 95.5 108 ALA B C 1
ATOM 3078 O O . ALA B 1 108 ? 6.977 17.047 32.719 1 95.5 108 ALA B O 1
ATOM 3079 N N . ALA B 1 109 ? 7.746 16.656 30.672 1 94.56 109 ALA B N 1
ATOM 3080 C CA . ALA B 1 109 ? 7.449 15.219 30.734 1 94.56 109 ALA B CA 1
ATOM 3081 C C . ALA B 1 109 ? 8.648 14.438 31.25 1 94.56 109 ALA B C 1
ATOM 3083 O O . ALA B 1 109 ? 8.586 13.211 31.375 1 94.56 109 ALA B O 1
ATOM 3084 N N . GLY B 1 110 ? 9.75 15.055 31.453 1 97.19 110 GLY B N 1
ATOM 3085 C CA . GLY B 1 110 ? 10.953 14.398 31.938 1 97.19 110 GLY B CA 1
ATOM 3086 C C . GLY B 1 110 ? 11.672 13.594 30.875 1 97.19 110 GLY B C 1
ATOM 3087 O O . GLY B 1 110 ? 12.305 12.586 31.172 1 97.19 110 GLY B O 1
ATOM 3088 N N . ILE B 1 111 ? 11.492 13.961 29.656 1 97.69 111 ILE B N 1
ATOM 3089 C CA . ILE B 1 111 ? 12.133 13.297 28.531 1 97.69 111 ILE B CA 1
ATOM 3090 C C . ILE B 1 111 ? 13.43 14.023 28.172 1 97.69 111 ILE B C 1
ATOM 3092 O O . ILE B 1 111 ? 13.414 15.211 27.844 1 97.69 111 ILE B O 1
ATOM 3096 N N . ASP B 1 112 ? 14.531 13.305 28.172 1 98.06 112 ASP B N 1
ATOM 3097 C CA . ASP B 1 112 ? 15.812 13.984 28 1 98.06 112 ASP B CA 1
ATOM 3098 C C . ASP B 1 112 ? 16.594 13.406 26.828 1 98.06 112 ASP B C 1
ATOM 3100 O O . ASP B 1 112 ? 17.75 13.773 26.594 1 98.06 112 ASP B O 1
ATOM 3104 N N . ASN B 1 113 ? 15.93 12.539 26.109 1 98.56 113 ASN B N 1
ATOM 3105 C CA . ASN B 1 113 ? 16.656 11.875 25.016 1 98.56 113 ASN B CA 1
ATOM 3106 C C . ASN B 1 113 ? 16.156 12.344 23.656 1 98.56 113 ASN B C 1
ATOM 3108 O O . ASN B 1 113 ? 16.141 11.57 22.703 1 98.56 113 ASN B O 1
ATOM 3112 N N . ILE B 1 114 ? 15.688 13.578 23.547 1 98.69 114 ILE B N 1
ATOM 3113 C CA . ILE B 1 114 ? 15.312 14.195 22.266 1 98.69 114 ILE B CA 1
ATOM 3114 C C . ILE B 1 114 ? 16.281 15.32 21.938 1 98.69 114 ILE B C 1
ATOM 3116 O O . ILE B 1 114 ? 16.5 16.219 22.734 1 98.69 114 ILE B O 1
ATOM 3120 N N . GLU B 1 115 ? 16.828 15.234 20.844 1 98.44 115 GLU B N 1
ATOM 3121 C CA . GLU B 1 115 ? 17.625 16.328 20.281 1 98.44 115 GLU B CA 1
ATOM 3122 C C . GLU B 1 115 ? 16.859 17.062 19.188 1 98.44 115 GLU B C 1
ATOM 3124 O O . GLU B 1 115 ? 16.344 16.438 18.25 1 98.44 115 GLU B O 1
ATOM 3129 N N . THR B 1 116 ? 16.766 18.391 19.312 1 98.19 116 THR B N 1
ATOM 3130 C CA . THR B 1 116 ? 16.062 19.188 18.312 1 98.19 116 THR B CA 1
ATOM 3131 C C . THR B 1 116 ? 17.047 19.922 17.422 1 98.19 116 THR B C 1
ATOM 3133 O O . THR B 1 116 ? 18.078 20.422 17.906 1 98.19 116 THR B O 1
ATOM 3136 N N . ILE B 1 117 ? 16.781 19.922 16.156 1 97.94 117 ILE B N 1
ATOM 3137 C CA . ILE B 1 117 ? 17.609 20.641 15.188 1 97.94 117 ILE B CA 1
ATOM 3138 C C . ILE B 1 117 ? 16.719 21.453 14.242 1 97.94 117 ILE B C 1
ATOM 3140 O O . ILE B 1 117 ? 15.828 20.906 13.602 1 97.94 117 ILE B O 1
ATOM 3144 N N . CYS B 1 118 ? 16.969 22.75 14.141 1 96.38 118 CYS B N 1
ATOM 3145 C CA . CYS B 1 118 ? 16.234 23.594 13.219 1 96.38 118 CYS B CA 1
ATOM 3146 C C . CYS B 1 118 ? 16.766 23.469 11.797 1 96.38 118 CYS B C 1
ATOM 3148 O O . CYS B 1 118 ? 17.875 23.922 11.508 1 96.38 118 CYS B O 1
ATOM 3150 N N . CYS B 1 119 ? 16 22.797 11.039 1 93.94 119 CYS B N 1
ATOM 3151 C CA . CYS B 1 119 ? 16.438 22.531 9.664 1 93.94 119 CYS B CA 1
ATOM 3152 C C . CYS B 1 119 ? 15.25 22.172 8.781 1 93.94 119 CYS B C 1
ATOM 3154 O O . CYS B 1 119 ? 14.289 21.562 9.242 1 93.94 119 CYS B O 1
ATOM 3156 N N . ALA B 1 120 ? 15.359 22.609 7.512 1 92.94 120 ALA B N 1
ATOM 3157 C CA . ALA B 1 120 ? 14.32 22.312 6.523 1 92.94 120 ALA B CA 1
ATOM 3158 C C . ALA B 1 120 ? 14.703 21.094 5.68 1 92.94 120 ALA B C 1
ATOM 3160 O O . ALA B 1 120 ? 15.836 20.625 5.734 1 92.94 120 ALA B O 1
ATOM 3161 N N . TRP B 1 121 ? 13.719 20.578 4.926 1 91.69 121 TRP B N 1
ATOM 3162 C CA . TRP B 1 121 ? 13.93 19.469 4.008 1 91.69 121 TRP B CA 1
ATOM 3163 C C . TRP B 1 121 ? 15.055 19.781 3.027 1 91.69 121 TRP B C 1
ATOM 3165 O O . TRP B 1 121 ? 15.852 18.891 2.693 1 91.69 121 TRP B O 1
ATOM 3175 N N . GLN B 1 122 ? 15.117 20.969 2.551 1 91.25 122 GLN B N 1
ATOM 3176 C CA . GLN B 1 122 ? 16.016 21.359 1.469 1 91.25 122 GLN B CA 1
ATOM 3177 C C . GLN B 1 122 ? 17.438 21.609 1.995 1 91.25 122 GLN B C 1
ATOM 3179 O O . GLN B 1 122 ? 18.375 21.75 1.215 1 91.25 122 GLN B O 1
ATOM 3184 N N . ASP B 1 123 ? 17.516 21.75 3.309 1 94.06 123 ASP B N 1
ATOM 3185 C CA . ASP B 1 123 ? 18.812 22.031 3.891 1 94.06 123 ASP B CA 1
ATOM 3186 C C . ASP B 1 123 ? 19.734 20.812 3.777 1 94.06 123 ASP B C 1
ATOM 3188 O O . ASP B 1 123 ? 19.281 19.703 3.514 1 94.06 123 ASP B O 1
ATOM 3192 N N . ASP B 1 124 ? 21.016 21.062 3.934 1 94.62 124 ASP B N 1
ATOM 3193 C CA . ASP B 1 124 ? 22.016 20 3.994 1 94.62 124 ASP B CA 1
ATOM 3194 C C . ASP B 1 124 ? 22.094 19.406 5.398 1 94.62 124 ASP B C 1
ATOM 3196 O O . ASP B 1 124 ? 22.766 19.953 6.277 1 94.62 124 ASP B O 1
ATOM 3200 N N . TRP B 1 125 ? 21.547 18.203 5.512 1 95.62 125 TRP B N 1
ATOM 3201 C CA . TRP B 1 125 ? 21.453 17.562 6.816 1 95.62 125 TRP B CA 1
ATOM 3202 C C . TRP B 1 125 ? 22.828 17.125 7.309 1 95.62 125 TRP B C 1
ATOM 3204 O O . TRP B 1 125 ? 23.094 17.094 8.516 1 95.62 125 TRP B O 1
ATOM 3214 N N . GLN B 1 126 ? 23.688 16.828 6.414 1 94.38 126 GLN B N 1
ATOM 3215 C CA . GLN B 1 126 ? 25.047 16.438 6.789 1 94.38 126 GLN B CA 1
ATOM 3216 C C . GLN B 1 126 ? 25.781 17.594 7.477 1 94.38 126 GLN B C 1
ATOM 3218 O O . GLN B 1 126 ? 26.484 17.391 8.469 1 94.38 126 GLN B O 1
ATOM 3223 N N . SER B 1 127 ? 25.609 18.703 6.93 1 95.19 127 SER B N 1
ATOM 3224 C CA . SER B 1 127 ? 26.266 19.875 7.496 1 95.19 127 SER B CA 1
ATOM 3225 C C . SER B 1 127 ? 25.719 20.203 8.883 1 95.19 127 SER B C 1
ATOM 3227 O O . SER B 1 127 ? 26.375 20.891 9.672 1 95.19 127 SER B O 1
ATOM 3229 N N . LYS B 1 128 ? 24.578 19.719 9.148 1 95.5 128 LYS B N 1
ATOM 3230 C CA . LYS B 1 128 ? 23.969 19.922 10.461 1 95.5 128 LYS B CA 1
ATOM 3231 C C . LYS B 1 128 ? 24.25 18.766 11.398 1 95.5 128 LYS B C 1
ATOM 3233 O O . LYS B 1 128 ? 23.656 18.656 12.469 1 95.5 128 LYS B O 1
ATOM 3238 N N . ASN B 1 129 ? 25.047 17.859 10.969 1 95 129 ASN B N 1
ATOM 3239 C CA . ASN B 1 129 ? 25.531 16.719 11.75 1 95 129 ASN B CA 1
ATOM 3240 C C . ASN B 1 129 ? 24.406 15.727 12.023 1 95 129 ASN B C 1
ATOM 3242 O O . ASN B 1 129 ? 24.391 15.086 13.086 1 95 129 ASN B O 1
ATOM 3246 N N . ILE B 1 130 ? 23.484 15.727 11.195 1 97.06 130 ILE B N 1
ATOM 3247 C CA . ILE B 1 130 ? 22.453 14.695 11.273 1 97.06 130 ILE B CA 1
ATOM 3248 C C . ILE B 1 130 ? 22.969 13.414 10.625 1 97.06 130 ILE B C 1
ATOM 3250 O O . ILE B 1 130 ? 23.453 13.438 9.492 1 97.06 130 ILE B O 1
ATOM 3254 N N . VAL B 1 131 ? 22.844 12.328 11.359 1 96.88 131 VAL B N 1
ATOM 3255 C CA . VAL B 1 131 ? 23.328 11.039 10.852 1 96.88 131 VAL B CA 1
ATOM 3256 C C . VAL B 1 131 ? 22.141 10.102 10.633 1 96.88 131 VAL B C 1
ATOM 3258 O O . VAL B 1 131 ? 21.016 10.414 11.031 1 96.88 131 VAL B O 1
ATOM 3261 N N . ALA B 1 132 ? 22.469 9.008 9.977 1 97.19 132 ALA B N 1
ATOM 3262 C CA . ALA B 1 132 ? 21.422 8 9.766 1 97.19 132 ALA B CA 1
ATOM 3263 C C . ALA B 1 132 ? 20.969 7.395 11.094 1 97.19 132 ALA B C 1
ATOM 3265 O O . ALA B 1 132 ? 21.781 7.164 11.984 1 97.19 132 ALA B O 1
ATOM 3266 N N . HIS B 1 133 ? 19.703 7.172 11.227 1 98.69 133 HIS B N 1
ATOM 3267 C CA . HIS B 1 133 ? 19.078 6.527 12.375 1 98.69 133 HIS B CA 1
ATOM 3268 C C . HIS B 1 133 ? 18.5 5.168 12 1 98.69 133 HIS B C 1
ATOM 3270 O O . HIS B 1 133 ? 18.422 4.828 10.82 1 98.69 133 HIS B O 1
ATOM 3276 N N . ASP B 1 134 ? 18.172 4.371 13.039 1 98.62 134 ASP B N 1
ATOM 3277 C CA . ASP B 1 134 ? 17.516 3.096 12.75 1 98.62 134 ASP B CA 1
ATOM 3278 C C . ASP B 1 134 ? 16.219 3.301 11.961 1 98.62 134 ASP B C 1
ATOM 3280 O O . ASP B 1 134 ? 15.977 2.604 10.977 1 98.62 134 ASP B O 1
ATOM 3284 N N . ILE B 1 135 ? 15.445 4.289 12.383 1 98.75 135 ILE B N 1
ATOM 3285 C CA . ILE B 1 135 ? 14.172 4.586 11.734 1 98.75 135 ILE B CA 1
ATOM 3286 C C . ILE B 1 135 ? 14.094 6.074 11.406 1 98.75 135 ILE B C 1
ATOM 3288 O O . ILE B 1 135 ? 14.477 6.918 12.219 1 98.75 135 ILE B O 1
ATOM 3292 N N . ALA B 1 136 ? 13.695 6.422 10.203 1 98.69 136 ALA B N 1
ATOM 3293 C CA . ALA B 1 136 ? 13.344 7.789 9.82 1 98.69 136 ALA B CA 1
ATOM 3294 C C . ALA B 1 136 ? 11.844 7.926 9.578 1 98.69 136 ALA B C 1
ATOM 3296 O O . ALA B 1 136 ? 11.242 7.094 8.891 1 98.69 136 ALA B O 1
ATOM 3297 N N . ILE B 1 137 ? 11.242 8.961 10.18 1 98.5 137 ILE B N 1
ATOM 3298 C CA . ILE B 1 137 ? 9.812 9.148 9.984 1 98.5 137 ILE B CA 1
ATOM 3299 C C . ILE B 1 137 ? 9.547 10.555 9.438 1 98.5 137 ILE B C 1
ATOM 3301 O O . ILE B 1 137 ? 10.242 11.508 9.797 1 98.5 137 ILE B O 1
ATOM 3305 N N . ALA B 1 138 ? 8.664 10.672 8.547 1 98.12 138 ALA B N 1
ATOM 3306 C CA . ALA B 1 138 ? 8.117 11.922 8.023 1 98.12 138 ALA B CA 1
ATOM 3307 C C . ALA B 1 138 ? 6.594 11.891 8 1 98.12 138 ALA B C 1
ATOM 3309 O O . ALA B 1 138 ? 5.988 11.531 6.988 1 98.12 138 ALA B O 1
ATOM 3310 N N . SER B 1 139 ? 6.035 12.297 9.055 1 96.38 139 SER B N 1
ATOM 3311 C CA . SER B 1 139 ? 4.586 12.242 9.203 1 96.38 139 SER B CA 1
ATOM 3312 C C . SER B 1 139 ? 3.951 13.602 8.938 1 96.38 139 SER B C 1
ATOM 3314 O O . SER B 1 139 ? 4.203 14.57 9.664 1 96.38 139 SER B O 1
ATOM 3316 N N . ARG B 1 140 ? 3.135 13.648 7.871 1 92.81 140 ARG B N 1
ATOM 3317 C CA . ARG B 1 140 ? 2.406 14.859 7.512 1 92.81 140 ARG B CA 1
ATOM 3318 C C . ARG B 1 140 ? 3.365 16.016 7.273 1 92.81 140 ARG B C 1
ATOM 3320 O O . ARG B 1 140 ? 3.084 17.156 7.664 1 92.81 140 ARG B O 1
ATOM 3327 N N . SER B 1 141 ? 4.504 15.711 6.762 1 93.06 141 SER B N 1
ATOM 3328 C CA . SER B 1 141 ? 5.551 16.719 6.578 1 93.06 141 SER B CA 1
ATOM 3329 C C . SER B 1 141 ? 6.176 16.625 5.191 1 93.06 141 SER B C 1
ATOM 3331 O O . SER B 1 141 ? 7.352 16.938 5.012 1 93.06 141 SER B O 1
ATOM 3333 N N . LEU B 1 142 ? 5.379 16.156 4.223 1 89.69 142 LEU B N 1
ATOM 3334 C CA . LEU B 1 142 ? 5.918 15.953 2.883 1 89.69 142 LEU B CA 1
ATOM 3335 C C . LEU B 1 142 ? 5.598 17.141 1.982 1 89.69 142 LEU B C 1
ATOM 3337 O O . LEU B 1 142 ? 5.465 16.984 0.767 1 89.69 142 LEU B O 1
ATOM 3341 N N . GLY B 1 143 ? 5.387 18.297 2.572 1 85.44 143 GLY B N 1
ATOM 3342 C CA . GLY B 1 143 ? 5.219 19.516 1.789 1 85.44 143 GLY B CA 1
ATOM 3343 C C . GLY B 1 143 ? 6.504 19.984 1.135 1 85.44 143 GLY B C 1
ATOM 3344 O O . GLY B 1 143 ? 7.004 21.062 1.442 1 85.44 143 GLY B O 1
ATOM 3345 N N . VAL B 1 144 ? 7.016 19.219 0.208 1 87.88 144 VAL B N 1
ATOM 3346 C CA . VAL B 1 144 ? 8.289 19.484 -0.453 1 87.88 144 VAL B CA 1
ATOM 3347 C C . VAL B 1 144 ? 8.062 19.734 -1.939 1 87.88 144 VAL B C 1
ATOM 3349 O O . VAL B 1 144 ? 7.082 19.266 -2.516 1 87.88 144 VAL B O 1
ATOM 3352 N N . ASP B 1 145 ? 8.961 20.469 -2.51 1 83.81 145 ASP B N 1
ATOM 3353 C CA . ASP B 1 145 ? 8.875 20.766 -3.938 1 83.81 145 ASP B CA 1
ATOM 3354 C C . ASP B 1 145 ? 9.289 19.562 -4.773 1 83.81 145 ASP B C 1
ATOM 3356 O O . ASP B 1 145 ? 8.648 19.234 -5.773 1 83.81 145 ASP B O 1
ATOM 3360 N N . ASP B 1 146 ? 10.352 18.969 -4.391 1 92.5 146 ASP B N 1
ATOM 3361 C CA . ASP B 1 146 ? 10.883 17.781 -5.07 1 92.5 146 ASP B CA 1
ATOM 3362 C C . ASP B 1 146 ? 10.688 16.531 -4.223 1 92.5 146 ASP B C 1
ATOM 3364 O O . ASP B 1 146 ? 11.578 16.141 -3.461 1 92.5 146 ASP B O 1
ATOM 3368 N N . LEU B 1 147 ? 9.586 15.859 -4.473 1 95.56 147 LEU B N 1
ATOM 3369 C CA . LEU B 1 147 ? 9.227 14.695 -3.666 1 95.56 147 LEU B CA 1
ATOM 3370 C C . LEU B 1 147 ? 10.234 13.57 -3.852 1 95.56 147 LEU B C 1
ATOM 3372 O O . LEU B 1 147 ? 10.609 12.898 -2.887 1 95.56 147 LEU B O 1
ATOM 3376 N N . GLN B 1 148 ? 10.648 13.312 -5.043 1 95.38 148 GLN B N 1
ATOM 3377 C CA . GLN B 1 148 ? 11.602 12.242 -5.305 1 95.38 148 GLN B CA 1
ATOM 3378 C C . GLN B 1 148 ? 12.891 12.445 -4.512 1 95.38 148 GLN B C 1
ATOM 3380 O O . GLN B 1 148 ? 13.391 11.508 -3.883 1 95.38 148 GLN B O 1
ATOM 3385 N N . LYS B 1 149 ? 13.414 13.633 -4.555 1 95.06 149 LYS B N 1
ATOM 3386 C CA . LYS B 1 149 ? 14.625 13.945 -3.797 1 95.06 149 LYS B CA 1
ATOM 3387 C C . LYS B 1 149 ? 14.406 13.75 -2.301 1 95.06 149 LYS B C 1
ATOM 3389 O O . LYS B 1 149 ? 15.289 13.25 -1.599 1 95.06 149 LYS B O 1
ATOM 3394 N N . ALA B 1 150 ? 13.297 14.18 -1.849 1 96.25 150 ALA B N 1
ATOM 3395 C CA . ALA B 1 150 ? 12.961 14.023 -0.435 1 96.25 150 ALA B CA 1
ATOM 3396 C C . ALA B 1 150 ? 12.945 12.547 -0.037 1 96.25 150 ALA B C 1
ATOM 3398 O O . ALA B 1 150 ? 13.461 12.172 1.019 1 96.25 150 ALA B O 1
ATOM 3399 N N . LEU B 1 151 ? 12.352 11.719 -0.883 1 97.12 151 LEU B N 1
ATOM 3400 C CA . LEU B 1 151 ? 12.242 10.289 -0.604 1 97.12 151 LEU B CA 1
ATOM 3401 C C . LEU B 1 151 ? 13.617 9.633 -0.59 1 97.12 151 LEU B C 1
ATOM 3403 O O . LEU B 1 151 ? 13.906 8.797 0.268 1 97.12 151 LEU B O 1
ATOM 3407 N N . ILE B 1 152 ? 14.43 10.016 -1.527 1 96.25 152 ILE B N 1
ATOM 3408 C CA . ILE B 1 152 ? 15.797 9.5 -1.58 1 96.25 152 ILE B CA 1
ATOM 3409 C C . ILE B 1 152 ? 16.547 9.898 -0.31 1 96.25 152 ILE B C 1
ATOM 3411 O O . ILE B 1 152 ? 17.234 9.07 0.295 1 96.25 152 ILE B O 1
ATOM 3415 N N . LYS B 1 153 ? 16.406 11.156 0.07 1 96.19 153 LYS B N 1
ATOM 3416 C CA . LYS B 1 153 ? 17.047 11.664 1.276 1 96.19 153 LYS B CA 1
ATOM 3417 C C . LYS B 1 153 ? 16.562 10.906 2.514 1 96.19 153 LYS B C 1
ATOM 3419 O O . LYS B 1 153 ? 17.375 10.477 3.338 1 96.19 153 LYS B O 1
ATOM 3424 N N . LEU B 1 154 ? 15.32 10.734 2.648 1 96.5 154 LEU B N 1
ATOM 3425 C CA . LEU B 1 154 ? 14.742 9.992 3.764 1 96.5 154 LEU B CA 1
ATOM 3426 C C . LEU B 1 154 ? 15.328 8.586 3.846 1 96.5 154 LEU B C 1
ATOM 3428 O O . LEU B 1 154 ? 15.719 8.133 4.926 1 96.5 154 LEU B O 1
ATOM 3432 N N . ASN B 1 155 ? 15.312 7.938 2.709 1 97.06 155 ASN B N 1
ATOM 3433 C CA . ASN B 1 155 ? 15.859 6.586 2.635 1 97.06 155 ASN B CA 1
ATOM 3434 C C . ASN B 1 155 ? 17.312 6.547 3.088 1 97.06 155 ASN B C 1
ATOM 3436 O O . ASN B 1 155 ? 17.734 5.621 3.785 1 97.06 155 ASN B O 1
ATOM 3440 N N . SER B 1 156 ? 18.141 7.516 2.752 1 96.31 156 SER B N 1
ATOM 3441 C CA . SER B 1 156 ? 19.562 7.539 3.045 1 96.31 156 SER B CA 1
ATOM 3442 C C . SER B 1 156 ? 19.828 7.812 4.523 1 96.31 156 SER B C 1
ATOM 3444 O O . SER B 1 156 ? 20.922 7.547 5.027 1 96.31 156 SER B O 1
ATOM 3446 N N . TYR B 1 157 ? 18.844 8.32 5.199 1 97.5 157 TYR B N 1
ATOM 3447 C CA . TYR B 1 157 ? 19.047 8.664 6.602 1 97.5 157 TYR B CA 1
ATOM 3448 C C . TYR B 1 157 ? 18.359 7.652 7.512 1 97.5 157 TYR B C 1
ATOM 3450 O O . TYR B 1 157 ? 18.188 7.895 8.711 1 97.5 157 TYR B O 1
ATOM 3458 N N . ALA B 1 158 ? 17.969 6.535 6.977 1 97.94 158 ALA B N 1
ATOM 3459 C CA . ALA B 1 158 ? 17.438 5.402 7.727 1 97.94 158 ALA B CA 1
ATOM 3460 C C . ALA B 1 158 ? 18.25 4.141 7.473 1 97.94 158 ALA B C 1
ATOM 3462 O O . ALA B 1 158 ? 18.516 3.787 6.32 1 97.94 158 ALA B O 1
ATOM 3463 N N . SER B 1 159 ? 18.578 3.459 8.539 1 97.25 159 SER B N 1
ATOM 3464 C CA . SER B 1 159 ? 19.391 2.252 8.359 1 97.25 159 SER B CA 1
ATOM 3465 C C . SER B 1 159 ? 18.5 1.006 8.32 1 97.25 159 SER B C 1
ATOM 3467 O O . SER B 1 159 ? 18.891 -0.011 7.734 1 97.25 159 SER B O 1
ATOM 3469 N N . LYS B 1 160 ? 17.328 1.094 8.891 1 97.38 160 LYS B N 1
ATOM 3470 C CA . LYS B 1 160 ? 16.484 -0.1 8.945 1 97.38 160 LYS B CA 1
ATOM 3471 C C . LYS B 1 160 ? 15.148 0.136 8.242 1 97.38 160 LYS B C 1
ATOM 3473 O O . LYS B 1 160 ? 14.781 -0.609 7.332 1 97.38 160 LYS B O 1
ATOM 3478 N N . TYR B 1 161 ? 14.414 1.276 8.695 1 98.06 161 TYR B N 1
ATOM 3479 C CA . TYR B 1 161 ? 13.07 1.482 8.164 1 98.06 161 TYR B CA 1
ATOM 3480 C C . TYR B 1 161 ? 12.805 2.961 7.91 1 98.06 161 TYR B C 1
ATOM 3482 O O . TYR B 1 161 ? 13.359 3.824 8.594 1 98.06 161 TYR B O 1
ATOM 3490 N N . VAL B 1 162 ? 11.961 3.236 6.945 1 98.38 162 VAL B N 1
ATOM 3491 C CA . VAL B 1 162 ? 11.359 4.547 6.715 1 98.38 162 VAL B CA 1
ATOM 3492 C C . VAL B 1 162 ? 9.852 4.469 6.906 1 98.38 162 VAL B C 1
ATOM 3494 O O . VAL B 1 162 ? 9.211 3.514 6.457 1 98.38 162 VAL B O 1
ATOM 3497 N N . PHE B 1 163 ? 9.289 5.406 7.637 1 98.62 163 PHE B N 1
ATOM 3498 C CA . PHE B 1 163 ? 7.844 5.566 7.766 1 98.62 163 PHE B CA 1
ATOM 3499 C C . PHE B 1 163 ? 7.418 6.977 7.375 1 98.62 163 PHE B C 1
ATOM 3501 O O . PHE B 1 163 ? 8.016 7.957 7.82 1 98.62 163 PHE B O 1
ATOM 3508 N N . LEU B 1 164 ? 6.449 7.074 6.551 1 98.31 164 LEU B N 1
ATOM 3509 C CA . LEU B 1 164 ? 5.906 8.391 6.234 1 98.31 164 LEU B CA 1
ATOM 3510 C C . LEU B 1 164 ? 4.391 8.328 6.074 1 98.31 164 LEU B C 1
ATOM 3512 O O . LEU B 1 164 ? 3.824 7.246 5.906 1 98.31 164 LEU B O 1
ATOM 3516 N N . THR B 1 165 ? 3.752 9.43 6.277 1 97.69 165 THR B N 1
ATOM 3517 C CA . THR B 1 165 ? 2.332 9.547 5.957 1 97.69 165 THR B CA 1
ATOM 3518 C C . THR B 1 165 ? 2.105 10.602 4.883 1 97.69 165 THR B C 1
ATOM 3520 O O . THR B 1 165 ? 2.773 11.641 4.871 1 97.69 165 THR B O 1
ATOM 3523 N N . ASP B 1 166 ? 1.263 10.289 3.992 1 97 166 ASP B N 1
ATOM 3524 C CA . ASP B 1 166 ? 0.818 11.203 2.943 1 97 166 ASP B CA 1
ATOM 3525 C C . ASP B 1 166 ? -0.706 11.289 2.902 1 97 166 ASP B C 1
ATOM 3527 O O . ASP B 1 166 ? -1.397 10.414 3.428 1 97 166 ASP B O 1
ATOM 3531 N N . ARG B 1 167 ? -1.179 12.281 2.363 1 93.56 167 ARG B N 1
ATOM 3532 C CA . ARG B 1 167 ? -2.609 12.57 2.357 1 93.56 167 ARG B CA 1
ATOM 3533 C C . ARG B 1 167 ? -3.355 11.617 1.433 1 93.56 167 ARG B C 1
ATOM 3535 O O . ARG B 1 167 ? -2.799 11.141 0.443 1 93.56 167 ARG B O 1
ATOM 3542 N N . ILE B 1 168 ? -4.531 11.336 1.788 1 94.69 168 ILE B N 1
ATOM 3543 C CA . ILE B 1 168 ? -5.543 10.781 0.895 1 94.69 168 ILE B CA 1
ATOM 3544 C C . ILE B 1 168 ? -6.613 11.836 0.611 1 94.69 168 ILE B C 1
ATOM 3546 O O . ILE B 1 168 ? -7.293 12.305 1.529 1 94.69 168 ILE B O 1
ATOM 3550 N N . ASN B 1 169 ? -6.672 12.266 -0.64 1 89.12 169 ASN B N 1
ATOM 3551 C CA . ASN B 1 169 ? -7.633 13.312 -0.967 1 89.12 169 ASN B CA 1
ATOM 3552 C C . ASN B 1 169 ? -9.039 12.945 -0.507 1 89.12 169 ASN B C 1
ATOM 3554 O O . ASN B 1 169 ? -9.469 11.797 -0.65 1 89.12 169 ASN B O 1
ATOM 3558 N N . PRO B 1 170 ? -9.781 13.859 0.132 1 87.81 170 PRO B N 1
ATOM 3559 C CA . PRO B 1 170 ? -9.5 15.289 0.198 1 87.81 170 PRO B CA 1
ATOM 3560 C C . PRO B 1 170 ? -8.836 15.703 1.51 1 87.81 170 PRO B C 1
ATOM 3562 O O . PRO B 1 170 ? -8.695 16.906 1.783 1 87.81 170 PRO B O 1
ATOM 3565 N N . THR B 1 171 ? -8.484 14.766 2.295 1 86.94 171 THR B N 1
ATOM 3566 C CA . THR B 1 171 ? -7.812 15.078 3.553 1 86.94 171 THR B CA 1
ATOM 3567 C C . THR B 1 171 ? -6.621 16 3.316 1 86.94 171 THR B C 1
ATOM 3569 O O . THR B 1 171 ? -5.863 15.812 2.361 1 86.94 171 THR B O 1
ATOM 3572 N N . PRO B 1 172 ? -6.379 17.062 4.066 1 82.12 172 PRO B N 1
ATOM 3573 C CA . PRO B 1 172 ? -7.133 17.422 5.273 1 82.12 172 PRO B CA 1
ATOM 3574 C C . PRO B 1 172 ? -8.242 18.422 5 1 82.12 172 PRO B C 1
ATOM 3576 O O . PRO B 1 172 ? -8.844 18.953 5.941 1 82.12 172 PRO B O 1
ATOM 3579 N N . PHE B 1 173 ? -8.539 18.609 3.797 1 84.56 173 PHE B N 1
ATOM 3580 C CA . PHE B 1 173 ? -9.492 19.656 3.422 1 84.56 173 PHE B CA 1
ATOM 3581 C C . PHE B 1 173 ? -10.922 19.156 3.576 1 84.56 173 PHE B C 1
ATOM 3583 O O . PHE B 1 173 ? -11.188 17.953 3.447 1 84.56 173 PHE B O 1
ATOM 3590 N N . ASP B 1 174 ? -11.758 20.109 3.885 1 86.75 174 ASP B N 1
ATOM 3591 C CA . ASP B 1 174 ? -13.195 19.844 3.904 1 86.75 174 ASP B CA 1
ATOM 3592 C C . ASP B 1 174 ? -13.82 20.109 2.535 1 86.75 174 ASP B C 1
ATOM 3594 O O . ASP B 1 174 ? -14.242 21.219 2.242 1 86.75 174 ASP B O 1
ATOM 3598 N N . SER B 1 175 ? -13.953 19.047 1.768 1 86.75 175 SER B N 1
ATOM 3599 C CA . SER B 1 175 ? -14.422 19.188 0.395 1 86.75 175 SER B CA 1
ATOM 3600 C C . SER B 1 175 ? -15.883 19.641 0.355 1 86.75 175 SER B C 1
ATOM 3602 O O . SER B 1 175 ? -16.297 20.312 -0.588 1 86.75 175 SER B O 1
ATOM 3604 N N . HIS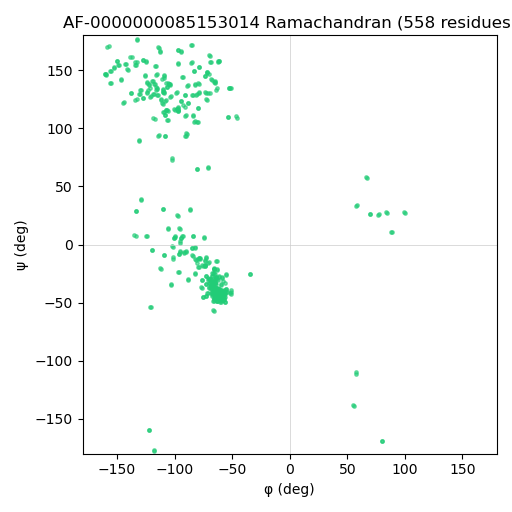 B 1 176 ? -16.625 19.391 1.339 1 89.94 176 HIS B N 1
ATOM 3605 C CA . HIS B 1 176 ? -18.016 19.828 1.402 1 89.94 176 HIS B CA 1
ATOM 3606 C C . HIS B 1 176 ? -18.094 21.344 1.606 1 89.94 176 HIS B C 1
ATOM 3608 O O . HIS B 1 176 ? -18.969 22 1.03 1 89.94 176 HIS B O 1
ATOM 3614 N N . ALA B 1 177 ? -17.25 21.828 2.457 1 89.69 177 ALA B N 1
ATOM 3615 C CA . ALA B 1 177 ? -17.203 23.266 2.658 1 89.69 177 ALA B CA 1
ATOM 3616 C C . ALA B 1 177 ? -16.922 24 1.346 1 89.69 177 ALA B C 1
ATOM 3618 O O . ALA B 1 177 ? -17.547 25.016 1.05 1 89.69 177 ALA B O 1
ATOM 3619 N N . PHE B 1 178 ? -16.016 23.453 0.541 1 88.38 178 PHE B N 1
ATOM 3620 C CA . PHE B 1 178 ? -15.68 24.047 -0.753 1 88.38 178 PHE B CA 1
ATOM 3621 C C . PHE B 1 178 ? -16.906 24.047 -1.67 1 88.38 178 PHE B C 1
ATOM 3623 O O . PHE B 1 178 ? -17.188 25.047 -2.336 1 88.38 178 PHE B O 1
ATOM 3630 N N . LYS B 1 179 ? -17.562 22.938 -1.701 1 90.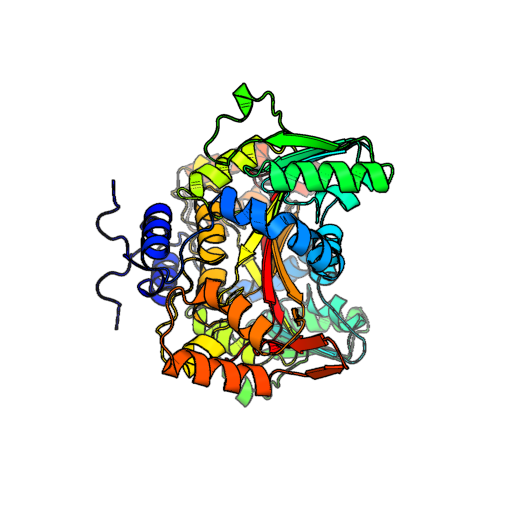06 179 LYS B N 1
ATOM 3631 C CA . LYS B 1 179 ? -18.766 22.812 -2.537 1 90.06 179 LYS B CA 1
ATOM 3632 C C . LYS B 1 179 ? -19.828 23.828 -2.131 1 90.06 179 LYS B C 1
ATOM 3634 O O . LYS B 1 179 ? -20.438 24.469 -2.986 1 90.06 179 LYS B O 1
ATOM 3639 N N . ILE B 1 180 ? -20 23.969 -0.929 1 91.12 180 ILE B N 1
ATOM 3640 C CA . ILE B 1 180 ? -21.062 24.828 -0.398 1 91.12 180 ILE B CA 1
ATOM 3641 C C . ILE B 1 180 ? -20.75 26.281 -0.719 1 91.12 180 ILE B C 1
ATOM 3643 O O . ILE B 1 180 ? -21.656 27.047 -1.079 1 91.12 180 ILE B O 1
ATOM 3647 N N . ILE B 1 181 ? -19.531 26.641 -0.558 1 90.38 181 ILE B N 1
ATOM 3648 C CA . ILE B 1 181 ? -19.172 28.031 -0.799 1 90.38 181 ILE B CA 1
ATOM 3649 C C . ILE B 1 181 ? -19.016 28.281 -2.299 1 90.38 181 ILE B C 1
ATOM 3651 O O . ILE B 1 181 ? -18.922 29.422 -2.742 1 90.38 181 ILE B O 1
ATOM 3655 N N . GLY B 1 182 ? -18.969 27.188 -3.098 1 87.94 182 GLY B N 1
ATOM 3656 C CA . GLY B 1 182 ? -18.938 27.297 -4.547 1 87.94 182 GLY B CA 1
ATOM 3657 C C . GLY B 1 182 ? -17.547 27.516 -5.109 1 87.94 182 GLY B C 1
ATOM 3658 O O . GLY B 1 182 ? -17.391 28.219 -6.105 1 87.94 182 GLY B O 1
ATOM 3659 N N . ARG B 1 183 ? -16.547 27.094 -4.469 1 85.69 183 ARG B N 1
ATOM 3660 C CA . ARG B 1 183 ? -15.172 27.203 -4.938 1 85.69 183 ARG B CA 1
ATOM 3661 C C . ARG B 1 183 ? -14.672 25.859 -5.457 1 85.69 183 ARG B C 1
ATOM 3663 O O . ARG B 1 183 ? -14.984 24.812 -4.891 1 85.69 183 ARG B O 1
ATOM 3670 N N . PRO B 1 184 ? -13.969 25.984 -6.578 1 82.88 184 PRO B N 1
ATOM 3671 C CA . PRO B 1 184 ? -13.367 24.734 -7.051 1 82.88 184 PRO B CA 1
ATOM 3672 C C . PRO B 1 184 ? -12.328 24.172 -6.082 1 82.88 184 PRO B C 1
ATOM 3674 O O . PRO B 1 184 ? -11.578 24.938 -5.469 1 82.88 184 PRO B O 1
ATOM 3677 N N . PHE B 1 185 ? -12.453 22.906 -5.844 1 81.44 185 PHE B N 1
ATOM 3678 C CA . PHE B 1 185 ? -11.508 22.25 -4.961 1 81.44 185 PHE B CA 1
ATOM 3679 C C . PHE B 1 185 ? -10.523 21.391 -5.758 1 81.44 185 PHE B C 1
ATOM 3681 O O . PHE B 1 185 ? -10.93 20.484 -6.488 1 81.44 185 PHE B O 1
ATOM 3688 N N . HIS B 1 186 ? -9.234 21.797 -5.699 1 81.75 186 HIS B N 1
ATOM 3689 C CA . HIS B 1 186 ? -8.133 20.984 -6.215 1 81.75 186 HIS B CA 1
ATOM 3690 C C . HIS B 1 186 ? -7.18 20.594 -5.098 1 81.75 186 HIS B C 1
ATOM 3692 O O . HIS B 1 186 ? -6.434 21.422 -4.582 1 81.75 186 HIS B O 1
ATOM 3698 N N . SER B 1 187 ? -7.184 19.438 -4.727 1 80.88 187 SER B N 1
ATOM 3699 C CA . SER B 1 187 ? -6.496 18.953 -3.529 1 80.88 187 SER B CA 1
ATOM 3700 C C . SER B 1 187 ? -4.992 18.859 -3.762 1 80.88 187 SER B C 1
ATOM 3702 O O . SER B 1 187 ? -4.207 18.891 -2.812 1 80.88 187 SER B O 1
ATOM 3704 N N . GLY B 1 188 ? -4.555 18.844 -5.031 1 87.19 188 GLY B N 1
ATOM 3705 C CA . GLY B 1 188 ? -3.154 18.562 -5.293 1 87.19 188 GLY B CA 1
ATOM 3706 C C . GLY B 1 188 ? -2.828 17.078 -5.238 1 87.19 188 GLY B C 1
ATOM 3707 O O . GLY B 1 188 ? -3.729 16.234 -5.242 1 87.19 188 GLY B O 1
ATOM 3708 N N . PRO B 1 189 ? -1.528 16.797 -5.25 1 92.31 189 PRO B N 1
ATOM 3709 C CA . PRO B 1 189 ? -1.128 15.398 -5.262 1 92.31 189 PRO B CA 1
ATOM 3710 C C . PRO B 1 189 ? -1.344 14.703 -3.916 1 92.31 189 PRO B C 1
ATOM 3712 O O . PRO B 1 189 ? -1.289 15.359 -2.871 1 92.31 189 PRO B O 1
ATOM 3715 N N . ASP B 1 190 ? -1.699 13.484 -3.939 1 94.62 190 ASP B N 1
ATOM 3716 C CA . ASP B 1 190 ? -1.817 12.703 -2.715 1 94.62 190 ASP B CA 1
ATOM 3717 C C . ASP B 1 190 ? -0.921 11.461 -2.768 1 94.62 190 ASP B C 1
ATOM 3719 O O . ASP B 1 190 ? 0.083 11.453 -3.482 1 94.62 190 ASP B O 1
ATOM 3723 N N . TYR B 1 191 ? -1.175 10.477 -1.989 1 97.69 191 TYR B N 1
ATOM 3724 C CA . TYR B 1 191 ? -0.243 9.391 -1.693 1 97.69 191 TYR B CA 1
ATOM 3725 C C . TYR B 1 191 ? 0.039 8.562 -2.938 1 97.69 191 TYR B C 1
ATOM 3727 O O . TYR B 1 191 ? 1.023 7.82 -2.986 1 97.69 191 TYR B O 1
ATOM 3735 N N . ILE B 1 192 ? -0.803 8.586 -3.955 1 98.06 192 ILE B N 1
ATOM 3736 C CA . ILE B 1 192 ? -0.619 7.75 -5.137 1 98.06 192 ILE B CA 1
ATOM 3737 C C . ILE B 1 192 ? 0.65 8.172 -5.875 1 98.06 192 ILE B C 1
ATOM 3739 O O . ILE B 1 192 ? 1.333 7.34 -6.473 1 98.06 192 ILE B O 1
ATOM 3743 N N . TYR B 1 193 ? 0.995 9.445 -5.855 1 97.31 193 TYR B N 1
ATOM 3744 C CA . TYR B 1 193 ? 2.246 9.93 -6.43 1 97.31 193 TYR B CA 1
ATOM 3745 C C . TYR B 1 193 ? 3.445 9.375 -5.668 1 97.31 193 TYR B C 1
ATOM 3747 O O . TYR B 1 193 ? 4.445 8.977 -6.273 1 97.31 193 TYR B O 1
ATOM 3755 N N . THR B 1 194 ? 3.312 9.367 -4.352 1 98.19 194 THR B N 1
ATOM 3756 C CA . THR B 1 194 ? 4.375 8.836 -3.504 1 98.19 194 THR B CA 1
ATOM 3757 C C . THR B 1 194 ? 4.629 7.363 -3.811 1 98.19 194 THR B C 1
ATOM 3759 O O . THR B 1 194 ? 5.777 6.953 -3.998 1 98.19 194 THR B O 1
ATOM 3762 N N . LEU B 1 195 ? 3.572 6.594 -3.938 1 98.44 195 LEU B N 1
ATOM 3763 C CA . LEU B 1 195 ? 3.697 5.164 -4.199 1 98.44 195 LEU B CA 1
ATOM 3764 C C . LEU B 1 195 ? 4.355 4.914 -5.555 1 98.44 195 LEU B C 1
ATOM 3766 O O . LEU B 1 195 ? 5.262 4.086 -5.664 1 98.44 195 LEU B O 1
ATOM 3770 N N . ASN B 1 196 ? 3.904 5.621 -6.539 1 98 196 ASN B N 1
ATOM 3771 C CA . ASN B 1 196 ? 4.438 5.41 -7.879 1 98 196 ASN B CA 1
ATOM 3772 C C . ASN B 1 196 ? 5.891 5.867 -7.984 1 98 196 ASN B C 1
ATOM 3774 O O . ASN B 1 196 ? 6.688 5.258 -8.695 1 98 196 ASN B O 1
ATOM 3778 N N . MET B 1 197 ? 6.246 6.91 -7.32 1 97 197 MET B N 1
ATOM 3779 C CA . MET B 1 197 ? 7.637 7.363 -7.316 1 97 197 MET B CA 1
ATOM 3780 C C . MET B 1 197 ? 8.539 6.344 -6.629 1 97 197 MET B C 1
ATOM 3782 O O . MET B 1 197 ? 9.625 6.031 -7.129 1 97 197 MET B O 1
ATOM 3786 N N . LEU B 1 198 ? 8.117 5.867 -5.484 1 97.5 198 LEU B N 1
ATOM 3787 C CA . LEU B 1 198 ? 8.875 4.824 -4.805 1 97.5 198 LEU B CA 1
ATOM 3788 C C . LEU B 1 198 ? 9.047 3.604 -5.699 1 97.5 198 LEU B C 1
ATOM 3790 O O . LEU B 1 198 ? 10.156 3.096 -5.859 1 97.5 198 LEU B O 1
ATOM 3794 N N . TYR B 1 199 ? 7.93 3.184 -6.316 1 97.12 199 TYR B N 1
ATOM 3795 C CA . TYR B 1 199 ? 7.961 2.041 -7.223 1 97.12 199 TYR B CA 1
ATOM 3796 C C . TYR B 1 199 ? 8.969 2.262 -8.344 1 97.12 199 TYR B C 1
ATOM 3798 O O . TYR B 1 199 ? 9.734 1.357 -8.688 1 97.12 199 TYR B O 1
ATOM 3806 N N . SER B 1 200 ? 8.945 3.459 -8.922 1 94.81 200 SER B N 1
ATOM 3807 C CA . SER B 1 200 ? 9.836 3.779 -10.031 1 94.81 200 SER B CA 1
ATOM 3808 C C . SER B 1 200 ? 11.297 3.729 -9.594 1 94.81 200 SER B C 1
ATOM 3810 O O . SER B 1 200 ? 12.195 3.566 -10.422 1 94.81 200 SER B O 1
ATOM 3812 N N . MET B 1 201 ? 11.539 3.859 -8.305 1 94.12 201 MET B N 1
ATOM 3813 C CA . MET B 1 201 ? 12.891 3.801 -7.766 1 94.12 201 MET B CA 1
ATOM 3814 C C . MET B 1 201 ? 13.227 2.395 -7.277 1 94.12 201 MET B C 1
ATOM 3816 O O . MET B 1 201 ? 14.266 2.178 -6.66 1 94.12 201 MET B O 1
ATOM 3820 N N . GLY B 1 202 ? 12.32 1.443 -7.449 1 93.25 202 GLY B N 1
ATOM 3821 C CA . GLY B 1 202 ? 12.555 0.055 -7.09 1 93.25 202 GLY B CA 1
ATOM 3822 C C . GLY B 1 202 ? 12.195 -0.258 -5.648 1 93.25 202 GLY B C 1
ATOM 3823 O O . GLY B 1 202 ? 12.586 -1.302 -5.121 1 93.25 202 GLY B O 1
ATOM 3824 N N . ILE B 1 203 ? 11.531 0.653 -4.996 1 96.06 203 ILE B N 1
ATOM 3825 C CA . ILE B 1 203 ? 11.109 0.445 -3.615 1 96.06 203 ILE B CA 1
ATOM 3826 C C . ILE B 1 203 ? 9.648 -0.005 -3.586 1 96.06 203 ILE B C 1
ATOM 3828 O O . ILE B 1 203 ? 8.797 0.597 -4.238 1 96.06 203 ILE B O 1
ATOM 3832 N N . HIS B 1 204 ? 9.336 -1.023 -2.883 1 96.62 204 HIS B N 1
ATOM 3833 C CA . HIS B 1 204 ? 7.988 -1.564 -2.734 1 96.62 204 HIS B CA 1
ATOM 3834 C C . HIS B 1 204 ? 7.492 -1.414 -1.3 1 96.62 204 HIS B C 1
ATOM 3836 O O . HIS B 1 204 ? 7.699 -2.301 -0.469 1 96.62 204 HIS B O 1
ATOM 3842 N N . PRO B 1 205 ? 6.789 -0.34 -1.043 1 97.81 205 PRO B N 1
ATOM 3843 C CA . PRO B 1 205 ? 6.422 -0.056 0.346 1 97.81 205 PRO B CA 1
ATOM 3844 C C . PRO B 1 205 ? 5.148 -0.778 0.78 1 97.81 205 PRO B C 1
ATOM 3846 O O . PRO B 1 205 ? 4.352 -1.194 -0.066 1 97.81 205 PRO B O 1
ATOM 3849 N N . CYS B 1 206 ? 4.992 -0.977 2.066 1 98 206 CYS B N 1
ATOM 3850 C CA . CYS B 1 206 ? 3.711 -1.301 2.686 1 98 206 CYS B CA 1
ATOM 3851 C C . CYS B 1 206 ? 2.854 -0.051 2.85 1 98 206 CYS B C 1
ATOM 3853 O O . CYS B 1 206 ? 3.377 1.062 2.914 1 98 206 CYS B O 1
ATOM 3855 N N . VAL B 1 207 ? 1.577 -0.239 2.855 1 98.62 207 VAL B N 1
ATOM 3856 C CA . VAL B 1 207 ? 0.639 0.868 2.998 1 98.62 207 VAL B CA 1
ATOM 3857 C C . VAL B 1 207 ? -0.489 0.471 3.947 1 98.62 207 VAL B C 1
ATOM 3859 O O . VAL B 1 207 ? -1.067 -0.61 3.818 1 98.62 207 VAL B O 1
ATOM 3862 N N . ASN B 1 208 ? -0.775 1.251 4.883 1 97.88 208 ASN B N 1
ATOM 3863 C CA . ASN B 1 208 ? -1.975 1.168 5.711 1 97.88 208 ASN B CA 1
ATOM 3864 C C . ASN B 1 208 ? -2.748 2.484 5.711 1 97.88 208 ASN B C 1
ATOM 3866 O O . ASN B 1 208 ? -2.15 3.561 5.648 1 97.88 208 ASN B O 1
ATOM 3870 N N . ILE B 1 209 ? -4.043 2.408 5.777 1 96 209 ILE B N 1
ATOM 3871 C CA . ILE B 1 209 ? -4.887 3.598 5.797 1 96 209 ILE B CA 1
ATOM 3872 C C . ILE B 1 209 ? -5.262 3.938 7.238 1 96 209 ILE B C 1
ATOM 3874 O O . ILE B 1 209 ? -5.914 3.143 7.918 1 96 209 ILE B O 1
ATOM 3878 N N . LEU B 1 210 ? -4.789 5.07 7.672 1 94.25 210 LEU B N 1
ATOM 3879 C CA . LEU B 1 210 ? -5.164 5.578 8.984 1 94.25 210 LEU B CA 1
ATOM 3880 C C . LEU B 1 210 ? -6.41 6.449 8.898 1 94.25 210 LEU B C 1
ATOM 3882 O O . LEU B 1 210 ? -6.391 7.512 8.273 1 94.25 210 LEU B O 1
ATOM 3886 N N . GLU B 1 211 ? -7.461 5.996 9.422 1 90.12 211 GLU B N 1
ATOM 3887 C CA . GLU B 1 211 ? -8.719 6.742 9.43 1 90.12 211 GLU B CA 1
ATOM 3888 C C . GLU B 1 211 ? -9.133 7.113 10.852 1 90.12 211 GLU B C 1
ATOM 3890 O O . GLU B 1 211 ? -9.062 6.285 11.758 1 90.12 211 GLU B O 1
ATOM 3895 N N . PHE B 1 212 ? -9.422 8.359 11.047 1 85.38 212 PHE B N 1
ATOM 3896 C CA . PHE B 1 212 ? -9.875 8.812 12.359 1 85.38 212 PHE B CA 1
ATOM 3897 C C . PHE B 1 212 ? -10.75 10.047 12.227 1 85.38 212 PHE B C 1
ATOM 3899 O O . PHE B 1 212 ? -10.656 10.789 11.25 1 85.38 212 PHE B O 1
ATOM 3906 N N . ASP B 1 213 ? -11.633 10.164 13.219 1 80.62 213 ASP B N 1
ATOM 3907 C CA . ASP B 1 213 ? -12.469 11.367 13.258 1 80.62 213 ASP B CA 1
ATOM 3908 C C . ASP B 1 213 ? -11.656 12.586 13.703 1 80.62 213 ASP B C 1
ATOM 3910 O O . ASP B 1 213 ? -10.812 12.477 14.594 1 80.62 213 ASP B O 1
ATOM 3914 N N . SER B 1 214 ? -11.828 13.602 12.914 1 78 214 SER B N 1
ATOM 3915 C CA . SER B 1 214 ? -11.148 14.844 13.273 1 78 214 SER B CA 1
ATOM 3916 C C . SER B 1 214 ? -12.109 15.836 13.906 1 78 214 SER B C 1
ATOM 3918 O O . SER B 1 214 ? -12.484 16.828 13.281 1 78 214 SER B O 1
ATOM 3920 N N . LEU B 1 215 ? -12.492 15.547 15.148 1 83.5 215 LEU B N 1
ATOM 3921 C CA . LEU B 1 215 ? -13.328 16.516 15.859 1 83.5 215 LEU B CA 1
ATOM 3922 C C . LEU B 1 215 ? -12.531 17.766 16.203 1 83.5 215 LEU B C 1
ATOM 3924 O O . LEU B 1 215 ? -11.398 17.672 16.688 1 83.5 215 LEU B O 1
ATOM 3928 N N . LYS B 1 216 ? -13.094 18.891 15.875 1 84.44 216 LYS B N 1
ATOM 3929 C CA . LYS B 1 216 ? -12.422 20.156 16.172 1 84.44 216 LYS B CA 1
ATOM 3930 C C . LYS B 1 216 ? -13.227 20.984 17.172 1 84.44 216 LYS B C 1
ATOM 3932 O O . LYS B 1 216 ? -14.445 21.109 17.047 1 84.44 216 LYS B O 1
ATOM 3937 N N . LYS B 1 217 ? -12.523 21.5 18.094 1 87.12 217 LYS B N 1
ATOM 3938 C CA . LYS B 1 217 ? -13.148 22.344 19.094 1 87.12 217 LYS B CA 1
ATOM 3939 C C . LYS B 1 217 ? -12.805 23.812 18.875 1 87.12 217 LYS B C 1
ATOM 3941 O O . LYS B 1 217 ? -11.656 24.141 18.562 1 87.12 217 LYS B O 1
ATOM 3946 N N . TYR B 1 218 ? -13.82 24.578 18.984 1 90 218 TYR B N 1
ATOM 3947 C CA . TYR B 1 218 ? -13.648 26.016 18.844 1 90 218 TYR B CA 1
ATOM 3948 C C . TYR B 1 218 ? -14.367 26.766 19.969 1 90 218 TYR B C 1
ATOM 3950 O O . TYR B 1 218 ? -15.328 26.25 20.531 1 90 218 TYR B O 1
ATOM 3958 N N . ASP B 1 219 ? -13.891 27.953 20.188 1 91.44 219 ASP B N 1
ATOM 3959 C CA . ASP B 1 219 ? -14.5 28.797 21.219 1 91.44 219 ASP B CA 1
ATOM 3960 C C . ASP B 1 219 ? -15.883 29.266 20.797 1 91.44 219 ASP B C 1
ATOM 3962 O O . ASP B 1 219 ? -16.734 29.547 21.641 1 91.44 219 ASP B O 1
ATOM 3966 N N . SER B 1 220 ? -16.125 29.484 19.547 1 91.88 220 SER B N 1
ATOM 3967 C CA . SER B 1 220 ? -17.391 29.969 19 1 91.88 220 SER B CA 1
ATOM 3968 C C . SER B 1 220 ? -17.531 29.594 17.531 1 91.88 220 SER B C 1
ATOM 3970 O O . SER B 1 220 ? -16.594 29.078 16.922 1 91.88 220 SER B O 1
ATOM 3972 N N . LEU B 1 221 ? -18.688 29.828 17.062 1 93.06 221 LEU B N 1
ATOM 3973 C CA . LEU B 1 221 ? -18.922 29.609 15.641 1 93.06 221 LEU B CA 1
ATOM 3974 C C . LEU B 1 221 ? -18.031 30.516 14.805 1 93.06 221 LEU B C 1
ATOM 3976 O O . LEU B 1 221 ? -17.531 30.109 13.758 1 93.06 221 LEU B O 1
ATOM 3980 N N . GLU B 1 222 ? -17.859 31.688 15.258 1 92 222 GLU B N 1
ATOM 3981 C CA . GLU B 1 222 ? -17.031 32.656 14.539 1 92 222 GLU B CA 1
ATOM 3982 C C . GLU B 1 222 ? -15.57 32.188 14.531 1 92 222 GLU B C 1
ATOM 3984 O O . GLU B 1 222 ? -14.859 32.406 13.539 1 92 222 GLU B O 1
ATOM 3989 N N . ALA B 1 223 ? -15.203 31.625 15.641 1 91.31 223 ALA B N 1
ATOM 3990 C CA . ALA B 1 223 ? -13.844 31.094 15.703 1 91.31 223 ALA B CA 1
ATOM 3991 C C . ALA B 1 223 ? -13.664 29.953 14.703 1 91.31 223 ALA B C 1
ATOM 3993 O O . ALA B 1 223 ? -12.594 29.828 14.094 1 91.31 223 ALA B O 1
ATOM 3994 N N . ALA B 1 224 ? -14.664 29.188 14.555 1 91.5 224 ALA B N 1
ATOM 3995 C CA . ALA B 1 224 ? -14.617 28.109 13.586 1 91.5 224 ALA B CA 1
ATOM 3996 C C . ALA B 1 224 ? -14.516 28.641 12.164 1 91.5 224 ALA B C 1
ATOM 3998 O O . ALA B 1 224 ? -13.695 28.172 11.367 1 91.5 224 ALA B O 1
ATOM 3999 N N . VAL B 1 225 ? -15.297 29.594 11.914 1 90.75 225 VAL B N 1
ATOM 4000 C CA . VAL B 1 225 ? -15.281 30.203 10.594 1 90.75 225 VAL B CA 1
ATOM 4001 C C . VAL B 1 225 ? -13.891 30.75 10.297 1 90.75 225 VAL B C 1
ATOM 4003 O O . VAL B 1 225 ? -13.367 30.562 9.195 1 90.75 225 VAL B O 1
ATOM 4006 N N . GLN B 1 226 ? -13.266 31.375 11.242 1 86.5 226 GLN B N 1
ATOM 4007 C CA . GLN B 1 226 ? -11.938 31.938 11.078 1 86.5 226 GLN B CA 1
ATOM 4008 C C . GLN B 1 226 ? -10.898 30.859 10.812 1 86.5 226 GLN B C 1
ATOM 4010 O O . GLN B 1 226 ? -9.977 31.047 10.016 1 86.5 226 GLN B O 1
ATOM 4015 N N . SER B 1 227 ? -11.102 29.797 11.492 1 83.62 227 SER B N 1
ATOM 4016 C CA . SER B 1 227 ? -10.141 28.703 11.344 1 83.62 227 SER B CA 1
ATOM 4017 C C . SER B 1 227 ? -10.18 28.109 9.938 1 83.62 227 SER B C 1
ATOM 4019 O O . SER B 1 227 ? -9.172 27.609 9.438 1 83.62 227 SER B O 1
ATOM 4021 N N . TYR B 1 228 ? -11.305 28.141 9.305 1 83.81 228 TYR B N 1
ATOM 4022 C CA . TYR B 1 228 ? -11.461 27.578 7.973 1 83.81 228 TYR B CA 1
ATOM 4023 C C . TYR B 1 228 ? -10.883 28.5 6.91 1 83.81 228 TYR B C 1
ATOM 4025 O O . TYR B 1 228 ? -10.68 28.094 5.766 1 83.81 228 TYR B O 1
ATOM 4033 N N . GLN B 1 229 ? -10.586 29.734 7.316 1 76.56 229 GLN B N 1
ATOM 4034 C CA . GLN B 1 229 ? -10.109 30.734 6.363 1 76.56 229 GLN B CA 1
ATOM 4035 C C . GLN B 1 229 ? -8.766 30.328 5.762 1 76.56 229 GLN B C 1
ATOM 4037 O O . GLN B 1 229 ? -8.445 30.688 4.629 1 76.56 229 GLN B O 1
ATOM 4042 N N . TRP B 1 230 ? -8.031 29.594 6.547 1 72.94 230 TRP B N 1
ATOM 4043 C CA . TRP B 1 230 ? -6.738 29.172 6.023 1 72.94 230 TRP B CA 1
ATOM 4044 C C . TRP B 1 230 ? -6.91 28.375 4.73 1 72.94 230 TRP B C 1
ATOM 4046 O O . TRP B 1 230 ? -6.055 28.438 3.844 1 72.94 230 TRP B O 1
ATOM 4056 N N . MET B 1 231 ? -8 27.656 4.582 1 75.5 231 MET B N 1
ATOM 4057 C CA . MET B 1 231 ? -8.266 26.812 3.426 1 75.5 231 MET B CA 1
ATOM 4058 C C . MET B 1 231 ? -8.688 27.641 2.219 1 75.5 231 MET B C 1
ATOM 4060 O O . MET B 1 231 ? -8.367 27.297 1.079 1 75.5 231 MET B O 1
ATOM 4064 N N . PHE B 1 232 ? -9.328 28.766 2.41 1 77.31 232 PHE B N 1
ATOM 4065 C CA . PHE B 1 232 ? -9.977 29.516 1.336 1 77.31 232 PHE B CA 1
ATOM 4066 C C . PHE B 1 232 ? -9.211 30.797 1.035 1 77.31 232 PHE B C 1
ATOM 4068 O O . PHE B 1 232 ? -9.438 31.438 0.004 1 77.31 232 PHE B O 1
ATOM 4075 N N . HIS B 1 233 ? -8.352 31.109 1.748 1 73.5 233 HIS B N 1
ATOM 4076 C CA . HIS B 1 233 ? -7.684 32.406 1.667 1 73.5 233 HIS B CA 1
ATOM 4077 C C . HIS B 1 233 ? -8.672 33.562 1.819 1 73.5 233 HIS B C 1
ATOM 4079 O O . HIS B 1 233 ? -9.383 33.625 2.822 1 73.5 233 HIS B O 1
ATOM 4085 N N . GLU B 1 234 ? -8.898 34.344 0.706 1 78.75 234 GLU B N 1
ATOM 4086 C CA . GLU B 1 234 ? -9.797 35.5 0.809 1 78.75 234 GLU B CA 1
ATOM 4087 C C . GLU B 1 234 ? -11.227 35.094 0.469 1 78.75 234 GLU B C 1
ATOM 4089 O O . GLU B 1 234 ? -11.484 34.469 -0.564 1 78.75 234 GLU B O 1
ATOM 4094 N N . MET B 1 235 ? -12.078 35.281 1.511 1 86.12 235 MET B N 1
ATOM 4095 C CA . MET B 1 235 ? -13.5 35 1.307 1 86.12 235 MET B CA 1
ATOM 4096 C C . MET B 1 235 ? -14.312 36.281 1.294 1 86.12 235 MET B C 1
ATOM 4098 O O . MET B 1 235 ? -13.977 37.25 1.998 1 86.12 235 MET B O 1
ATOM 4102 N N . ASN B 1 236 ? -15.312 36.312 0.446 1 88.75 236 ASN B N 1
ATOM 4103 C CA . ASN B 1 236 ? -16.25 37.406 0.512 1 88.75 236 ASN B CA 1
ATOM 4104 C C . ASN B 1 236 ? -17.359 37.156 1.523 1 88.75 236 ASN B C 1
ATOM 4106 O O . ASN B 1 236 ? -17.422 36.062 2.123 1 88.75 236 ASN B O 1
ATOM 4110 N N . THR B 1 237 ? -18.125 38.219 1.719 1 91.56 237 THR B N 1
ATOM 4111 C CA . THR B 1 237 ? -19.141 38.156 2.764 1 91.56 237 THR B CA 1
ATOM 4112 C C . THR B 1 237 ? -20.141 37.031 2.492 1 91.56 237 THR B C 1
ATOM 4114 O O . THR B 1 237 ? -20.562 36.344 3.416 1 91.56 237 THR B O 1
ATOM 4117 N N . ARG B 1 238 ? -20.5 36.844 1.322 1 93.81 238 ARG B N 1
ATOM 4118 C CA . ARG B 1 238 ? -21.438 35.781 0.971 1 93.81 238 ARG B CA 1
ATOM 4119 C C . ARG B 1 238 ? -20.859 34.406 1.286 1 93.81 238 ARG B C 1
ATOM 4121 O O . ARG B 1 238 ? -21.531 33.562 1.86 1 93.81 238 ARG B O 1
ATOM 4128 N N . GLU B 1 239 ? -19.672 34.188 0.875 1 93.19 239 GLU B N 1
ATOM 4129 C CA . GLU B 1 239 ? -19 32.938 1.134 1 93.19 239 GLU B CA 1
ATOM 4130 C C . GLU B 1 239 ? -18.891 32.656 2.631 1 93.19 239 GLU B C 1
ATOM 4132 O O . GLU B 1 239 ? -19.062 31.516 3.072 1 93.19 239 GLU B O 1
ATOM 4137 N N . GLU B 1 240 ? -18.594 33.656 3.369 1 93.25 240 GLU B N 1
ATOM 4138 C CA . GLU B 1 240 ? -18.5 33.531 4.816 1 93.25 240 GLU B CA 1
ATOM 4139 C C . GLU B 1 240 ? -19.828 33.094 5.426 1 93.25 240 GLU B C 1
ATOM 4141 O O . GLU B 1 240 ? -19.875 32.281 6.34 1 93.25 240 GLU B O 1
ATOM 4146 N N . ASP B 1 241 ? -20.828 33.719 4.918 1 94.81 241 ASP B N 1
ATOM 4147 C CA . ASP B 1 241 ? -22.156 33.375 5.41 1 94.81 241 ASP B CA 1
ATOM 4148 C C . ASP B 1 241 ? -22.5 31.906 5.094 1 94.81 241 ASP B C 1
ATOM 4150 O O . ASP B 1 241 ? -23.062 31.203 5.938 1 94.81 241 ASP B O 1
ATOM 4154 N N . LEU B 1 242 ? -22.219 31.516 3.936 1 95.12 242 LEU B N 1
ATOM 4155 C CA . LEU B 1 242 ? -22.469 30.125 3.537 1 95.12 242 LEU B CA 1
ATOM 4156 C C . LEU B 1 242 ? -21.672 29.156 4.406 1 95.12 242 LEU B C 1
ATOM 4158 O O . LEU B 1 242 ? -22.188 28.125 4.828 1 95.12 242 LEU B O 1
ATOM 4162 N N . LEU B 1 243 ? -20.422 29.531 4.629 1 94.19 243 LEU B N 1
ATOM 4163 C CA . LEU B 1 243 ? -19.578 28.703 5.473 1 94.19 243 LEU B CA 1
ATOM 4164 C C . LEU B 1 243 ? -20.125 28.609 6.891 1 94.19 243 LEU B C 1
ATOM 4166 O O . LEU B 1 243 ? -20.141 27.531 7.496 1 94.19 243 LEU B O 1
ATOM 4170 N N . ARG B 1 244 ? -20.547 29.766 7.395 1 95 244 ARG B N 1
ATOM 4171 C CA . ARG B 1 244 ? -21.141 29.812 8.727 1 95 244 ARG B CA 1
ATOM 4172 C C . ARG B 1 244 ? -22.328 28.875 8.836 1 95 244 ARG B C 1
ATOM 4174 O O . ARG B 1 244 ? -22.453 28.125 9.805 1 95 244 ARG B O 1
ATOM 4181 N N . ASP B 1 245 ? -23.125 28.859 7.848 1 95.75 245 ASP B N 1
ATOM 4182 C CA . ASP B 1 245 ? -24.297 27.984 7.824 1 95.75 245 ASP B CA 1
ATOM 4183 C C . ASP B 1 245 ? -23.906 26.516 7.758 1 95.75 245 ASP B C 1
ATOM 4185 O O . ASP B 1 245 ? -24.5 25.672 8.438 1 95.75 245 ASP B O 1
ATOM 4189 N N . TYR B 1 246 ? -23.016 26.281 6.977 1 95.12 246 TYR B N 1
ATOM 4190 C CA . TYR B 1 246 ? -22.516 24.906 6.859 1 95.12 246 TYR B CA 1
ATOM 4191 C C . TYR B 1 246 ? -21.953 24.422 8.188 1 95.12 246 TYR B C 1
ATOM 4193 O O . TYR B 1 246 ? -22.312 23.344 8.656 1 95.12 246 TYR B O 1
ATOM 4201 N N . LEU B 1 247 ? -21.078 25.25 8.789 1 94.69 247 LEU B N 1
ATOM 4202 C CA . LEU B 1 247 ? -20.438 24.859 10.039 1 94.69 247 LEU B CA 1
ATOM 4203 C C . LEU B 1 247 ? -21.469 24.656 11.141 1 94.69 247 LEU B C 1
ATOM 4205 O O . LEU B 1 247 ? -21.297 23.797 12.008 1 94.69 247 LEU B O 1
ATOM 4209 N N . ARG B 1 248 ? -22.547 25.391 11.078 1 94.88 248 ARG B N 1
ATOM 4210 C CA . ARG B 1 248 ? -23.625 25.234 12.047 1 94.88 248 ARG B CA 1
ATOM 4211 C C . ARG B 1 248 ? -24.219 23.828 11.977 1 94.88 248 ARG B C 1
ATOM 4213 O O . ARG B 1 248 ? -24.578 23.25 13 1 94.88 248 ARG B O 1
ATOM 4220 N N . THR B 1 249 ? -24.328 23.312 10.773 1 95.12 249 THR B N 1
ATOM 4221 C CA . THR B 1 249 ? -24.922 22 10.586 1 95.12 249 THR B CA 1
ATOM 4222 C C . THR B 1 249 ? -23.953 20.906 11.055 1 95.12 249 THR B C 1
ATOM 4224 O O . THR B 1 249 ? -24.344 19.75 11.234 1 95.12 249 THR B O 1
ATOM 4227 N N . ARG B 1 250 ? -22.719 21.25 11.266 1 94.38 250 ARG B N 1
ATOM 4228 C CA . ARG B 1 250 ? -21.688 20.266 11.586 1 94.38 250 ARG B CA 1
ATOM 4229 C C . ARG B 1 250 ? -21.391 20.266 13.078 1 94.38 250 ARG B C 1
ATOM 4231 O O . ARG B 1 250 ? -20.516 19.516 13.539 1 94.38 250 ARG B O 1
ATOM 4238 N N . ILE B 1 251 ? -22.047 21.141 13.852 1 94.44 251 ILE B N 1
ATOM 4239 C CA . ILE B 1 251 ? -21.859 21.188 15.297 1 94.44 251 ILE B CA 1
ATOM 4240 C C . ILE B 1 251 ? -22.516 19.969 15.938 1 94.44 251 ILE B C 1
ATOM 4242 O O . ILE B 1 251 ? -23.703 19.719 15.75 1 94.44 251 ILE B O 1
ATOM 4246 N N . ILE B 1 252 ? -21.75 19.219 16.688 1 93.88 252 ILE B N 1
ATOM 4247 C CA . ILE B 1 252 ? -22.297 18 17.281 1 93.88 252 ILE B CA 1
ATOM 4248 C C . ILE B 1 252 ? -22.391 18.172 18.797 1 93.88 252 ILE B C 1
ATOM 4250 O O . ILE B 1 252 ? -23.047 17.375 19.469 1 93.88 252 ILE B O 1
ATOM 4254 N N . ALA B 1 253 ? -21.656 19.062 19.328 1 92.69 253 ALA B N 1
ATOM 4255 C CA . ALA B 1 253 ? -21.719 19.375 20.75 1 92.69 253 ALA B CA 1
ATOM 4256 C C . ALA B 1 253 ? -21.453 20.859 21 1 92.69 253 ALA B C 1
ATOM 4258 O O . ALA B 1 253 ? -20.656 21.484 20.297 1 92.69 253 ALA B O 1
ATOM 4259 N N . GLN B 1 254 ? -22.156 21.453 21.953 1 90.94 254 GLN B N 1
ATOM 4260 C CA . GLN B 1 254 ? -22.016 22.859 22.297 1 90.94 254 GLN B CA 1
ATOM 4261 C C . GLN B 1 254 ? -22.203 23.062 23.797 1 90.94 254 GLN B C 1
ATOM 4263 O O . GLN B 1 254 ? -23.125 22.516 24.391 1 90.94 254 GLN B O 1
ATOM 4268 N N . ASP B 1 255 ? -21.203 23.609 24.359 1 89.12 255 ASP B N 1
ATOM 4269 C CA . ASP B 1 255 ? -21.344 24.094 25.719 1 89.12 255 ASP B CA 1
ATOM 4270 C C . ASP B 1 255 ? -21.141 25.594 25.797 1 89.12 255 ASP B C 1
ATOM 4272 O O . ASP B 1 255 ? -21.109 26.281 24.766 1 89.12 255 ASP B O 1
ATOM 4276 N N . LYS B 1 256 ? -21.188 26.156 27.031 1 85.62 256 LYS B N 1
ATOM 4277 C CA . LYS B 1 256 ? -21.188 27.609 27.219 1 85.62 256 LYS B CA 1
ATOM 4278 C C . LYS B 1 256 ? -19.984 28.25 26.531 1 85.62 256 LYS B C 1
ATOM 4280 O O . LYS B 1 256 ? -20.094 29.359 26 1 85.62 256 LYS B O 1
ATOM 4285 N N . ASN B 1 257 ? -18.922 27.609 26.312 1 89.94 257 ASN B N 1
ATOM 4286 C CA . ASN B 1 257 ? -17.719 28.312 25.844 1 89.94 257 ASN B CA 1
ATOM 4287 C C . ASN B 1 257 ? -17.047 27.547 24.703 1 89.94 257 ASN B C 1
ATOM 4289 O O . ASN B 1 257 ? -15.938 27.891 24.297 1 89.94 257 ASN B O 1
ATOM 4293 N N . GLU B 1 258 ? -17.719 26.531 24.234 1 92.31 258 GLU B N 1
ATOM 4294 C CA . GLU B 1 258 ? -17.016 25.734 23.234 1 92.31 258 GLU B CA 1
ATOM 4295 C C . GLU B 1 258 ? -18 24.984 22.344 1 92.31 258 GLU B C 1
ATOM 4297 O O . GLU B 1 258 ? -19.062 24.547 22.797 1 92.31 258 GLU B O 1
ATOM 4302 N N . ILE B 1 259 ? -17.672 24.969 21.109 1 93.19 259 ILE B N 1
ATOM 4303 C CA . ILE B 1 259 ? -18.438 24.141 20.188 1 93.19 259 ILE B CA 1
ATOM 4304 C C . ILE B 1 259 ? -17.531 23.047 19.609 1 93.19 259 ILE B C 1
ATOM 4306 O O . ILE B 1 259 ? -16.328 23.25 19.453 1 93.19 259 ILE B O 1
ATOM 4310 N N . THR B 1 260 ? -18.125 21.906 19.375 1 92.75 260 THR B N 1
ATOM 4311 C CA . THR B 1 260 ? -17.438 20.812 18.703 1 92.75 260 THR B CA 1
ATOM 4312 C C . THR B 1 260 ? -17.984 20.578 17.312 1 92.75 260 THR B C 1
ATOM 4314 O O . THR B 1 260 ? -19.188 20.344 17.141 1 92.75 260 THR B O 1
ATOM 4317 N N . VAL B 1 261 ? -17.094 20.703 16.391 1 91.31 261 VAL B N 1
ATOM 4318 C CA . VAL B 1 261 ? -17.484 20.578 14.984 1 91.31 261 VAL B CA 1
ATOM 4319 C C . VAL B 1 261 ? -16.938 19.281 14.406 1 91.31 261 VAL B C 1
ATOM 4321 O O . VAL B 1 261 ? -15.766 18.953 14.602 1 91.31 261 VAL B O 1
ATOM 4324 N N . LYS B 1 262 ? -17.828 18.5 13.742 1 90.19 262 LYS B N 1
ATOM 4325 C CA . LYS B 1 262 ? -17.438 17.297 13.039 1 90.19 262 LYS B CA 1
ATOM 4326 C C . LYS B 1 262 ? -17.5 17.484 11.523 1 90.19 262 LYS B C 1
ATOM 4328 O O . LYS B 1 262 ? -18.594 17.578 10.953 1 90.19 262 LYS B O 1
ATOM 4333 N N . PRO B 1 263 ? -16.297 17.484 10.922 1 86.75 263 PRO B N 1
ATOM 4334 C CA . PRO B 1 263 ? -16.312 17.625 9.461 1 86.75 263 PRO B CA 1
ATOM 4335 C C . PRO B 1 263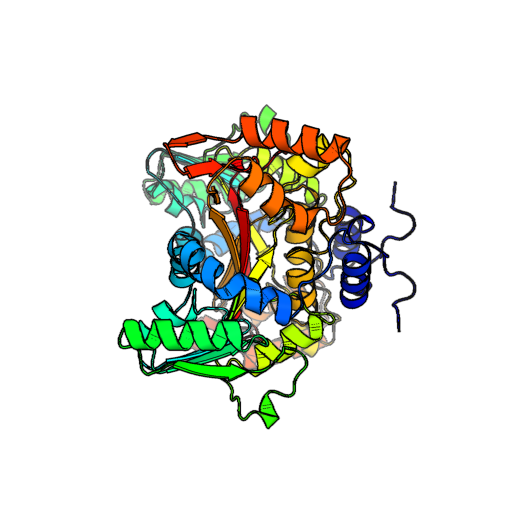 ? -17.062 16.469 8.781 1 86.75 263 PRO B C 1
ATOM 4337 O O . PRO B 1 263 ? -17.203 15.398 9.367 1 86.75 263 PRO B O 1
ATOM 4340 N N . ALA B 1 264 ? -17.531 16.734 7.543 1 83.81 264 ALA B N 1
ATOM 4341 C CA . ALA B 1 264 ? -18.344 15.758 6.809 1 83.81 264 ALA B CA 1
ATOM 4342 C C . ALA B 1 264 ? -17.531 14.531 6.422 1 83.81 264 ALA B C 1
ATOM 4344 O O . ALA B 1 264 ? -18.062 13.43 6.332 1 83.81 264 ALA B O 1
ATOM 4345 N N . THR B 1 265 ? -16.281 14.766 6.129 1 81.5 265 THR B N 1
ATOM 4346 C CA . THR B 1 265 ? -15.422 13.656 5.727 1 81.5 265 THR B CA 1
ATOM 4347 C C . THR B 1 265 ? -14.383 13.359 6.805 1 81.5 265 THR B C 1
ATOM 4349 O O . THR B 1 265 ? -13.734 14.281 7.316 1 81.5 265 THR B O 1
ATOM 4352 N N . PRO B 1 266 ? -14.25 12.086 7.102 1 85.12 266 PRO B N 1
ATOM 4353 C CA . PRO B 1 266 ? -13.18 11.742 8.039 1 85.12 266 PRO B CA 1
ATOM 4354 C C . PRO B 1 266 ? -11.789 11.945 7.441 1 85.12 266 PRO B C 1
ATOM 4356 O O . PRO B 1 266 ? -11.633 11.961 6.219 1 85.12 266 PRO B O 1
ATOM 4359 N N . HIS B 1 267 ? -10.836 12.125 8.367 1 88.69 267 HIS B N 1
ATOM 4360 C CA . HIS B 1 267 ? -9.461 12.219 7.906 1 88.69 267 HIS B CA 1
ATOM 4361 C C . HIS B 1 267 ? -8.883 10.836 7.605 1 88.69 267 HIS B C 1
ATOM 4363 O O . HIS B 1 267 ? -9.07 9.898 8.383 1 88.69 267 HIS B O 1
ATOM 4369 N N . ARG B 1 268 ? -8.312 10.766 6.469 1 91.75 268 ARG B N 1
ATOM 4370 C CA . ARG B 1 268 ? -7.621 9.547 6.062 1 91.75 268 ARG B CA 1
ATOM 4371 C C . ARG B 1 268 ? -6.199 9.852 5.609 1 91.75 268 ARG B C 1
ATOM 4373 O O . ARG B 1 268 ? -5.984 10.734 4.773 1 91.75 268 ARG B O 1
ATOM 4380 N N . TRP B 1 269 ? -5.281 9.18 6.188 1 95.12 269 TRP B N 1
ATOM 4381 C CA . TRP B 1 269 ? -3.875 9.289 5.805 1 95.12 269 TRP B CA 1
ATOM 4382 C C . TRP B 1 269 ? -3.314 7.934 5.398 1 95.12 269 TRP B C 1
ATOM 4384 O O . TRP B 1 269 ? -3.635 6.914 6.008 1 95.12 269 TRP B O 1
ATOM 4394 N N . ALA B 1 270 ? -2.553 7.938 4.359 1 98 270 ALA B N 1
ATOM 4395 C CA . ALA B 1 270 ? -1.82 6.727 3.994 1 98 270 ALA B CA 1
ATOM 4396 C C . ALA B 1 270 ? -0.507 6.625 4.766 1 98 270 ALA B C 1
ATOM 4398 O O . ALA B 1 270 ? 0.375 7.477 4.613 1 98 270 ALA B O 1
ATOM 4399 N N . LEU B 1 271 ? -0.438 5.688 5.656 1 98.5 271 LEU B N 1
ATOM 4400 C CA . LEU B 1 271 ? 0.846 5.328 6.25 1 98.5 271 LEU B CA 1
ATOM 4401 C C . LEU B 1 271 ? 1.645 4.426 5.316 1 98.5 271 LEU B C 1
ATOM 4403 O O . LEU B 1 271 ? 1.19 3.338 4.961 1 98.5 271 LEU B O 1
ATOM 4407 N N . ILE B 1 272 ? 2.771 4.871 4.891 1 98.69 272 ILE B N 1
ATOM 4408 C CA . ILE B 1 272 ? 3.625 4.188 3.926 1 98.69 272 ILE B CA 1
ATOM 4409 C C . ILE B 1 272 ? 4.973 3.863 4.566 1 98.69 272 ILE B C 1
ATOM 4411 O O . ILE B 1 272 ? 5.609 4.738 5.16 1 98.69 272 ILE B O 1
ATOM 4415 N N . TRP B 1 273 ? 5.465 2.598 4.488 1 98.38 273 TRP B N 1
ATOM 4416 C CA . TRP B 1 273 ? 6.762 2.293 5.078 1 98.38 273 TRP B CA 1
ATOM 4417 C C . TRP B 1 273 ? 7.465 1.185 4.305 1 98.38 273 TRP B C 1
ATOM 4419 O O . TRP B 1 273 ? 6.824 0.431 3.568 1 98.38 273 TRP B O 1
ATOM 4429 N N . TRP B 1 274 ? 8.766 1.156 4.375 1 97.38 274 TRP B N 1
ATOM 4430 C CA . TRP B 1 274 ? 9.578 0.113 3.752 1 97.38 274 TRP B CA 1
ATOM 4431 C C . TRP B 1 274 ? 10.859 -0.123 4.539 1 97.38 274 TRP B C 1
ATOM 4433 O O . TRP B 1 274 ? 11.258 0.711 5.355 1 97.38 274 TRP B O 1
ATOM 4443 N N . SER B 1 275 ? 11.422 -1.296 4.363 1 96 275 SER B N 1
ATOM 4444 C CA . SER B 1 275 ? 12.758 -1.604 4.867 1 96 275 SER B CA 1
ATOM 4445 C C . SER B 1 275 ? 13.844 -1.098 3.918 1 96 275 SER B C 1
ATOM 4447 O O . SER B 1 275 ? 13.719 -1.233 2.699 1 96 275 SER B O 1
ATOM 4449 N N . THR B 1 276 ? 14.852 -0.54 4.477 1 93.94 276 THR B N 1
ATOM 4450 C CA . THR B 1 276 ? 15.922 -0.009 3.635 1 93.94 276 THR B CA 1
ATOM 4451 C C . THR B 1 276 ? 16.828 -1.132 3.139 1 93.94 276 THR B C 1
ATOM 4453 O O . THR B 1 276 ? 17.641 -0.928 2.234 1 93.94 276 THR B O 1
ATOM 4456 N N . ALA B 1 277 ? 16.703 -2.301 3.68 1 84 277 ALA B N 1
ATOM 4457 C CA . ALA B 1 277 ? 17.453 -3.461 3.209 1 84 277 ALA B CA 1
ATOM 4458 C C . ALA B 1 277 ? 17.047 -3.84 1.787 1 84 277 ALA B C 1
ATOM 4460 O O . ALA B 1 277 ? 17.828 -4.441 1.049 1 84 277 ALA B O 1
ATOM 4461 N N . HIS B 1 278 ? 15.898 -3.51 1.42 1 70.81 278 HIS B N 1
ATOM 4462 C CA . HIS B 1 278 ? 15.359 -3.916 0.128 1 70.81 278 HIS B CA 1
ATOM 4463 C C . HIS B 1 278 ? 15.461 -2.785 -0.892 1 70.81 278 HIS B C 1
ATOM 4465 O O . HIS B 1 278 ? 14.883 -2.871 -1.979 1 70.81 278 HIS B O 1
ATOM 4471 N N . SER B 1 279 ? 16.109 -1.737 -0.463 1 70.62 279 SER B N 1
ATOM 4472 C CA . SER B 1 279 ? 16.219 -0.584 -1.351 1 70.62 279 SER B CA 1
ATOM 4473 C C . SER B 1 279 ? 17.641 -0.449 -1.903 1 70.62 279 SER B C 1
ATOM 4475 O O . SER B 1 279 ? 18.609 -0.673 -1.186 1 70.62 279 SER B O 1
ATOM 4477 N N . ASP B 1 280 ? 17.703 -0.611 -3.268 1 63.28 280 ASP B N 1
ATOM 4478 C CA . ASP B 1 280 ? 19.031 -0.402 -3.854 1 63.28 280 ASP B CA 1
ATOM 4479 C C . ASP B 1 280 ? 19.266 1.072 -4.18 1 63.28 280 ASP B C 1
ATOM 4481 O O . ASP B 1 280 ? 19.938 1.4 -5.16 1 63.28 280 ASP B O 1
ATOM 4485 N N . LEU B 1 281 ? 18.672 1.857 -3.412 1 63.5 281 LEU B N 1
ATOM 4486 C CA . LEU B 1 281 ? 18.891 3.271 -3.689 1 63.5 281 LEU B CA 1
ATOM 4487 C C . LEU B 1 281 ? 20.234 3.725 -3.152 1 63.5 281 LEU B C 1
ATOM 4489 O O . LEU B 1 281 ? 20.719 3.193 -2.15 1 63.5 281 LEU B O 1
#

Solvent-accessible surface area (backbone atoms only — not comparable to full-atom values): 30462 Å² total; per-residue (Å²): 125,81,52,94,52,37,42,68,43,77,86,41,53,51,57,68,56,27,44,48,45,29,54,70,57,25,63,64,78,86,82,51,48,68,57,45,35,70,39,32,74,59,47,48,59,54,47,70,69,41,67,56,48,60,59,56,52,73,71,54,88,76,41,57,86,33,33,34,33,31,40,50,27,47,48,26,63,55,54,54,68,48,39,78,44,28,55,32,29,42,33,24,22,61,25,61,47,13,45,52,47,21,50,53,52,29,56,76,69,70,51,83,46,65,45,77,45,80,42,50,91,88,50,65,50,63,84,69,70,54,69,63,18,40,29,20,36,31,55,78,49,73,89,57,86,54,58,68,61,50,52,54,50,47,50,70,33,18,66,42,28,37,40,32,31,35,38,34,79,53,32,92,53,62,64,63,61,32,57,70,50,67,44,87,82,38,79,40,67,37,41,69,56,55,53,52,46,37,44,76,63,59,34,80,58,28,32,40,72,48,70,46,81,61,73,42,77,28,65,36,71,65,51,45,49,57,63,52,31,76,66,60,58,84,71,53,72,66,39,49,52,44,45,47,53,52,52,59,74,27,49,78,45,73,57,100,61,36,34,31,34,45,66,93,65,66,38,36,32,37,38,37,33,40,54,42,83,67,39,88,115,126,80,52,94,51,37,42,67,42,75,86,40,54,51,58,69,58,26,44,50,45,29,55,70,56,25,64,64,80,85,83,51,49,67,56,44,35,70,40,31,74,61,47,47,60,53,46,70,68,41,66,57,46,60,60,56,52,73,70,53,90,77,42,56,86,34,33,36,33,32,40,48,28,48,47,25,65,55,54,54,68,48,38,77,43,29,54,33,27,41,33,24,21,61,24,60,47,14,44,51,47,22,50,52,52,29,56,75,68,71,51,82,44,65,44,77,44,78,43,50,90,87,49,66,50,63,84,68,69,55,70,64,19,41,29,20,36,30,56,79,47,74,89,57,85,55,57,67,60,51,51,53,51,46,52,70,32,16,67,43,29,38,39,35,30,35,38,35,78,54,32,91,55,61,63,64,59,31,56,68,48,67,45,88,80,39,79,40,66,39,40,68,56,55,51,52,46,37,44,76,62,60,34,79,58,27,31,42,73,47,71,47,81,62,74,40,75,28,64,37,72,67,50,45,51,55,63,52,33,76,67,60,57,86,70,53,72,66,40,48,52,43,46,46,53,51,51,60,75,28,50,77,44,74,58,99,63,33,34,31,34,47,64,92,65,65,38,35,32,36,38,37,34,41,55,42,82,65,40,87,113

Organism: Desulfotalea psychrophila (strain LSv54 / DSM 12343) (NCBI:txid177439)

Sequence (562 aa):
MTKKNSPSC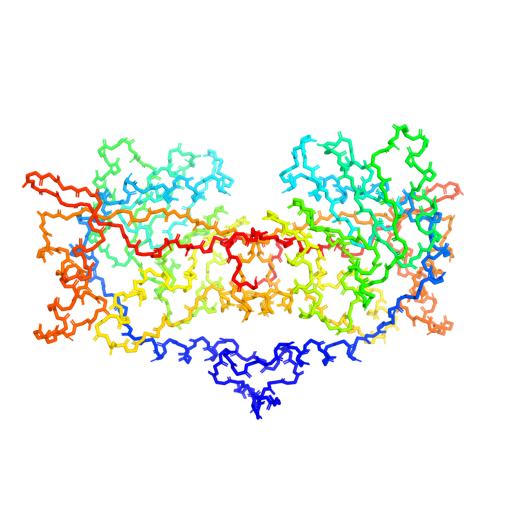YQDIDWKLLHANACKEKAWKSKKARDWDKKAPSFSKSAKESNYSSLFLSHLPLETGMTVLDIGAGSGTLALPIAKKVQRVTAIDYSQGMLDQLQSEAAAAGIDNIETICCAWQDDWQSKNIVAHDIAIASRSLGVDDLQKALIKLNSYASKYVFLTDRINPTPFDSHAFKIIGRPFHSGPDYIYTLNMLYSMGIHPCVNILEFDSLKKYDSLEAAVQSYQWMFHEMNTREEDLLRDYLRTRIIAQDKNEITVKPATPHRWALIWWSTAHSDLMTKKNSPSCYQDIDWKLLHANACKEKAWKSKKARDWDKKAPSFSKSAKESNYSSLFLSHLPLETGMTVLDIGAGSGTLALPIAKKVQRVTAIDYSQGMLDQLQSEAAAAGIDNIETICCAWQDDWQSKNIVAHDIAIASRSLGVDDLQKALIKLNSYASKYVFLTDRINPTPFDSHAFKIIGRPFHSGPDYIYTLNMLYSMGIHPCVNILEFDSLKKYDSLEAAVQSYQWMFHEMNTREEDLLRDYLRTRIIAQDKNEITVKPATPHRWALIWWSTAHSDL

InterPro domains:
  IPR029063 S-adenosyl-L-methionine-dependent methyltransferase superfamily [G3DSA:3.40.50.150] (41-173)
  IPR029063 S-adenosyl-L-methionine-dependent methyltransferase superfamily [SSF53335] (54-263)
  IPR041698 Methyltransferase domain 25 [PF13649] (68-139)
  IPR050723 Cyclopropane Fatty Acid Synthase/Methyltransferase [PTHR43667] (48-123)

Nearest PDB structures (foldseek):
  1xxl-assembly2_B  TM=6.184E-01  e=1.298E-11  Bacillus subtilis
  1uwv-assembly1_A  TM=7.167E-01  e=1.267E-07  Escherichia coli K-12
  3mti-assembly1_A  TM=6.329E-01  e=5.746E-08  Streptococcus thermophilus LMG 18311
  4htf-assembly1_A  TM=5.359E-01  e=6.051E-09  Escherichia coli O157:H7
  4krg-assembly2_B  TM=4.586E-01  e=9.844E-09  Haemonchus contortus

Secondary structure (DSSP, 8-state):
---TT--SSGGG--HHHHHHHHHHH-SS-PPPHHHHHHHHHHHHHHHHH-SHHHHHHTT----TT-EEEEET-TTTTTHHHHHTTSSEEEEEES-HHHHHHHHHHHHHHT---EEEEE--TTS-TTTTT---EEEEEEES----S-HHHHHHHHHHTEEEEEEEEEE-TTTTS-HHHHHHHT--------HHHHHHHHHHTT---EEEEEEE---EEESSHHHHHHHHHHHHSS--HHHHHHHHHHHHHTEEEEETTEEEE--SS-EEEEEEEEEGGG---/---TT--SSGGG--HHHHHHHHHHH-SS-PPPHHHHHHHHHHHHHHHHH-SHHHHHHTT----TT-EEEEET-TTTTTHHHHHTTSSEEEEEES-HHHHHHHHHHHHHHT---EEEEE--TTS-TTTTT---EEEEEEES----S-HHHHHHHHHHTEEEEEEEEEE-TTTTS-HHHHHHHT--------HHHHHHHHHHTT---EEEEEEE---EEESSHHHHHHHHHHHHSS--HHHHHHHHHHHHHTEEEEETTEEEE--SS-EEEEEEEEEGGG---